Protein AF-A0A7S1PJB5-F1 (afdb_monomer)

Mean predicted aligned error: 15.51 Å

Foldseek 3Di:
DDDDDPDDDDDDDDDPVPDDPPPPPPPPPPPPQDPVSLVVVVVVVLVVVVVVCVVPDDPCDVVDDPDPVVVCPDVVVVVVVLLPDLAALLVLLVVLLVQLVVCVVVVVLVSNLVSLSSSLVSLVLLVVLVVCVVVVNDLVPLPPPPDDDPPDDPVSVVSSSVSSSSSSVNSVVVCVVDVCSNVSSLVSNLSSLLSSLVSCLVVLVLVSSLSSLVSNCVSPVQPLSSLVSNLSSCVVVLVLVSNLVSLVSNLVSCVVPNDPVSVVCNVVSVVSNVVSVVSVVVVVVVVVVVVVVVLLVVVVVLCVVLQFAAFAAPDDPVLDPPVVPDALNQQWDADPVRWIWGWEKEAAPVQRDIDIRNTATQQDFQLVVLCVVAPQPDAFDPRDDPVRRNQSHSVFKWKWDWQRVCPPPPATEIETDDRRDGNSRVSNQPRHHQHPSRYHYMYIYTPPDPVVVVHRYDYSPD

InterPro domains:
  IPR011990 Tetratricopeptide-like helical domain superfamily [G3DSA:1.25.40.10] (86-295)
  IPR011990 Tetratricopeptide-like helical domain superfamily [SSF48452] (92-253)
  IPR019734 Tetratricopeptide repeat [SM00028] (93-126)
  IPR019734 Tetratricopeptide repeat [SM00028] (190-223)
  IPR044059 Cns1/TTC4, wheel domain [PF18972] (335-449)

Nearest PDB structures (foldseek):
  3upv-assembly1_A  TM=8.318E-01  e=8.475E-03  Saccharomyces cerevisiae S288C
  5lyn-assembly1_B  TM=7.663E-01  e=4.162E-03  Saccharomyces cerevisiae
  5lyp-assembly1_A  TM=7.741E-01  e=1.025E-02  Saccharomyces cerevisiae
  3uq3-assembly1_A  TM=4.329E-01  e=2.043E-03  Saccharomyces cerevisiae S288C
  9f8w-assembly2_B  TM=4.404E-01  e=5.137E-02  Trypanosoma brucei

Secondary structure (DSSP, 8-state):
----PPPPP--PPPPGGGSPP------S-SS---HHHHHHHHHHHHHHHHHHHHHT--S--TTT---TTTGGGSHHHHHHHHTT--S-HHHHHHHHHHHHHHHHHTT-HHHHHHHHHHHHHHHHHHHHHHHHHHTT--GGGGGG-----TTS-HHHHHHHHHHHHHHHHHHHHHHHH-TTHHHHHHHHHHHHHHHHHHHHHHTT-HHHHHHHHHHHHHH-TT-HHHHHHHHHHHHHTT-HHHHHHHHHHHHHHHHHH--HHHHTTHHHHHHHHHHHHHHHHHHHHHHHHHHHHHHHHHHHHHHHHTTPPEE--SS-GGGS-TT----GGGSEEE-TTS-EEEEEEEEETTTTEEEEEEEEETTSBHHHHHHHHS-TTPPPPTTS-TTTTTT-SGGGEEEEEE-GGGTTSSS-EEEEPPTTSBHHHHHTSTT--EETTS--EEEEEETT-SHHHHSEEEETT-

pLDDT: mean 75.56, std 20.36, range [28.45, 97.12]

Organism: NCBI:txid63605

Solvent-accessible surface area (backbone atoms only — not comparable to full-atom values): 26007 Å² total; per-residue (Å²): 136,86,87,80,82,84,84,79,80,85,80,78,79,78,59,79,91,71,52,73,76,84,70,75,78,69,83,73,69,83,83,74,68,50,74,66,56,49,51,56,49,50,56,50,50,53,49,54,50,53,49,48,55,65,72,62,62,64,100,58,56,90,91,69,57,91,51,81,79,66,58,70,76,36,73,65,44,51,56,49,47,73,61,62,55,82,58,26,38,59,57,52,16,51,52,24,41,51,53,14,52,51,27,49,74,72,62,38,52,65,58,17,47,50,26,21,47,53,13,40,52,24,33,51,49,38,50,52,54,52,51,46,52,70,72,69,47,57,91,86,62,65,92,70,71,90,80,72,71,92,82,57,52,74,69,58,46,52,50,41,52,50,45,52,51,49,18,49,52,50,43,52,57,47,43,75,76,34,88,57,47,68,60,52,42,53,49,53,36,38,50,28,29,50,51,37,21,52,44,27,50,75,71,64,39,32,68,62,17,38,52,28,24,49,58,28,38,71,78,37,79,76,46,56,68,40,40,52,54,30,29,53,28,25,47,76,69,66,37,31,70,60,1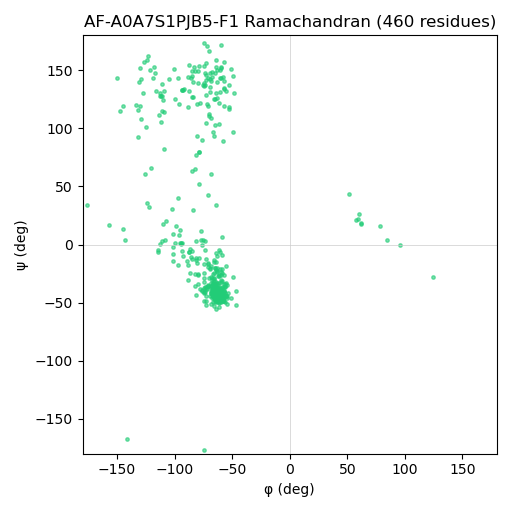9,37,53,39,30,55,51,44,48,55,48,35,73,76,72,41,51,81,72,50,53,72,46,44,66,58,37,54,50,50,38,55,53,27,52,54,50,52,51,51,50,52,52,52,50,52,52,48,55,50,50,55,47,35,51,52,52,52,50,52,42,45,75,70,55,34,41,76,36,69,64,87,69,61,80,85,79,44,57,98,77,61,74,64,56,55,51,73,26,49,45,67,52,100,86,71,46,52,28,30,24,37,36,41,34,27,75,96,68,76,45,70,50,78,44,79,72,42,47,33,79,43,35,49,46,60,60,42,38,73,76,19,34,91,86,52,81,61,36,89,80,44,56,92,81,40,17,79,47,61,21,53,93,36,49,43,43,28,35,68,34,60,84,47,69,89,51,103,58,71,40,33,32,43,55,65,46,83,43,26,47,44,59,55,44,44,35,93,55,40,42,40,19,70,61,48,46,48,64,35,41,48,42,48,74,85,39,69,61,70,74,75,44,49,70,42,67,77,86,122

Radius of gyration: 39.3 Å; Cα contacts (8 Å, |Δi|>4): 509; chains: 1; bounding box: 88×80×94 Å

Structure (mmCIF, N/CA/C/O backbone):
data_AF-A0A7S1PJB5-F1
#
_entry.id   AF-A0A7S1PJB5-F1
#
loop_
_atom_site.group_PDB
_atom_site.id
_atom_site.type_symbol
_atom_site.label_atom_id
_atom_site.label_alt_id
_atom_site.label_comp_id
_atom_site.label_asym_id
_atom_site.label_entity_id
_atom_site.label_seq_id
_atom_site.pdbx_PDB_ins_code
_atom_site.Cartn_x
_atom_site.Cartn_y
_atom_site.Cartn_z
_atom_site.occupancy
_atom_site.B_iso_or_equiv
_atom_site.auth_seq_id
_atom_site.auth_comp_id
_atom_site.auth_asym_id
_atom_site.auth_atom_id
_atom_site.pdbx_PDB_model_num
ATOM 1 N N . MET A 1 1 ? 1.450 46.649 -25.285 1.00 38.22 1 MET A N 1
ATOM 2 C CA . MET A 1 1 ? 1.934 45.783 -26.378 1.00 38.22 1 MET A CA 1
ATOM 3 C C . MET A 1 1 ? 1.900 44.352 -25.877 1.00 38.22 1 MET A C 1
ATOM 5 O O . MET A 1 1 ? 2.249 44.117 -24.730 1.00 38.22 1 MET A O 1
ATOM 9 N N . SER A 1 2 ? 1.312 43.487 -26.694 1.00 30.64 2 SER A N 1
ATOM 10 C CA . SER A 1 2 ? 0.752 42.173 -26.370 1.00 30.64 2 SER A CA 1
ATOM 11 C C . SER A 1 2 ? 1.775 41.150 -25.871 1.00 30.64 2 SER A C 1
ATOM 13 O O . SER A 1 2 ? 2.857 41.037 -26.436 1.00 30.64 2 SER A O 1
ATOM 15 N N . SER A 1 3 ? 1.379 40.370 -24.863 1.00 35.00 3 SER A N 1
ATOM 16 C CA . SER A 1 3 ? 2.000 39.109 -24.452 1.00 35.00 3 SER A CA 1
ATOM 17 C C . SER A 1 3 ? 1.631 37.985 -25.422 1.00 35.00 3 SER A C 1
ATOM 19 O O . SER A 1 3 ? 0.453 37.841 -25.751 1.00 35.00 3 SER A O 1
ATOM 21 N N . THR A 1 4 ? 2.582 37.135 -25.801 1.00 33.91 4 THR A N 1
ATOM 22 C CA . THR A 1 4 ? 2.303 35.848 -26.458 1.00 33.91 4 THR A CA 1
ATOM 23 C C . THR A 1 4 ? 3.103 34.742 -25.773 1.00 33.91 4 THR A C 1
ATOM 25 O O . THR A 1 4 ? 4.331 34.771 -25.762 1.00 33.91 4 THR A O 1
ATOM 28 N N . ASN A 1 5 ? 2.371 33.807 -25.159 1.00 31.70 5 ASN A N 1
ATOM 29 C CA . ASN A 1 5 ? 2.865 32.540 -24.614 1.00 31.70 5 ASN A CA 1
ATOM 30 C C . ASN A 1 5 ? 3.437 31.648 -25.731 1.00 31.70 5 ASN A C 1
ATOM 32 O O . ASN A 1 5 ? 2.903 31.687 -26.840 1.00 31.70 5 ASN A O 1
ATOM 36 N N . PRO A 1 6 ? 4.429 30.786 -25.444 1.00 34.12 6 PRO A N 1
ATOM 37 C CA . PRO A 1 6 ? 4.783 29.695 -26.338 1.00 34.12 6 PRO A CA 1
ATOM 38 C C . PRO A 1 6 ? 3.723 28.585 -26.269 1.00 34.12 6 PRO A C 1
ATOM 40 O O . PRO A 1 6 ? 3.208 28.245 -25.201 1.00 34.12 6 PRO A O 1
ATOM 43 N N . GLU A 1 7 ? 3.385 28.071 -27.445 1.00 31.56 7 GLU A N 1
ATOM 44 C CA . GLU A 1 7 ? 2.346 27.083 -27.709 1.00 31.56 7 GLU A CA 1
ATOM 45 C C . GLU A 1 7 ? 2.553 25.786 -26.917 1.00 31.56 7 GLU A C 1
ATOM 47 O O . GLU A 1 7 ? 3.643 25.221 -26.828 1.00 31.56 7 GLU A O 1
ATOM 52 N N . THR A 1 8 ? 1.457 25.314 -26.332 1.00 33.75 8 THR A N 1
ATOM 53 C CA . THR A 1 8 ? 1.346 24.001 -25.707 1.00 33.75 8 THR A CA 1
ATOM 54 C C . THR A 1 8 ? 1.120 22.972 -26.809 1.00 33.75 8 THR A C 1
ATOM 56 O O . THR A 1 8 ? 0.151 23.060 -27.557 1.00 33.75 8 THR A O 1
ATOM 59 N N . VAL A 1 9 ? 2.020 21.995 -26.918 1.00 35.47 9 VAL A N 1
ATOM 60 C CA . VAL A 1 9 ? 1.839 20.827 -27.791 1.00 35.47 9 VAL A CA 1
ATOM 61 C C . VAL A 1 9 ? 0.579 20.071 -27.337 1.00 35.47 9 VAL A C 1
ATOM 63 O O . VAL A 1 9 ? 0.439 19.820 -26.135 1.00 35.47 9 VAL A O 1
ATOM 66 N N . PRO A 1 10 ? -0.345 19.700 -28.243 1.00 29.47 10 PRO A N 1
ATOM 67 C CA . PRO A 1 10 ? -1.550 18.974 -27.872 1.00 29.47 10 PRO A CA 1
ATOM 68 C C . PRO A 1 10 ? -1.188 17.544 -27.458 1.00 29.47 10 PRO A C 1
ATOM 70 O O . PRO A 1 10 ? -0.755 16.725 -28.266 1.00 29.47 10 PRO A O 1
ATOM 73 N N . THR A 1 11 ? -1.368 17.230 -26.178 1.00 35.03 11 THR A N 1
ATOM 74 C CA . THR A 1 11 ? -1.329 15.860 -25.667 1.00 35.03 11 THR A CA 1
ATOM 75 C C . THR A 1 11 ? -2.541 15.098 -26.198 1.00 35.03 11 THR A C 1
ATOM 77 O O . THR A 1 11 ? -3.672 15.338 -25.774 1.00 35.03 11 THR A O 1
ATOM 80 N N . VAL A 1 12 ? -2.309 14.166 -27.123 1.00 38.75 12 VAL A N 1
ATOM 81 C CA . VAL A 1 12 ? -3.326 13.203 -27.563 1.00 38.75 12 VAL A CA 1
ATOM 82 C C . VAL A 1 12 ? -3.708 12.322 -26.360 1.00 38.75 12 VAL A C 1
ATOM 84 O O . VAL A 1 12 ? -2.818 11.764 -25.712 1.00 38.75 12 VAL A O 1
ATOM 87 N N . PRO A 1 13 ? -4.999 12.214 -25.996 1.00 35.72 13 PRO A N 1
ATOM 88 C CA . PRO A 1 13 ? -5.419 11.384 -24.876 1.00 35.72 13 PRO A CA 1
ATOM 89 C C . PRO A 1 13 ? -5.236 9.899 -25.215 1.00 35.72 13 PRO A C 1
ATOM 91 O O . PRO A 1 13 ? -5.589 9.447 -26.301 1.00 35.72 13 PRO A O 1
ATOM 94 N N . LEU A 1 14 ? -4.689 9.140 -24.263 1.00 33.81 14 LEU A N 1
ATOM 95 C CA . LEU A 1 14 ? -4.491 7.693 -24.380 1.00 33.81 14 LEU A CA 1
ATOM 96 C C . LEU A 1 14 ? -5.824 6.955 -24.632 1.00 33.81 14 LEU A C 1
ATOM 98 O O . LEU A 1 14 ? -6.843 7.330 -24.039 1.00 33.81 14 LEU A O 1
ATOM 102 N N . PRO A 1 15 ? -5.821 5.876 -25.440 1.00 38.62 15 PRO A N 1
ATOM 103 C CA . PRO A 1 15 ? -7.007 5.063 -25.685 1.00 38.62 15 PRO A CA 1
ATOM 104 C C . PRO A 1 15 ? -7.542 4.426 -24.383 1.00 38.62 15 PRO A C 1
ATOM 106 O O . PRO A 1 15 ? -6.756 4.112 -23.483 1.00 38.62 15 PRO A O 1
ATOM 109 N N . PRO A 1 16 ? -8.866 4.184 -24.262 1.00 39.06 16 PRO A N 1
ATOM 110 C CA . PRO A 1 16 ? -9.504 3.698 -23.028 1.00 39.06 16 PRO A CA 1
ATOM 111 C C . PRO A 1 16 ? -8.936 2.373 -22.497 1.00 39.06 16 PRO A C 1
ATOM 113 O O . PRO A 1 16 ? -8.975 2.122 -21.297 1.00 39.06 16 PRO A O 1
ATOM 116 N N . SER A 1 17 ? -8.367 1.545 -23.378 1.00 38.69 17 SER A N 1
ATOM 117 C CA . SER A 1 17 ? -7.712 0.272 -23.049 1.00 38.69 17 SER A CA 1
ATOM 118 C C . SER A 1 17 ? -6.355 0.425 -22.347 1.00 38.69 17 SER A C 1
ATOM 120 O O . SER A 1 17 ? -5.829 -0.557 -21.826 1.00 38.69 17 SER A O 1
ATOM 122 N N . MET A 1 18 ? -5.790 1.639 -22.326 1.00 37.06 18 MET A N 1
ATOM 123 C CA . MET A 1 18 ? -4.513 1.980 -21.687 1.00 37.06 18 MET A CA 1
ATOM 124 C C . MET A 1 18 ? -4.661 2.874 -20.454 1.00 37.06 18 MET A C 1
ATOM 126 O O . MET A 1 18 ? -3.663 3.251 -19.836 1.00 37.06 18 MET A O 1
ATOM 130 N N . GLN A 1 19 ? -5.891 3.194 -20.050 1.00 32.69 19 GLN A N 1
ATOM 131 C CA . GLN A 1 19 ? -6.106 3.756 -18.726 1.00 32.69 19 GLN A CA 1
ATOM 132 C C . GLN A 1 19 ? -5.912 2.629 -17.704 1.00 32.69 19 GLN A C 1
ATOM 134 O O . GLN A 1 19 ? -6.522 1.566 -17.856 1.00 32.69 19 GLN A O 1
ATOM 139 N N . PRO A 1 20 ? -5.075 2.809 -16.660 1.00 31.88 20 PRO A N 1
ATOM 140 C CA . PRO A 1 20 ? -5.119 1.889 -15.536 1.00 31.88 20 PRO A CA 1
ATOM 141 C C . PRO A 1 20 ? -6.579 1.832 -15.074 1.00 31.88 20 PRO A C 1
ATOM 143 O O . PRO A 1 20 ? -7.217 2.893 -15.037 1.00 31.88 20 PRO A O 1
ATOM 146 N N . PRO A 1 21 ? -7.129 0.642 -14.758 1.00 28.45 21 PRO A N 1
ATOM 147 C CA . PRO A 1 21 ? -8.478 0.566 -14.222 1.00 28.45 21 PRO A CA 1
ATOM 148 C C . PRO A 1 21 ? -8.554 1.595 -13.106 1.00 28.45 21 PRO A C 1
ATOM 150 O O . PRO A 1 21 ? -7.629 1.663 -12.287 1.00 28.45 21 PRO A O 1
ATOM 153 N N . ALA A 1 22 ? -9.589 2.437 -13.128 1.00 29.03 22 ALA A N 1
ATOM 154 C CA . ALA A 1 22 ? -9.879 3.332 -12.028 1.00 29.03 22 ALA A CA 1
ATOM 155 C C . ALA A 1 22 ? -10.064 2.440 -10.801 1.00 29.03 22 ALA A C 1
ATOM 157 O O . ALA A 1 22 ? -11.146 1.924 -10.535 1.00 29.03 22 ALA A O 1
ATOM 158 N N . GLN A 1 23 ? -8.963 2.177 -10.101 1.00 30.72 23 GLN A N 1
ATOM 159 C CA . GLN A 1 23 ? -8.995 1.588 -8.792 1.00 30.72 23 GLN A CA 1
ATOM 160 C C . GLN A 1 23 ? -9.685 2.659 -7.982 1.00 30.72 23 GLN A C 1
ATOM 162 O O . GLN A 1 23 ? -9.112 3.714 -7.702 1.00 30.72 23 GLN A O 1
ATOM 167 N N . SER A 1 24 ? -10.962 2.411 -7.709 1.00 28.48 24 SER A N 1
ATOM 168 C CA . SER A 1 24 ? -11.678 3.042 -6.627 1.00 28.48 24 SER A CA 1
ATOM 169 C C . SER A 1 24 ? -10.786 2.877 -5.406 1.00 28.48 24 SER A C 1
ATOM 171 O O . SER A 1 24 ? -10.740 1.818 -4.780 1.00 28.48 24 SER A O 1
ATOM 173 N N . ASP A 1 25 ? -10.009 3.916 -5.123 1.00 31.89 25 ASP A N 1
ATOM 174 C CA . ASP A 1 25 ? -9.254 4.120 -3.898 1.00 31.89 25 ASP A CA 1
ATOM 175 C C . ASP A 1 25 ? -10.315 4.365 -2.803 1.00 31.89 25 ASP A C 1
ATOM 177 O O . ASP A 1 25 ? -10.399 5.436 -2.206 1.00 31.89 25 ASP A O 1
ATOM 181 N N . SER A 1 26 ? -11.197 3.383 -2.576 1.00 33.41 26 SER A N 1
ATOM 182 C CA . SER A 1 26 ? -12.285 3.405 -1.602 1.00 33.41 26 SER A CA 1
ATOM 183 C C . SER A 1 26 ? -11.716 3.130 -0.208 1.00 33.41 26 SER A C 1
ATOM 185 O O . SER A 1 26 ? -12.163 2.254 0.525 1.00 33.41 26 SER A O 1
ATOM 187 N N . ASP A 1 27 ? -10.694 3.896 0.169 1.00 38.06 27 ASP A N 1
ATOM 188 C CA . ASP A 1 27 ? -10.398 4.186 1.573 1.00 38.06 27 ASP A CA 1
ATOM 189 C C . ASP A 1 27 ? -11.396 5.235 2.125 1.00 38.06 27 ASP A C 1
ATOM 191 O O . ASP A 1 27 ? -11.307 5.621 3.292 1.00 38.06 27 ASP A O 1
ATOM 195 N N . THR A 1 28 ? -12.335 5.717 1.299 1.00 41.00 28 THR A N 1
ATOM 196 C CA . THR A 1 28 ? -13.348 6.728 1.639 1.00 41.00 28 THR A CA 1
ATOM 197 C C . THR A 1 28 ? -14.614 6.188 2.304 1.00 41.00 28 THR A C 1
ATOM 199 O O . THR A 1 28 ? -15.341 6.986 2.888 1.00 41.00 28 THR A O 1
ATOM 202 N N . ASP A 1 29 ? -14.856 4.875 2.324 1.00 40.81 29 ASP A N 1
ATOM 203 C CA . ASP A 1 29 ? -16.200 4.353 2.645 1.00 40.81 29 ASP A CA 1
ATOM 204 C C . ASP A 1 29 ? -16.303 3.645 4.011 1.00 40.81 29 ASP A C 1
ATOM 206 O O . ASP A 1 29 ? -17.248 2.904 4.268 1.00 40.81 29 ASP A O 1
ATOM 210 N N . GLU A 1 30 ? -15.352 3.851 4.932 1.00 45.66 30 GLU A N 1
ATOM 211 C CA . GLU A 1 30 ? -15.455 3.272 6.288 1.00 45.66 30 GLU A CA 1
ATOM 212 C C . GLU A 1 30 ? -16.227 4.141 7.300 1.00 45.66 30 GLU A C 1
ATOM 214 O O . GLU A 1 30 ? -16.491 3.672 8.408 1.00 45.66 30 GLU A O 1
ATOM 219 N N . ASP A 1 31 ? -16.615 5.368 6.939 1.00 45.03 31 ASP A N 1
ATOM 220 C CA . ASP A 1 31 ? -17.191 6.354 7.871 1.00 45.03 31 ASP A CA 1
ATOM 221 C C . ASP A 1 31 ? -18.697 6.619 7.692 1.00 45.03 31 ASP A C 1
ATOM 223 O O . ASP A 1 31 ? -19.256 7.458 8.394 1.00 45.03 31 ASP A O 1
ATOM 227 N N . SER A 1 32 ? -19.370 5.904 6.789 1.00 43.16 32 SER A N 1
ATOM 228 C CA . SER A 1 32 ? -20.801 6.077 6.491 1.00 43.16 32 SER A CA 1
ATOM 229 C C . SER A 1 32 ? -21.616 4.798 6.705 1.00 43.16 32 SER A C 1
ATOM 231 O O . SER A 1 32 ? -22.602 4.554 6.012 1.00 43.16 32 SER A O 1
ATOM 233 N N . LEU A 1 33 ? -21.226 3.962 7.674 1.00 48.88 33 LEU A N 1
ATOM 234 C CA . LEU A 1 33 ? -22.052 2.820 8.060 1.00 48.88 33 LEU A CA 1
ATOM 235 C C . LEU A 1 33 ? -23.284 3.319 8.820 1.00 48.88 33 LEU A C 1
ATOM 237 O O . LEU A 1 33 ? -23.166 3.954 9.867 1.00 48.88 33 LEU A O 1
ATOM 241 N N . SER A 1 34 ? -24.468 3.012 8.292 1.00 44.22 34 SER A N 1
ATOM 242 C CA . SER A 1 34 ? -25.736 3.207 9.000 1.00 44.22 34 SER A CA 1
ATOM 243 C C . SER A 1 34 ? -25.738 2.452 10.335 1.00 44.22 34 SER A C 1
ATOM 245 O O . SER A 1 34 ? -25.030 1.459 10.513 1.00 44.22 34 SER A O 1
ATOM 247 N N . GLU A 1 35 ? -26.566 2.885 11.281 1.00 39.91 35 GLU A N 1
ATOM 248 C CA . GLU A 1 35 ? -26.657 2.295 12.626 1.00 39.91 35 GLU A CA 1
ATOM 249 C C . GLU A 1 35 ? -26.952 0.781 12.600 1.00 39.91 35 GLU A C 1
ATOM 251 O O . GLU A 1 35 ? -26.396 0.005 13.381 1.00 39.91 35 GLU A O 1
ATOM 256 N N . ILE A 1 36 ? -27.723 0.340 11.601 1.00 35.44 36 ILE A N 1
ATOM 257 C CA . ILE A 1 36 ? -28.024 -1.070 11.317 1.00 35.44 36 ILE A CA 1
ATOM 258 C C . ILE A 1 36 ? -26.775 -1.823 10.832 1.00 35.44 36 ILE A C 1
ATOM 260 O O . ILE A 1 36 ? -26.511 -2.945 11.268 1.00 35.44 36 ILE A O 1
ATOM 264 N N . GLN A 1 37 ? -25.967 -1.211 9.963 1.00 41.53 37 GLN A N 1
ATOM 265 C CA . GLN A 1 37 ? -24.709 -1.803 9.499 1.00 41.53 37 GLN A CA 1
ATOM 266 C C . GLN A 1 37 ? -23.669 -1.877 10.626 1.00 41.53 37 GLN A C 1
ATOM 268 O O . GLN A 1 37 ? -22.934 -2.862 10.711 1.00 41.53 37 GLN A O 1
ATOM 273 N N . LEU A 1 38 ? -23.641 -0.888 11.528 1.00 43.41 38 LEU A N 1
ATOM 274 C CA . LEU A 1 38 ? -22.827 -0.923 12.746 1.00 43.41 38 LEU A CA 1
ATOM 275 C C . LEU A 1 38 ? -23.272 -2.053 13.679 1.00 43.41 38 LEU A C 1
ATOM 277 O O . LEU A 1 38 ? -22.433 -2.799 14.173 1.00 43.41 38 LEU A O 1
ATOM 281 N N . TYR A 1 39 ? -24.577 -2.237 13.891 1.00 42.75 39 TYR A N 1
ATOM 282 C CA . TYR A 1 39 ? -25.113 -3.339 14.699 1.00 42.75 39 TYR A CA 1
ATOM 283 C C . TYR A 1 39 ? -24.762 -4.723 14.120 1.00 42.75 39 TYR A C 1
ATOM 285 O O . TYR A 1 39 ? -24.225 -5.585 14.817 1.00 42.75 39 TYR A O 1
ATOM 293 N N . GLN A 1 40 ? -24.977 -4.936 12.820 1.00 41.16 40 GLN A N 1
ATOM 294 C CA . GLN A 1 40 ? -24.637 -6.206 12.167 1.00 41.16 40 GLN A CA 1
ATOM 295 C C . GLN A 1 40 ? -23.127 -6.483 12.187 1.00 41.16 40 GLN A C 1
ATOM 297 O O . GLN A 1 40 ? -22.698 -7.628 12.355 1.00 41.16 40 GLN A O 1
ATOM 302 N N . ARG A 1 41 ? -22.306 -5.436 12.048 1.00 46.78 41 ARG A N 1
ATOM 303 C CA . ARG A 1 41 ? -20.848 -5.532 12.170 1.00 46.78 41 ARG A CA 1
ATOM 304 C C . ARG A 1 41 ? -20.421 -5.880 13.599 1.00 46.78 41 ARG A C 1
ATOM 306 O O . ARG A 1 41 ? -19.560 -6.746 13.749 1.00 46.78 41 ARG A O 1
ATOM 313 N N . ARG A 1 42 ? -21.051 -5.285 14.622 1.00 51.19 42 ARG A N 1
ATOM 314 C CA . ARG A 1 42 ? -20.851 -5.620 16.046 1.00 51.19 42 ARG A CA 1
ATOM 315 C C . ARG A 1 42 ? -21.120 -7.107 16.310 1.00 51.19 42 ARG A C 1
ATOM 317 O O . ARG A 1 42 ? -20.226 -7.796 16.800 1.00 51.19 42 ARG A O 1
ATOM 324 N N . LYS A 1 43 ? -22.257 -7.635 15.834 1.00 47.16 43 LYS A N 1
ATOM 325 C CA . LYS A 1 43 ? -22.617 -9.064 15.969 1.00 47.16 43 LYS A CA 1
ATOM 326 C C . LYS A 1 43 ? -21.602 -9.999 15.287 1.00 47.16 43 LYS A C 1
ATOM 328 O O . LYS A 1 43 ? -21.235 -11.037 15.835 1.00 47.16 43 LYS A O 1
ATOM 333 N N . ARG A 1 44 ? -21.083 -9.624 14.108 1.00 49.06 44 ARG A N 1
ATOM 334 C CA . ARG A 1 44 ? -20.023 -10.386 13.407 1.00 49.06 44 ARG A CA 1
ATOM 335 C C . ARG A 1 44 ? -18.688 -10.360 14.152 1.00 49.06 44 ARG A C 1
ATOM 337 O O . ARG A 1 44 ? -18.000 -11.374 14.198 1.00 49.06 44 ARG A O 1
ATOM 344 N N . MET A 1 45 ? -18.312 -9.220 14.727 1.00 45.25 45 MET A N 1
ATOM 345 C CA . MET A 1 45 ? -17.070 -9.094 15.490 1.00 45.25 45 MET A CA 1
ATOM 346 C C . MET A 1 45 ? -17.107 -9.943 16.765 1.00 45.25 45 MET A C 1
ATOM 348 O O . MET A 1 45 ? -16.143 -10.658 17.033 1.00 45.25 45 MET A O 1
ATOM 352 N N . GLN A 1 46 ? -18.226 -9.918 17.497 1.00 49.88 46 GLN A N 1
ATOM 353 C CA . GLN A 1 46 ? -18.463 -10.775 18.665 1.00 49.88 46 GLN A CA 1
ATOM 354 C C . GLN A 1 46 ? -18.356 -12.257 18.292 1.00 49.88 46 GLN A C 1
ATOM 356 O O . GLN A 1 46 ? -17.602 -12.997 18.923 1.00 49.88 46 GLN A O 1
ATOM 361 N N . LYS A 1 47 ? -19.002 -12.669 17.192 1.00 46.00 47 LYS A N 1
ATOM 362 C CA . LYS A 1 47 ? -18.890 -14.036 16.665 1.00 46.00 47 LYS A CA 1
ATOM 363 C C . LYS A 1 47 ? -17.439 -14.422 16.347 1.00 46.00 47 LYS A C 1
ATOM 365 O O . LYS A 1 47 ? -16.982 -15.466 16.791 1.00 46.00 47 LYS A O 1
ATOM 370 N N . ASN A 1 48 ? -16.686 -13.556 15.669 1.00 44.22 48 ASN A N 1
ATOM 371 C CA . ASN A 1 48 ? -15.285 -13.819 15.316 1.00 44.22 48 ASN A CA 1
ATOM 372 C C . ASN A 1 48 ? -14.349 -13.870 16.536 1.00 44.22 48 ASN A C 1
ATOM 374 O O . ASN A 1 48 ? -13.302 -14.512 16.484 1.00 44.22 48 ASN A O 1
ATOM 378 N N . ILE A 1 49 ? -14.665 -13.153 17.618 1.00 46.91 49 ILE A N 1
ATOM 379 C CA . ILE A 1 49 ? -13.909 -13.233 18.876 1.00 46.91 49 ILE A CA 1
ATOM 380 C C . ILE A 1 49 ? -14.242 -14.539 19.600 1.00 46.91 49 ILE A C 1
ATOM 382 O O . ILE A 1 49 ? -13.314 -15.206 20.047 1.00 46.91 49 ILE A O 1
ATOM 386 N N . LYS A 1 50 ? -15.515 -14.949 19.626 1.00 49.34 50 LYS A N 1
ATOM 387 C CA . LYS A 1 50 ? -15.942 -16.253 20.153 1.00 49.34 50 LYS A CA 1
ATOM 388 C C . LYS A 1 50 ? -15.283 -17.412 19.395 1.00 49.34 50 LYS A C 1
ATOM 390 O O . LYS A 1 50 ? -14.708 -18.298 20.012 1.00 49.34 50 LYS A O 1
ATOM 395 N N . GLU A 1 51 ? -15.249 -17.343 18.064 1.00 48.81 51 GLU A N 1
ATOM 396 C CA . GLU A 1 51 ? -14.531 -18.305 17.214 1.00 48.81 51 GLU A CA 1
ATOM 397 C C . GLU A 1 51 ? -13.010 -18.256 17.418 1.00 48.81 51 GLU A C 1
ATOM 399 O O . GLU A 1 51 ? -12.346 -19.281 17.335 1.00 48.81 51 GLU A O 1
ATOM 404 N N . TYR A 1 52 ? -12.428 -17.083 17.693 1.00 44.88 52 TYR A N 1
ATOM 405 C CA . TYR A 1 52 ? -11.004 -16.969 18.022 1.00 44.88 52 TYR A CA 1
ATOM 406 C C . TYR A 1 52 ? -10.685 -17.637 19.365 1.00 44.88 52 TYR A C 1
ATOM 408 O O . TYR A 1 52 ? -9.676 -18.323 19.464 1.00 44.88 52 TYR A O 1
ATOM 416 N N . ILE A 1 53 ? -11.542 -17.469 20.373 1.00 49.00 53 ILE A N 1
ATOM 417 C CA . ILE A 1 53 ? -11.426 -18.162 21.664 1.00 49.00 53 ILE A CA 1
ATOM 418 C C . ILE A 1 53 ? -11.514 -19.678 21.441 1.00 49.00 53 ILE A C 1
ATOM 420 O O . ILE A 1 53 ? -10.646 -20.407 21.899 1.00 49.00 53 ILE A O 1
ATOM 424 N N . GLN A 1 54 ? -12.466 -20.127 20.621 1.00 46.44 54 GLN A N 1
ATOM 425 C CA . GLN A 1 54 ? -12.670 -21.541 20.295 1.00 46.44 54 GLN A CA 1
ATOM 426 C C . GLN A 1 54 ? -11.567 -22.150 19.406 1.00 46.44 54 GLN A C 1
ATOM 428 O O . GLN A 1 54 ? -11.308 -23.344 19.460 1.00 46.44 54 GLN A O 1
ATOM 433 N N . LYS A 1 55 ? -10.909 -21.353 18.554 1.00 42.72 55 LYS A N 1
ATOM 434 C CA . LYS A 1 55 ? -9.835 -21.813 17.654 1.00 42.72 55 LYS A CA 1
ATOM 435 C C . LYS A 1 55 ? -8.486 -21.964 18.360 1.00 42.72 55 LYS A C 1
ATOM 437 O O . LYS A 1 55 ? -7.639 -22.718 17.88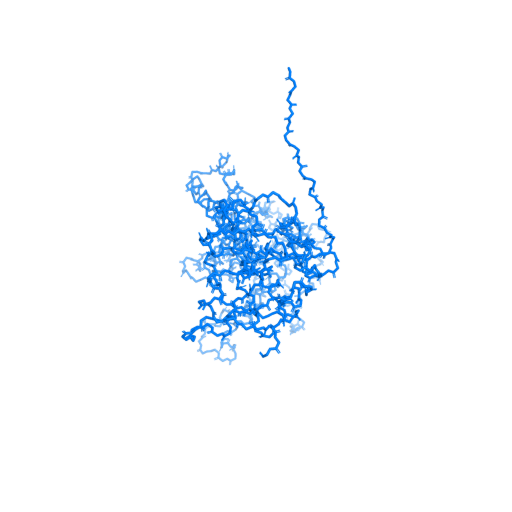9 1.00 42.72 55 LYS A O 1
ATOM 442 N N . TYR A 1 56 ? -8.270 -21.212 19.432 1.00 43.31 56 TYR A N 1
ATOM 443 C CA . TYR A 1 56 ? -7.065 -21.289 20.255 1.00 43.31 56 TYR A CA 1
ATOM 444 C C . TYR A 1 56 ? -7.324 -22.059 21.552 1.00 43.31 56 TYR A C 1
ATOM 446 O O . TYR A 1 56 ? -6.676 -21.766 22.556 1.00 43.31 56 TYR A O 1
ATOM 454 N N . ASP A 1 57 ? -8.254 -23.023 21.508 1.00 42.56 57 ASP A N 1
ATOM 455 C CA . ASP A 1 57 ? -8.545 -23.916 22.623 1.00 42.56 57 ASP A CA 1
ATOM 456 C C . ASP A 1 57 ? -7.238 -24.567 23.082 1.00 42.56 57 ASP A C 1
ATOM 458 O O . ASP A 1 57 ? -6.524 -25.229 22.322 1.00 42.56 57 ASP A O 1
ATOM 462 N N . VAL A 1 58 ? -6.895 -24.245 24.322 1.00 42.84 58 VAL A N 1
ATOM 463 C CA . VAL A 1 58 ? -5.823 -24.859 25.091 1.00 42.84 58 VAL A CA 1
ATOM 464 C C . VAL A 1 58 ? -6.158 -26.348 25.190 1.00 42.84 58 VAL A C 1
ATOM 466 O O . VAL A 1 58 ? -7.325 -26.727 25.145 1.00 42.84 58 VAL A O 1
ATOM 469 N N . GLU A 1 59 ? -5.151 -27.203 25.315 1.00 33.75 59 GLU A N 1
ATOM 470 C CA . GLU A 1 59 ? -5.290 -28.649 25.536 1.00 33.75 59 GLU A CA 1
ATOM 471 C C . GLU A 1 59 ? -5.970 -29.016 26.883 1.00 33.75 59 GLU A C 1
ATOM 473 O O . GLU A 1 59 ? -5.662 -30.045 27.469 1.00 33.75 59 GLU A O 1
ATOM 478 N N . ASP A 1 60 ? -6.926 -28.217 27.359 1.00 43.19 60 ASP A N 1
ATOM 479 C CA . ASP A 1 60 ? -7.698 -28.394 28.588 1.00 43.19 60 ASP A CA 1
ATOM 480 C C . ASP A 1 60 ? -9.192 -28.476 28.269 1.00 43.19 60 ASP A C 1
ATOM 482 O O . ASP A 1 60 ? -10.019 -27.646 28.653 1.00 43.19 60 ASP A O 1
ATOM 486 N N . SER A 1 61 ? -9.559 -29.547 27.566 1.00 41.25 61 SER A N 1
ATOM 487 C CA . SER A 1 61 ? -10.939 -30.020 27.601 1.00 41.25 61 SER A CA 1
ATOM 488 C C . SER A 1 61 ? -11.318 -30.313 29.066 1.00 41.25 61 SER A C 1
ATOM 490 O O . SER A 1 61 ? -10.557 -31.009 29.749 1.00 41.25 61 SER A O 1
ATOM 492 N N . PRO A 1 62 ? -12.498 -29.881 29.564 1.00 40.66 62 PRO A N 1
ATOM 493 C CA . PRO A 1 62 ? -12.936 -30.097 30.953 1.00 40.66 62 PRO A CA 1
ATOM 494 C C . PRO A 1 62 ? -13.021 -31.571 31.369 1.00 40.66 62 PRO A C 1
ATOM 496 O O . PRO A 1 62 ? -13.233 -31.886 32.535 1.00 40.66 62 PRO A O 1
ATOM 499 N N . LEU A 1 63 ? -12.882 -32.484 30.408 1.00 36.53 63 LEU A N 1
ATOM 500 C CA . LEU A 1 63 ? -12.839 -33.918 30.636 1.00 36.53 63 LEU A CA 1
ATOM 501 C C . LEU A 1 63 ? -11.468 -34.418 31.151 1.00 36.53 63 LEU A C 1
ATOM 503 O O . LEU A 1 63 ? -11.401 -35.566 31.584 1.00 36.53 63 LEU A O 1
ATOM 507 N N . PHE A 1 64 ? -10.400 -33.596 31.116 1.00 37.75 64 PHE A N 1
ATOM 508 C CA . PHE A 1 64 ? -9.021 -34.005 31.460 1.00 37.75 64 PHE A CA 1
ATOM 509 C C . PHE A 1 64 ? -8.147 -32.959 32.203 1.00 37.75 64 PHE A C 1
ATOM 511 O O . PHE A 1 64 ? -6.984 -33.251 32.485 1.00 37.75 64 PHE A O 1
ATOM 518 N N . ALA A 1 65 ? -8.670 -31.780 32.565 1.00 37.38 65 ALA A N 1
ATOM 519 C CA . ALA A 1 65 ? -7.901 -30.751 33.281 1.00 37.38 65 ALA A CA 1
ATOM 520 C C . ALA A 1 65 ? -7.490 -31.220 34.694 1.00 37.38 65 ALA A C 1
ATOM 522 O O . ALA A 1 65 ? -8.321 -31.635 35.504 1.00 37.38 65 ALA A O 1
ATOM 523 N N . SER A 1 66 ? -6.189 -31.169 34.991 1.00 37.31 66 SER A N 1
ATOM 524 C CA . SER A 1 66 ? -5.599 -31.746 36.216 1.00 37.31 66 SER A CA 1
ATOM 525 C C . SER A 1 66 ? -5.645 -30.809 37.431 1.00 37.31 66 SER A C 1
ATOM 527 O O . SER A 1 66 ? -5.374 -31.252 38.547 1.00 37.31 66 SER A O 1
ATOM 529 N N . ASN A 1 67 ? -5.991 -29.532 37.232 1.00 44.84 67 ASN A N 1
ATOM 530 C CA . ASN A 1 67 ? -5.989 -28.496 38.263 1.00 44.84 67 ASN A CA 1
ATOM 531 C C . ASN A 1 67 ? -7.339 -27.769 38.317 1.00 44.84 67 ASN A C 1
ATOM 533 O O . ASN A 1 67 ? -7.847 -27.294 37.305 1.00 44.84 67 ASN A O 1
ATOM 537 N N . GLN A 1 68 ? -7.908 -27.651 39.520 1.00 38.59 68 GLN A N 1
ATOM 538 C CA . GLN A 1 68 ? -9.220 -27.033 39.759 1.00 38.59 68 GLN A CA 1
ATOM 539 C C . GLN A 1 68 ? -9.276 -25.528 39.442 1.00 38.59 68 GLN A C 1
ATOM 541 O O . GLN A 1 68 ? -10.362 -25.013 39.188 1.00 38.59 68 GLN A O 1
ATOM 546 N N . ASP A 1 69 ? -8.135 -24.838 39.400 1.00 41.78 69 ASP A N 1
ATOM 547 C CA . ASP A 1 69 ? -8.080 -23.387 39.177 1.00 41.78 69 ASP A CA 1
ATOM 548 C C . ASP A 1 69 ? -8.221 -22.988 37.693 1.00 41.78 69 ASP A C 1
ATOM 550 O O . ASP A 1 69 ? -8.713 -21.903 37.391 1.00 41.78 69 ASP A O 1
ATOM 554 N N . GLU A 1 70 ? -7.870 -23.871 36.749 1.00 38.72 70 GLU A N 1
ATOM 555 C CA . GLU A 1 70 ? -7.993 -23.617 35.298 1.00 38.72 70 GLU A CA 1
ATOM 556 C C . GLU A 1 70 ? -9.426 -23.840 34.777 1.00 38.72 70 GLU A C 1
ATOM 558 O O . GLU A 1 70 ? -9.809 -23.337 33.720 1.00 38.72 70 GLU A O 1
ATOM 563 N N . VAL A 1 71 ? -10.266 -24.524 35.560 1.00 38.94 71 VAL A N 1
ATOM 564 C CA . VAL A 1 71 ? -11.654 -24.859 35.205 1.00 38.94 71 VAL A CA 1
ATOM 565 C C . VAL A 1 71 ? -12.546 -23.613 35.132 1.00 38.94 71 VAL A C 1
ATOM 567 O O . VAL A 1 71 ? -13.469 -23.570 34.314 1.00 38.94 71 VAL A O 1
ATOM 570 N N . MET A 1 72 ? -12.261 -22.574 35.929 1.00 39.09 72 MET A N 1
ATOM 571 C CA . MET A 1 72 ? -13.082 -21.356 35.968 1.00 39.09 72 MET A CA 1
ATOM 572 C C . MET A 1 72 ? -13.012 -20.500 34.694 1.00 39.09 72 MET A C 1
ATOM 574 O O . MET A 1 72 ? -13.918 -19.701 34.466 1.00 39.09 72 MET A O 1
ATOM 578 N N . ASP A 1 73 ? -11.978 -20.657 33.862 1.00 43.22 73 ASP A N 1
ATOM 579 C CA . ASP A 1 73 ? -11.747 -19.795 32.690 1.00 43.22 73 ASP A CA 1
ATOM 580 C C . ASP A 1 73 ? -12.347 -20.369 31.383 1.00 43.22 73 ASP A C 1
ATOM 582 O O . ASP A 1 73 ? -12.240 -19.764 30.312 1.00 43.22 73 ASP A O 1
ATOM 586 N N . SER A 1 74 ? -13.017 -21.531 31.438 1.00 46.34 74 SER A N 1
ATOM 587 C CA . SER A 1 74 ? -13.584 -22.183 30.248 1.00 46.34 74 SER A CA 1
ATOM 588 C C . SER A 1 74 ? -14.826 -21.461 29.700 1.00 46.34 74 SER A C 1
ATOM 590 O O . SER A 1 74 ? -15.676 -20.960 30.436 1.00 46.34 74 SER A O 1
ATOM 592 N N . THR A 1 75 ? -15.003 -21.462 28.375 1.00 41.12 75 THR A N 1
ATOM 593 C CA . THR A 1 75 ? -16.173 -20.862 27.694 1.00 41.12 75 THR A CA 1
ATOM 594 C C . THR A 1 75 ? -17.505 -21.495 28.128 1.00 41.12 75 THR A C 1
ATOM 596 O O . THR A 1 75 ? -18.554 -20.857 28.058 1.00 41.12 75 THR A O 1
ATOM 599 N N . VAL A 1 76 ? -17.462 -22.737 28.618 1.00 36.19 76 VAL A N 1
ATOM 600 C CA . VAL A 1 76 ? -18.609 -23.444 29.202 1.00 36.19 76 VAL A CA 1
ATOM 601 C C . VAL A 1 76 ? -18.936 -22.888 30.588 1.00 36.19 76 VAL A C 1
ATOM 603 O O . VAL A 1 76 ? -20.104 -22.639 30.866 1.00 36.19 76 VAL A O 1
ATOM 606 N N . VAL A 1 77 ? -17.932 -22.581 31.419 1.00 45.94 77 VAL A N 1
ATOM 607 C CA . VAL A 1 77 ? -18.141 -21.859 32.686 1.00 45.94 77 VAL A CA 1
ATOM 608 C C . VAL A 1 77 ? -18.636 -20.438 32.441 1.00 45.94 77 VAL A C 1
ATOM 610 O O . VAL A 1 77 ? -19.456 -19.969 33.210 1.00 45.94 77 VAL A O 1
ATOM 613 N N . GLN A 1 78 ? -18.258 -19.786 31.342 1.00 45.66 78 GLN A N 1
ATOM 614 C CA . GLN A 1 78 ? -18.796 -18.469 30.969 1.00 45.66 78 GLN A CA 1
ATOM 615 C C . GLN A 1 78 ? -20.264 -18.535 30.505 1.00 45.66 78 GLN A C 1
ATOM 617 O O . GLN A 1 78 ? -21.047 -17.636 30.808 1.00 45.66 78 GLN A O 1
ATOM 622 N N . ALA A 1 79 ? -20.661 -19.604 29.803 1.00 40.12 79 ALA A N 1
ATOM 623 C CA . ALA A 1 79 ? -22.061 -19.870 29.462 1.00 40.12 79 ALA A CA 1
ATOM 624 C C . ALA A 1 79 ? -22.889 -20.239 30.706 1.00 40.12 79 ALA A C 1
ATOM 626 O O . ALA A 1 79 ? -24.026 -19.799 30.835 1.00 40.12 79 ALA A O 1
ATOM 627 N N . ILE A 1 80 ? -22.301 -20.978 31.652 1.00 39.97 80 ILE A N 1
ATOM 628 C CA . ILE A 1 80 ? -22.893 -21.257 32.966 1.00 39.97 80 ILE A CA 1
ATOM 629 C C . ILE A 1 80 ? -22.957 -19.978 33.813 1.00 39.97 80 ILE A C 1
ATOM 631 O O . ILE A 1 80 ? -23.991 -19.724 34.410 1.00 39.97 80 ILE A O 1
ATOM 635 N N . GLN A 1 81 ? -21.935 -19.118 33.787 1.00 44.38 81 GLN A N 1
ATOM 636 C CA . GLN A 1 81 ? -21.909 -17.827 34.480 1.00 44.38 81 GLN A CA 1
ATOM 637 C C . GLN A 1 81 ? -23.027 -16.911 33.982 1.00 44.38 81 GLN A C 1
ATOM 639 O O . GLN A 1 81 ? -23.773 -16.364 34.789 1.00 44.38 81 GLN A O 1
ATOM 644 N N . ALA A 1 82 ? -23.217 -16.833 32.660 1.00 46.16 82 ALA A N 1
ATOM 645 C CA . ALA A 1 82 ? -24.341 -16.135 32.034 1.00 46.16 82 ALA A CA 1
ATOM 646 C C . ALA A 1 82 ? -25.718 -16.716 32.421 1.00 46.16 82 ALA A C 1
ATOM 648 O O . ALA A 1 82 ? -26.701 -15.983 32.425 1.00 46.16 82 ALA A O 1
ATOM 649 N N . MET A 1 83 ? -25.790 -18.002 32.787 1.00 42.81 83 MET A N 1
ATOM 650 C CA . MET A 1 83 ? -26.983 -18.637 33.366 1.00 42.81 83 MET A CA 1
ATOM 651 C C . MET A 1 83 ? -27.071 -18.498 34.899 1.00 42.81 83 MET A C 1
ATOM 653 O O . MET A 1 83 ? -28.065 -18.912 35.481 1.00 42.81 83 MET A O 1
ATOM 657 N N . THR A 1 84 ? -26.065 -17.956 35.592 1.00 46.19 84 THR A N 1
ATOM 658 C CA . THR A 1 84 ? -26.036 -17.894 37.071 1.00 46.19 84 THR A CA 1
ATOM 659 C C . THR A 1 84 ? -26.101 -16.491 37.662 1.00 46.19 84 THR A C 1
ATOM 661 O O . THR A 1 84 ? -26.195 -16.382 38.881 1.00 46.19 84 THR A O 1
ATOM 664 N N . TYR A 1 85 ? -26.056 -15.420 36.865 1.00 53.69 85 TYR A N 1
ATOM 665 C CA . TYR A 1 85 ? -26.201 -14.077 37.428 1.00 53.69 85 TYR A CA 1
ATOM 666 C C . TYR A 1 85 ? -27.644 -13.851 37.900 1.00 53.69 85 TYR A C 1
ATOM 668 O O . TYR A 1 85 ? -28.573 -13.771 37.100 1.00 53.69 85 TYR A O 1
ATOM 676 N N . GLU A 1 86 ? -27.816 -13.766 39.221 1.00 61.41 86 GLU A N 1
ATOM 677 C CA . GLU A 1 86 ? -29.051 -13.298 39.868 1.00 61.41 86 GLU A CA 1
ATOM 678 C C . GLU A 1 86 ? -29.255 -11.781 39.671 1.00 61.41 86 GLU A C 1
ATOM 680 O O . GLU A 1 86 ? -30.369 -11.275 39.817 1.00 61.41 86 GLU A O 1
ATOM 685 N N . ASP A 1 87 ? -28.184 -11.080 39.287 1.00 77.69 87 ASP A N 1
ATOM 686 C CA . ASP A 1 87 ? -28.102 -9.629 39.151 1.00 77.69 87 ASP A CA 1
ATOM 687 C C . ASP A 1 87 ? -28.537 -9.136 37.755 1.00 77.69 87 ASP A C 1
ATOM 689 O O . ASP A 1 87 ? -28.442 -9.861 36.757 1.00 77.69 87 ASP A O 1
ATOM 693 N N . PRO A 1 88 ? -29.006 -7.881 37.631 1.00 84.31 88 PRO A N 1
ATOM 694 C CA . PRO A 1 88 ? -29.470 -7.343 36.364 1.00 84.31 88 PRO A CA 1
ATOM 695 C C . PRO A 1 88 ? -28.284 -7.028 35.427 1.00 84.31 88 PRO A C 1
ATOM 697 O O . PRO A 1 88 ? -27.181 -6.717 35.891 1.00 84.31 88 PRO A O 1
ATOM 700 N N . PRO A 1 89 ? -28.473 -7.040 34.090 1.00 83.69 89 PRO A N 1
ATOM 701 C CA . PRO A 1 89 ? -27.355 -6.999 33.136 1.00 83.69 89 PRO A CA 1
ATOM 702 C C . PRO A 1 89 ? -26.453 -5.755 33.236 1.00 83.69 89 PRO A C 1
ATOM 704 O O . PRO A 1 89 ? -25.278 -5.798 32.879 1.00 83.69 89 PRO A O 1
ATOM 707 N N . ASN A 1 90 ? -26.978 -4.633 33.730 1.00 86.62 90 ASN A N 1
ATOM 708 C CA . ASN A 1 90 ? -26.199 -3.420 33.987 1.00 86.62 90 ASN A CA 1
ATOM 709 C C . ASN A 1 90 ? -25.191 -3.589 35.136 1.00 86.62 90 ASN A C 1
ATOM 711 O O . ASN A 1 90 ? -24.080 -3.077 35.027 1.00 86.62 90 ASN A O 1
ATOM 715 N N . GLU A 1 91 ? -25.549 -4.303 36.205 1.00 88.44 91 GLU A N 1
ATOM 716 C CA . GLU A 1 91 ? -24.645 -4.578 37.332 1.00 88.44 91 GLU A CA 1
ATOM 717 C C . GLU A 1 91 ? -23.608 -5.631 36.947 1.00 88.44 91 GLU A C 1
ATOM 719 O O . GLU A 1 91 ? -22.415 -5.455 37.200 1.00 88.44 91 GLU A O 1
ATOM 724 N N . VAL A 1 92 ? -24.039 -6.662 36.212 1.00 85.38 92 VAL A N 1
ATOM 725 C CA . VAL A 1 92 ? -23.142 -7.663 35.617 1.00 85.38 92 VAL A CA 1
ATOM 726 C C . VAL A 1 92 ? -22.077 -6.986 34.742 1.00 85.38 92 VAL A C 1
ATOM 728 O O . VAL A 1 92 ? -20.886 -7.288 34.850 1.00 85.38 92 VAL A O 1
ATOM 731 N N . ALA A 1 93 ? -22.473 -6.010 33.916 1.00 87.88 93 ALA A N 1
ATOM 732 C CA . ALA A 1 93 ? -21.538 -5.249 33.091 1.00 87.88 93 ALA A CA 1
ATOM 733 C C . ALA A 1 93 ? -20.516 -4.449 33.920 1.00 87.88 93 ALA A C 1
ATOM 735 O O . ALA A 1 93 ? -19.341 -4.366 33.545 1.00 87.88 93 ALA A O 1
ATOM 736 N N . GLU A 1 94 ? -20.931 -3.863 35.048 1.00 91.06 94 GLU A N 1
ATOM 737 C CA . GLU A 1 94 ? -20.017 -3.159 35.952 1.00 91.06 94 GLU A CA 1
ATOM 738 C C . GLU A 1 94 ? -19.026 -4.107 36.630 1.00 91.06 94 GLU A C 1
ATOM 740 O O . GLU A 1 94 ? -17.827 -3.811 36.619 1.00 91.06 94 GLU A O 1
ATOM 745 N N . GLY A 1 95 ? -19.488 -5.263 37.114 1.00 89.25 95 GLY A N 1
ATOM 746 C CA . GLY A 1 95 ? -18.625 -6.285 37.708 1.00 89.25 95 GLY A CA 1
ATOM 747 C C . GLY A 1 95 ? -17.539 -6.758 36.737 1.00 89.25 95 GLY A C 1
ATOM 748 O O . GLY A 1 95 ? -16.349 -6.736 37.059 1.00 89.25 95 GLY A O 1
ATOM 749 N N . PHE A 1 96 ? -17.909 -7.083 35.495 1.00 88.56 96 PHE A N 1
ATOM 750 C CA . PHE A 1 96 ? -16.934 -7.487 34.476 1.00 88.56 96 PHE A CA 1
ATOM 751 C C . PHE A 1 96 ? -15.980 -6.359 34.058 1.00 88.56 96 PHE A C 1
ATOM 753 O O . PHE A 1 96 ? -14.803 -6.606 33.772 1.00 88.56 96 PHE A O 1
ATOM 760 N N . LYS A 1 97 ? -16.438 -5.100 34.044 1.00 92.38 97 LYS A N 1
ATOM 761 C CA . LYS A 1 97 ? -15.563 -3.937 33.811 1.00 92.38 97 LYS A CA 1
ATOM 762 C C . LYS A 1 97 ? -14.498 -3.820 34.908 1.00 92.38 97 LYS A C 1
ATOM 764 O O . LYS A 1 97 ? -13.345 -3.485 34.603 1.00 92.38 97 LYS A O 1
ATOM 769 N N . GLU A 1 98 ? -14.866 -4.054 36.165 1.00 93.19 98 GLU A N 1
ATOM 770 C CA . GLU A 1 98 ? -13.941 -4.023 37.303 1.00 93.19 98 GLU A CA 1
ATOM 771 C C . GLU A 1 98 ? -12.923 -5.160 37.228 1.00 93.19 98 GLU A C 1
ATOM 773 O O . GLU A 1 98 ? -11.722 -4.875 37.230 1.00 93.19 98 GLU A O 1
ATOM 778 N N . GLN A 1 99 ? -13.384 -6.395 37.005 1.00 85.25 99 GLN A N 1
ATOM 779 C CA . GLN A 1 99 ? -12.519 -7.562 36.780 1.00 85.25 99 GLN A CA 1
ATOM 780 C C . GLN A 1 99 ? -11.529 -7.325 35.632 1.00 85.25 99 GLN A C 1
ATOM 782 O O . GLN A 1 99 ? -10.324 -7.535 35.773 1.00 85.25 99 GLN A O 1
ATOM 787 N N . GLY A 1 100 ? -12.001 -6.788 34.501 1.00 88.12 100 GLY A N 1
ATOM 788 C CA . GLY A 1 100 ? -11.130 -6.463 33.370 1.00 88.12 100 GLY A CA 1
ATOM 789 C C . GLY A 1 100 ? -10.091 -5.389 33.706 1.00 88.12 100 GLY A C 1
ATOM 790 O O . GLY A 1 100 ? -8.963 -5.424 33.211 1.00 88.12 100 GLY A O 1
ATOM 791 N N . SER A 1 101 ? -10.445 -4.441 34.576 1.00 92.12 101 SER A N 1
ATOM 792 C CA . SER A 1 101 ? -9.540 -3.379 35.028 1.00 92.12 101 SER A CA 1
ATOM 793 C C . SER A 1 101 ? -8.497 -3.881 36.024 1.00 92.12 101 SER A C 1
ATOM 795 O O . SER A 1 101 ? -7.371 -3.381 36.017 1.00 92.12 101 SER A O 1
ATOM 797 N N . GLU A 1 102 ? -8.839 -4.866 36.850 1.00 91.19 102 GLU A N 1
ATOM 798 C CA . GLU A 1 102 ? -7.906 -5.578 37.723 1.00 91.19 102 GLU A CA 1
ATOM 799 C C . GLU A 1 102 ? -6.929 -6.433 36.909 1.00 91.19 102 GLU A C 1
ATOM 801 O O . GLU A 1 102 ? -5.719 -6.205 36.981 1.00 91.19 102 GLU A O 1
ATOM 806 N N . ALA A 1 103 ? -7.438 -7.267 35.999 1.00 85.44 103 ALA A N 1
ATOM 807 C CA . ALA A 1 103 ? -6.615 -8.062 35.087 1.00 85.44 103 ALA A CA 1
ATOM 808 C C . ALA A 1 103 ? -5.655 -7.188 34.252 1.00 85.44 103 ALA A C 1
ATOM 810 O O . ALA A 1 103 ? -4.502 -7.552 34.004 1.00 85.44 103 ALA A O 1
ATOM 811 N N . LEU A 1 104 ? -6.086 -5.983 33.850 1.00 89.56 104 LEU A N 1
ATOM 812 C CA . LEU A 1 104 ? -5.226 -5.026 33.151 1.00 89.56 104 LEU A CA 1
ATOM 813 C C . LEU A 1 104 ? -4.075 -4.507 34.032 1.00 89.56 104 LEU A C 1
ATOM 815 O O . LEU A 1 104 ? -2.964 -4.329 33.520 1.00 89.56 104 LEU A O 1
ATOM 819 N N . LYS A 1 105 ? -4.310 -4.269 35.332 1.00 92.69 105 LYS A N 1
ATOM 820 C CA . LYS A 1 105 ? -3.260 -3.867 36.292 1.00 92.69 105 LYS A CA 1
ATOM 821 C C . LYS A 1 105 ? -2.238 -4.984 36.487 1.00 92.69 105 LYS A C 1
ATOM 823 O O . LYS A 1 105 ? -1.039 -4.707 36.519 1.00 92.69 105 LYS A O 1
ATOM 828 N N . GLU A 1 106 ? -2.703 -6.228 36.524 1.00 91.88 106 GLU A N 1
ATOM 829 C CA . GLU A 1 106 ? -1.868 -7.432 36.614 1.00 91.88 106 GLU A CA 1
ATOM 830 C C . GLU A 1 106 ? -1.141 -7.768 35.304 1.00 91.88 106 GLU A C 1
ATOM 832 O O . GLU A 1 106 ? -0.306 -8.669 35.260 1.00 91.88 106 GLU A O 1
ATOM 837 N N . LYS A 1 107 ? -1.416 -7.021 34.225 1.00 91.31 107 LYS A N 1
ATOM 838 C CA . LYS A 1 107 ? -0.922 -7.278 32.861 1.00 91.31 107 LYS A CA 1
ATOM 839 C C . LYS A 1 107 ? -1.396 -8.622 32.294 1.00 91.31 107 LYS A C 1
ATOM 841 O O . LYS A 1 107 ? -0.842 -9.084 31.292 1.00 91.31 107 LYS A O 1
ATOM 846 N N . ASN A 1 108 ? -2.449 -9.211 32.859 1.00 88.88 108 ASN A N 1
ATOM 847 C CA . ASN A 1 108 ? -3.140 -10.346 32.268 1.00 88.88 108 ASN A CA 1
ATOM 848 C C . ASN A 1 108 ? -4.068 -9.856 31.143 1.00 88.88 108 ASN A C 1
ATOM 850 O O . ASN A 1 108 ? -5.276 -9.676 31.291 1.00 88.88 108 ASN A O 1
ATOM 854 N N . TYR A 1 109 ? -3.467 -9.600 29.979 1.00 87.75 109 TYR A N 1
ATOM 855 C CA . TYR A 1 109 ? -4.163 -9.041 28.819 1.00 87.75 109 TYR A CA 1
ATOM 856 C C . TYR A 1 109 ? -5.225 -9.973 28.225 1.00 87.75 109 TYR A C 1
ATOM 858 O O . TYR A 1 109 ? -6.126 -9.488 27.544 1.00 87.75 109 TYR A O 1
ATOM 866 N N . ARG A 1 110 ? -5.112 -11.291 28.430 1.00 84.50 110 ARG A N 1
ATOM 867 C CA . ARG A 1 110 ? -6.099 -12.257 27.928 1.00 84.50 110 ARG A CA 1
ATOM 868 C C . ARG A 1 110 ? -7.379 -12.167 28.747 1.00 84.50 110 ARG A C 1
ATOM 870 O O . ARG A 1 110 ? -8.426 -11.898 28.165 1.00 84.50 110 ARG A O 1
ATOM 877 N N . ASN A 1 111 ? -7.266 -12.249 30.070 1.00 80.94 111 ASN A N 1
ATOM 878 C CA . ASN A 1 111 ? -8.430 -12.191 30.952 1.00 80.94 111 ASN A CA 1
ATOM 879 C C . ASN A 1 111 ? -9.071 -10.801 30.883 1.00 80.94 111 ASN A C 1
ATOM 881 O O . ASN A 1 111 ? -10.279 -10.699 30.716 1.00 80.94 111 ASN A O 1
ATOM 885 N N . ALA A 1 112 ? -8.270 -9.730 30.794 1.00 84.25 112 ALA A N 1
ATOM 886 C CA . ALA A 1 112 ? -8.798 -8.389 30.541 1.00 84.25 112 ALA A CA 1
ATOM 887 C C . ALA A 1 112 ? -9.627 -8.301 29.241 1.00 84.25 112 ALA A C 1
ATOM 889 O O . ALA A 1 112 ? -10.658 -7.632 29.205 1.00 84.25 112 ALA A O 1
ATOM 890 N N . LEU A 1 113 ? -9.202 -8.967 28.158 1.00 86.38 113 LEU A N 1
ATOM 891 C CA . LEU A 1 113 ? -9.950 -8.985 26.896 1.00 86.38 113 LEU A CA 1
ATOM 892 C C . LEU A 1 113 ? -11.292 -9.716 27.042 1.00 86.38 113 LEU A C 1
ATOM 894 O O . LEU A 1 113 ? -12.292 -9.244 26.493 1.00 86.38 113 LEU A O 1
ATOM 898 N N . ILE A 1 114 ? -11.293 -10.847 27.750 1.00 82.62 114 ILE A N 1
ATOM 899 C CA . ILE A 1 114 ? -12.483 -11.662 28.017 1.00 82.62 114 ILE A CA 1
ATOM 900 C C . ILE A 1 114 ? -13.468 -10.855 28.863 1.00 82.62 114 ILE A C 1
ATOM 902 O O . ILE A 1 114 ? -14.571 -10.583 28.389 1.00 82.62 114 ILE A O 1
ATOM 906 N N . SER A 1 115 ? -13.036 -10.349 30.021 1.00 82.00 115 SER A N 1
ATOM 907 C CA . SER A 1 115 ? -13.890 -9.583 30.933 1.00 82.00 115 SER A CA 1
ATOM 908 C C . SER A 1 115 ? -14.462 -8.329 30.268 1.00 82.00 115 SER A C 1
ATOM 910 O O . SER A 1 115 ? -15.660 -8.082 30.348 1.00 82.00 115 SER A O 1
ATOM 912 N N . TYR A 1 116 ? -13.666 -7.555 29.512 1.00 90.00 116 TYR A N 1
ATOM 913 C CA . TYR A 1 116 ? -14.223 -6.403 28.785 1.00 90.00 116 TYR A CA 1
ATOM 914 C C . TYR A 1 116 ? -15.200 -6.801 27.677 1.00 90.00 116 TYR A C 1
ATOM 916 O O . TYR A 1 116 ? -16.089 -6.019 27.352 1.00 90.00 116 TYR A O 1
ATOM 924 N N . THR A 1 117 ? -15.044 -7.978 27.068 1.00 87.12 117 THR A N 1
ATOM 925 C CA . THR A 1 117 ? -15.994 -8.464 26.058 1.00 87.12 117 THR A CA 1
ATOM 926 C C . THR A 1 117 ? -17.307 -8.884 26.711 1.00 87.12 117 THR A C 1
ATOM 928 O O . THR A 1 117 ? -18.353 -8.437 26.255 1.00 87.12 117 THR A O 1
ATOM 931 N N . GLN A 1 118 ? -17.249 -9.614 27.826 1.00 81.94 118 GLN A N 1
ATOM 932 C CA . GLN A 1 118 ? -18.426 -9.976 28.623 1.00 81.94 118 GLN A CA 1
ATOM 933 C C . GLN A 1 118 ? -19.164 -8.737 29.146 1.00 81.94 118 GLN A C 1
ATOM 935 O O . GLN A 1 118 ? -20.386 -8.669 29.058 1.00 81.94 118 GLN A O 1
ATOM 940 N N . ALA A 1 119 ? -18.435 -7.708 29.594 1.00 87.25 119 ALA A N 1
ATOM 941 C CA . ALA A 1 119 ? -19.033 -6.438 30.004 1.00 87.25 119 ALA A CA 1
ATOM 942 C C . ALA A 1 119 ? -19.797 -5.747 28.858 1.00 87.25 119 ALA A C 1
ATOM 944 O O . ALA A 1 119 ? -20.892 -5.228 29.061 1.00 87.25 119 ALA A O 1
ATOM 945 N N . ILE A 1 120 ? -19.238 -5.744 27.641 1.00 88.38 120 ILE A N 1
ATOM 946 C CA . ILE A 1 120 ? -19.899 -5.174 26.454 1.00 88.38 120 ILE A CA 1
ATOM 947 C C . ILE A 1 120 ? -21.146 -5.987 26.084 1.00 88.38 120 ILE A C 1
ATOM 949 O O . ILE A 1 120 ? -22.173 -5.402 25.742 1.00 88.38 120 ILE A O 1
ATOM 953 N N . ASP A 1 121 ? -21.076 -7.314 26.175 1.00 82.62 121 ASP A N 1
ATOM 954 C CA . ASP A 1 121 ? -22.206 -8.197 25.879 1.00 82.62 121 ASP A CA 1
ATOM 955 C C . ASP A 1 121 ? -23.349 -7.996 26.892 1.00 82.62 121 ASP A C 1
ATOM 957 O O . ASP A 1 121 ? -24.502 -7.844 26.487 1.00 82.62 121 ASP A O 1
ATOM 961 N N . ALA A 1 122 ? -23.031 -7.857 28.182 1.00 83.12 122 ALA A N 1
ATOM 962 C CA . ALA A 1 122 ? -23.999 -7.522 29.229 1.00 83.12 122 ALA A CA 1
ATOM 963 C C . ALA A 1 122 ? -24.621 -6.122 29.031 1.00 83.12 122 ALA A C 1
ATOM 965 O O . ALA A 1 122 ? -25.832 -5.947 29.175 1.00 83.12 122 ALA A O 1
ATOM 966 N N . CYS A 1 123 ? -23.835 -5.124 28.601 1.00 85.81 123 CYS A N 1
ATOM 967 C CA . CYS A 1 123 ? -24.368 -3.813 28.204 1.00 85.81 123 CYS A CA 1
ATOM 968 C C . CYS A 1 123 ? -25.334 -3.909 27.013 1.00 85.81 123 CYS A C 1
ATOM 970 O O . CYS A 1 123 ? -26.350 -3.209 26.979 1.00 85.81 123 CYS A O 1
ATOM 972 N N . LEU A 1 124 ? -25.024 -4.751 26.023 1.00 84.44 124 LEU A N 1
ATOM 973 C CA . LEU A 1 124 ? -25.891 -4.973 24.869 1.00 84.44 124 LEU A CA 1
ATOM 974 C C . LEU A 1 124 ? -27.207 -5.636 25.288 1.00 84.44 124 LEU A C 1
ATOM 976 O O . LEU A 1 124 ? -28.267 -5.204 24.835 1.00 84.44 124 LEU A O 1
ATOM 980 N N . GLU A 1 125 ? -27.153 -6.632 26.170 1.00 79.12 125 GLU A N 1
ATOM 981 C CA . GLU A 1 125 ? -28.343 -7.270 26.736 1.00 79.12 125 GLU A CA 1
ATOM 982 C C . GLU A 1 125 ? -29.196 -6.271 27.527 1.00 79.12 125 GLU A C 1
ATOM 984 O O . GLU A 1 125 ? -30.398 -6.157 27.279 1.00 79.12 125 GLU A O 1
ATOM 989 N N . ALA A 1 126 ? -28.574 -5.448 28.380 1.00 83.44 126 ALA A N 1
ATOM 990 C CA . ALA A 1 126 ? -29.272 -4.380 29.092 1.00 83.44 126 ALA A CA 1
ATOM 991 C C . ALA A 1 126 ? -30.015 -3.453 28.114 1.00 83.44 126 ALA A C 1
ATOM 993 O O . ALA A 1 126 ? -31.184 -3.127 28.312 1.00 83.44 126 ALA A O 1
ATOM 994 N N . LYS A 1 127 ? -29.372 -3.060 27.007 1.00 84.19 127 LYS A N 1
ATOM 995 C CA . LYS A 1 127 ? -29.987 -2.219 25.966 1.00 84.19 127 LYS A CA 1
ATOM 996 C C . LYS A 1 127 ? -31.133 -2.896 25.229 1.00 84.19 127 LYS A C 1
ATOM 998 O O . LYS A 1 127 ? -32.099 -2.216 24.889 1.00 84.19 127 LYS A O 1
ATOM 1003 N N . GLN A 1 128 ? -31.042 -4.199 24.987 1.00 80.94 128 GLN A N 1
ATOM 1004 C CA . GLN A 1 128 ? -32.131 -4.972 24.392 1.00 80.94 128 GLN A CA 1
ATOM 1005 C C . GLN A 1 128 ? -33.337 -5.017 25.331 1.00 80.94 128 GLN A C 1
ATOM 1007 O O . GLN A 1 128 ? -34.447 -4.708 24.902 1.00 80.94 128 GLN A O 1
ATOM 1012 N N . HIS A 1 129 ? -33.117 -5.287 26.621 1.00 78.12 129 HIS A N 1
ATOM 1013 C CA . HIS A 1 129 ? -34.172 -5.230 27.633 1.00 78.12 129 HIS A CA 1
ATOM 1014 C C . HIS A 1 129 ? -34.819 -3.834 27.689 1.00 78.12 129 HIS A C 1
ATOM 1016 O O . HIS A 1 129 ? -36.043 -3.717 27.670 1.00 78.12 129 HIS A O 1
ATOM 1022 N N . MET A 1 130 ? -34.017 -2.761 27.648 1.00 77.88 130 MET A N 1
ATOM 1023 C CA . MET A 1 130 ? -34.524 -1.382 27.582 1.00 77.88 130 MET A CA 1
ATOM 1024 C C . MET A 1 130 ? -35.363 -1.098 26.328 1.00 77.88 130 MET A C 1
ATOM 1026 O O . MET A 1 130 ? -36.340 -0.351 26.395 1.00 77.88 130 MET A O 1
ATOM 1030 N N . ALA A 1 131 ? -34.975 -1.640 25.172 1.00 77.69 131 ALA A N 1
ATOM 1031 C CA . ALA A 1 131 ? -35.723 -1.462 23.931 1.00 77.69 131 ALA A CA 1
ATOM 1032 C C . ALA A 1 131 ? -37.103 -2.130 24.016 1.00 77.69 131 ALA A C 1
ATOM 1034 O O . ALA A 1 131 ? -38.103 -1.484 23.708 1.00 77.69 131 ALA A O 1
ATOM 1035 N N . LEU A 1 132 ? -37.159 -3.362 24.533 1.00 73.94 132 LEU A N 1
ATOM 1036 C CA . LEU A 1 132 ? -38.405 -4.110 24.738 1.00 73.94 132 LEU A CA 1
ATOM 1037 C C . LEU A 1 132 ? -39.371 -3.374 25.680 1.00 73.94 132 LEU A C 1
ATOM 1039 O O . LEU A 1 132 ? -40.560 -3.261 25.387 1.00 73.94 132 LEU A O 1
ATOM 1043 N N . LEU A 1 133 ? -38.854 -2.794 26.767 1.00 70.69 133 LEU A N 1
ATOM 1044 C CA . LEU A 1 133 ? -39.645 -1.991 27.706 1.00 70.69 133 LEU A CA 1
ATOM 1045 C C . LEU A 1 133 ? -40.290 -0.756 27.052 1.00 70.69 133 LEU A C 1
ATOM 1047 O O . LEU A 1 133 ? -41.421 -0.394 27.382 1.00 70.69 133 LEU A O 1
ATOM 1051 N N . ASN A 1 134 ? -39.592 -0.106 26.116 1.00 67.94 134 ASN A N 1
ATOM 1052 C CA . ASN A 1 134 ? -40.095 1.090 25.432 1.00 67.94 134 ASN A CA 1
ATOM 1053 C C . ASN A 1 134 ? -41.178 0.783 24.384 1.00 67.94 134 ASN A C 1
ATOM 1055 O O . ASN A 1 134 ? -42.012 1.646 24.107 1.00 67.94 134 ASN A O 1
ATOM 1059 N N . GLU A 1 135 ? -41.220 -0.432 23.831 1.00 67.81 135 GLU A N 1
ATOM 1060 C CA . GLU A 1 135 ? -42.227 -0.862 22.844 1.00 67.81 135 GLU A CA 1
ATOM 1061 C C . GLU A 1 135 ? -43.604 -1.196 23.464 1.00 67.81 135 GLU A C 1
ATOM 1063 O O . GLU A 1 135 ? -44.488 -1.712 22.783 1.00 67.81 135 GLU A O 1
ATOM 1068 N N . LYS A 1 136 ? -43.834 -0.846 24.742 1.00 56.03 136 LYS A N 1
ATOM 1069 C CA . LYS A 1 136 ? -45.042 -1.172 25.535 1.00 56.03 136 LYS A CA 1
ATOM 1070 C C . LYS A 1 136 ? -45.274 -2.672 25.746 1.00 56.03 136 LYS A C 1
ATOM 1072 O O . LYS A 1 136 ? -46.371 -3.068 26.143 1.00 56.03 136 LYS A O 1
ATOM 1077 N N . ALA A 1 137 ? -44.257 -3.505 25.543 1.00 54.19 137 ALA A N 1
ATOM 1078 C CA . ALA A 1 137 ? -44.275 -4.865 26.051 1.00 54.19 137 ALA A CA 1
ATOM 1079 C C . ALA A 1 137 ? -44.071 -4.789 27.571 1.00 54.19 137 ALA A C 1
ATOM 1081 O O . ALA A 1 137 ? -42.984 -4.481 28.055 1.00 54.19 137 ALA A O 1
ATOM 1082 N N . GLY A 1 138 ? -45.143 -4.990 28.338 1.00 51.78 138 GLY A N 1
ATOM 1083 C CA . GLY A 1 138 ? -45.024 -5.185 29.781 1.00 51.78 138 GLY A CA 1
ATOM 1084 C C . GLY A 1 138 ? -44.152 -6.410 30.112 1.00 51.78 138 GLY A C 1
ATOM 1085 O O . GLY A 1 138 ? -43.837 -7.204 29.221 1.00 51.78 138 GLY A O 1
ATOM 1086 N N . PRO A 1 139 ? -43.802 -6.617 31.393 1.00 52.12 139 PRO A N 1
ATOM 1087 C CA . PRO A 1 139 ? -42.973 -7.744 31.848 1.00 52.12 139 PRO A CA 1
ATOM 1088 C C . PRO A 1 139 ? -43.568 -9.138 31.556 1.00 52.12 139 PRO A C 1
ATOM 1090 O O . PRO A 1 139 ? -42.908 -10.154 31.767 1.00 52.12 139 PRO A O 1
ATOM 1093 N N . ASP A 1 140 ? -44.801 -9.208 31.051 1.00 53.03 140 ASP A N 1
ATOM 1094 C CA . ASP A 1 140 ? -45.505 -10.447 30.721 1.00 53.03 140 ASP A CA 1
ATOM 1095 C C . ASP A 1 140 ? -45.180 -11.014 29.322 1.00 53.03 140 ASP A C 1
ATOM 1097 O O . ASP A 1 140 ? -45.611 -12.119 29.018 1.00 53.03 140 ASP A O 1
ATOM 1101 N N . ASN A 1 141 ? -44.396 -10.316 28.484 1.00 52.72 141 ASN A N 1
ATOM 1102 C CA . ASN A 1 141 ? -44.085 -10.729 27.098 1.00 52.72 141 ASN A CA 1
ATOM 1103 C C . ASN A 1 141 ? -42.636 -11.240 26.875 1.00 52.72 141 ASN A C 1
ATOM 1105 O O . ASN A 1 141 ? -42.143 -11.253 25.747 1.00 52.72 141 ASN A O 1
ATOM 1109 N N . ILE A 1 142 ? -41.941 -11.661 27.941 1.00 50.22 142 ILE A N 1
ATOM 1110 C CA . ILE A 1 142 ? -40.516 -12.076 27.931 1.00 50.22 142 ILE A CA 1
ATOM 1111 C C . ILE A 1 142 ? -40.268 -13.426 27.228 1.00 50.22 142 ILE A C 1
ATOM 1113 O O . ILE A 1 142 ? -39.141 -13.692 26.808 1.00 50.22 142 ILE A O 1
ATOM 1117 N N . ASP A 1 143 ? -41.305 -14.238 26.998 1.00 49.62 143 ASP A N 1
ATOM 1118 C CA . ASP A 1 143 ? -41.196 -15.555 26.340 1.00 49.62 143 ASP A CA 1
ATOM 1119 C C . ASP A 1 143 ? -40.652 -15.500 24.890 1.00 49.62 143 ASP A C 1
ATOM 1121 O O . ASP A 1 143 ? -40.403 -16.537 24.279 1.00 49.62 143 ASP A O 1
ATOM 1125 N N . MET A 1 144 ? -40.413 -14.309 24.324 1.00 48.94 144 MET A N 1
ATOM 1126 C CA . MET A 1 144 ? -39.934 -14.113 22.947 1.00 48.94 144 MET A CA 1
ATOM 1127 C C . MET A 1 144 ? -38.419 -13.869 22.791 1.00 48.94 144 MET A C 1
ATOM 1129 O O . MET A 1 144 ? -37.976 -13.439 21.722 1.00 48.94 144 MET A O 1
ATOM 1133 N N . MET A 1 145 ? -37.583 -14.156 23.795 1.00 50.72 145 MET A N 1
ATOM 1134 C CA . MET A 1 145 ? -36.120 -14.090 23.628 1.00 50.72 145 MET A CA 1
ATOM 1135 C C . MET A 1 145 ? -35.573 -15.335 22.905 1.00 50.72 145 MET A C 1
ATOM 1137 O O . MET A 1 145 ? -35.030 -16.259 23.509 1.00 50.72 145 MET A O 1
ATOM 1141 N N . HIS A 1 146 ? -35.710 -15.340 21.578 1.00 44.56 146 HIS A N 1
ATOM 1142 C CA . HIS A 1 146 ? -35.071 -16.292 20.668 1.00 44.56 146 HIS A CA 1
ATOM 1143 C C . HIS A 1 146 ? -33.544 -16.120 20.683 1.00 44.56 146 HIS A C 1
ATOM 1145 O O . HIS A 1 146 ? -33.046 -15.273 19.955 1.00 44.56 146 HIS A O 1
ATOM 1151 N N . ASP A 1 147 ? -32.822 -16.879 21.517 1.00 48.78 147 ASP A N 1
ATOM 1152 C CA . ASP A 1 147 ? -31.392 -17.237 21.347 1.00 48.78 147 ASP A CA 1
ATOM 1153 C C . ASP A 1 147 ? -30.919 -18.209 22.471 1.00 48.78 147 ASP A C 1
ATOM 1155 O O . ASP A 1 147 ? -29.781 -18.144 22.933 1.00 48.78 147 ASP A O 1
ATOM 1159 N N . LEU A 1 148 ? -31.788 -19.106 22.965 1.00 53.09 148 LEU A N 1
ATOM 1160 C CA . LEU A 1 148 ? -31.390 -20.156 23.922 1.00 53.09 148 LEU A CA 1
ATOM 1161 C C . LEU A 1 148 ? -30.822 -21.367 23.169 1.00 53.09 148 LEU A C 1
ATOM 1163 O O . LEU A 1 148 ? -31.328 -21.728 22.105 1.00 53.09 148 LEU A O 1
ATOM 1167 N N . ASP A 1 149 ? -29.752 -21.967 23.697 1.00 47.34 149 ASP A N 1
ATOM 1168 C CA . ASP A 1 149 ? -29.093 -23.117 23.071 1.00 47.34 149 ASP A CA 1
ATOM 1169 C C . ASP A 1 149 ? -30.081 -24.301 22.984 1.00 47.34 149 ASP A C 1
ATOM 1171 O O . ASP A 1 149 ? -30.614 -24.734 24.010 1.00 47.34 149 ASP A O 1
ATOM 1175 N N . PRO A 1 150 ? -30.352 -24.826 21.771 1.00 50.97 150 PRO A N 1
ATOM 1176 C CA . PRO A 1 150 ? -31.320 -25.901 21.558 1.00 50.97 150 PRO A CA 1
ATOM 1177 C C . PRO A 1 150 ? -30.944 -27.228 22.237 1.00 50.97 150 PRO A C 1
ATOM 1179 O O . PRO A 1 150 ? -31.755 -28.151 22.224 1.00 50.97 150 PRO A O 1
ATOM 1182 N N . ASN A 1 151 ? -29.744 -27.340 22.818 1.00 52.34 151 ASN A N 1
ATOM 1183 C CA . ASN A 1 151 ? -29.282 -28.532 23.529 1.00 52.34 151 ASN A CA 1
ATOM 1184 C C . ASN A 1 151 ? -29.518 -28.503 25.053 1.00 52.34 151 ASN A C 1
ATOM 1186 O O . ASN A 1 151 ? -29.123 -29.456 25.727 1.00 52.34 151 ASN A O 1
ATOM 1190 N N . LEU A 1 152 ? -30.126 -27.452 25.623 1.00 55.31 152 LEU A N 1
ATOM 1191 C CA . LEU A 1 152 ? -30.440 -27.427 27.060 1.00 55.31 152 LEU A CA 1
ATOM 1192 C C . LEU A 1 152 ? -31.529 -28.448 27.423 1.00 55.31 152 LEU A C 1
ATOM 1194 O O . LEU A 1 152 ? -32.519 -28.610 26.707 1.00 55.31 152 LEU A O 1
ATOM 1198 N N . SER A 1 153 ? -31.374 -29.101 28.581 1.00 61.91 153 SER A N 1
ATOM 1199 C CA . SER A 1 153 ? -32.436 -29.932 29.155 1.00 61.91 153 SER A CA 1
ATOM 1200 C C . SER A 1 153 ? -33.654 -29.069 29.515 1.00 61.91 153 SER A C 1
ATOM 1202 O O . SER A 1 153 ? -33.514 -27.878 29.797 1.00 61.91 153 SER A O 1
ATOM 1204 N N . GLY A 1 154 ? -34.857 -29.655 29.522 1.00 64.19 154 GLY A N 1
ATOM 1205 C CA . GLY A 1 154 ? -36.095 -28.911 29.796 1.00 64.19 154 GLY A CA 1
ATOM 1206 C C . GLY A 1 154 ? -36.099 -28.186 31.149 1.00 64.19 154 GLY A C 1
ATOM 1207 O O . GLY A 1 154 ? -36.583 -27.059 31.234 1.00 64.19 154 GLY A O 1
ATOM 1208 N N . ASP A 1 155 ? -35.499 -28.782 32.182 1.00 68.12 155 ASP A N 1
ATOM 1209 C CA . ASP A 1 155 ? -35.426 -28.186 33.522 1.00 68.12 155 ASP A CA 1
ATOM 1210 C C . ASP A 1 155 ? -34.409 -27.036 33.589 1.00 68.12 155 ASP A C 1
ATOM 1212 O O . ASP A 1 155 ? -34.655 -26.019 34.243 1.00 68.12 155 ASP A O 1
ATOM 1216 N N . ASP A 1 156 ? -33.278 -27.166 32.894 1.00 59.03 156 ASP A N 1
ATOM 1217 C CA . ASP A 1 156 ? -32.245 -26.123 32.846 1.00 59.03 156 ASP A CA 1
ATOM 1218 C C . ASP A 1 156 ? -32.701 -24.932 31.998 1.00 59.03 156 ASP A C 1
ATOM 1220 O O . ASP A 1 156 ? -32.476 -23.778 32.367 1.00 59.03 156 ASP A O 1
ATOM 1224 N N . LEU A 1 157 ? -33.427 -25.204 30.910 1.00 61.16 157 LEU A N 1
ATOM 1225 C CA . LEU A 1 157 ? -34.064 -24.186 30.079 1.00 61.16 157 LEU A CA 1
ATOM 1226 C C . LEU A 1 157 ? -35.071 -23.358 30.892 1.00 61.16 157 LEU A C 1
ATOM 1228 O O . LEU A 1 157 ? -35.066 -22.128 30.824 1.00 61.16 157 LEU A O 1
ATOM 1232 N N . GLN A 1 158 ? -35.903 -24.022 31.700 1.00 65.38 158 GLN A N 1
ATOM 1233 C CA . GLN A 1 158 ? -36.904 -23.358 32.536 1.00 65.38 158 GLN A CA 1
ATOM 1234 C C . GLN A 1 158 ? -36.263 -22.475 33.618 1.00 65.38 158 GLN A C 1
ATOM 1236 O O . GLN A 1 158 ? -36.732 -21.361 33.876 1.00 65.38 158 GLN A O 1
ATOM 1241 N N . LYS A 1 159 ? -35.173 -22.943 34.241 1.00 68.00 159 LYS A N 1
ATOM 1242 C CA . LYS A 1 159 ? -34.399 -22.147 35.209 1.00 68.00 159 LYS A CA 1
ATOM 1243 C C . LYS A 1 159 ? -33.788 -20.911 34.552 1.00 68.00 159 LYS A C 1
ATOM 1245 O O . LYS A 1 159 ? -34.001 -19.810 35.058 1.00 68.00 159 LYS A O 1
ATOM 1250 N N . ALA A 1 160 ? -33.137 -21.078 33.400 1.00 62.81 160 ALA A N 1
ATOM 1251 C CA . ALA A 1 160 ? -32.516 -19.981 32.660 1.00 62.81 160 ALA A CA 1
ATOM 1252 C C . ALA A 1 160 ? -33.539 -18.911 32.237 1.00 62.81 160 ALA A C 1
ATOM 1254 O O . ALA A 1 160 ? -33.305 -17.715 32.413 1.00 62.81 160 ALA A O 1
ATOM 1255 N N . LEU A 1 161 ? -34.713 -19.327 31.745 1.00 66.31 161 LEU A N 1
ATOM 1256 C CA . LEU A 1 161 ? -35.818 -18.418 31.415 1.00 66.31 161 LEU A CA 1
ATOM 1257 C C . LEU A 1 161 ? -36.318 -17.647 32.643 1.00 66.31 161 LEU A C 1
ATOM 1259 O O . LEU A 1 161 ? -36.549 -16.439 32.571 1.00 66.31 161 LEU A O 1
ATOM 1263 N N . THR A 1 162 ? -36.448 -18.332 33.781 1.00 72.31 162 THR A N 1
ATOM 1264 C CA . THR A 1 162 ? -36.896 -17.717 35.039 1.00 72.31 162 THR A CA 1
ATOM 1265 C C . THR A 1 162 ? -35.893 -16.677 35.537 1.00 72.31 162 THR A C 1
ATOM 1267 O O . THR A 1 162 ? -36.281 -15.563 35.884 1.00 72.31 162 THR A O 1
ATOM 1270 N N . GLN A 1 163 ? -34.600 -17.001 35.526 1.00 71.00 163 GLN A N 1
ATOM 1271 C CA . GLN A 1 163 ? -33.538 -16.069 35.919 1.00 71.00 163 GLN A CA 1
ATOM 1272 C C . GLN A 1 163 ? -33.493 -14.853 34.996 1.00 71.00 163 GLN A C 1
ATOM 1274 O O . GLN A 1 163 ? -33.468 -13.720 35.472 1.00 71.00 163 GLN A O 1
ATOM 1279 N N . ARG A 1 164 ? -33.594 -15.066 33.680 1.00 70.25 164 ARG A N 1
ATOM 1280 C CA . ARG A 1 164 ? -33.622 -13.976 32.699 1.00 70.25 164 ARG A CA 1
ATOM 1281 C C . ARG A 1 164 ? -34.814 -13.043 32.905 1.00 70.25 164 ARG A C 1
ATOM 1283 O O . ARG A 1 164 ? -34.661 -11.823 32.846 1.00 70.25 164 ARG A O 1
ATOM 1290 N N . ARG A 1 165 ? -35.987 -13.606 33.215 1.00 73.56 165 ARG A N 1
ATOM 1291 C CA . ARG A 1 165 ? -37.186 -12.843 33.587 1.00 73.56 165 ARG A CA 1
ATOM 1292 C C . ARG A 1 165 ? -36.973 -12.027 34.863 1.00 73.56 165 ARG A C 1
ATOM 1294 O O . ARG A 1 165 ? -37.347 -10.856 34.899 1.00 73.56 165 ARG A O 1
ATOM 1301 N N . ASN A 1 166 ? -36.352 -12.610 35.886 1.00 80.12 166 ASN A N 1
ATOM 1302 C CA . ASN A 1 166 ? -36.048 -11.903 37.132 1.00 80.12 166 ASN A CA 1
ATOM 1303 C C . ASN A 1 166 ? -35.071 -10.740 36.896 1.00 80.12 166 ASN A C 1
ATOM 1305 O O . ASN A 1 166 ? -35.349 -9.619 37.323 1.00 80.12 166 ASN A O 1
ATOM 1309 N N . ALA A 1 167 ? -33.994 -10.972 36.141 1.00 76.94 167 ALA A N 1
ATOM 1310 C CA . ALA A 1 167 ? -33.010 -9.951 35.785 1.00 76.94 167 ALA A CA 1
ATOM 1311 C C . ALA A 1 167 ? -33.632 -8.799 34.968 1.00 76.94 167 ALA A C 1
ATOM 1313 O O . ALA A 1 167 ? -33.322 -7.627 35.196 1.00 76.94 167 ALA A O 1
ATOM 1314 N N . PHE A 1 168 ? -34.555 -9.109 34.048 1.00 80.38 168 PHE A N 1
ATOM 1315 C CA . PHE A 1 168 ? -35.326 -8.104 33.309 1.00 80.38 168 PHE A CA 1
ATOM 1316 C C . PHE A 1 168 ? -36.196 -7.245 34.236 1.00 80.38 168 PHE A C 1
ATOM 1318 O O . PHE A 1 168 ? -36.160 -6.016 34.146 1.00 80.38 168 PHE A O 1
ATOM 1325 N N . ASN A 1 169 ? -36.956 -7.876 35.137 1.00 81.81 169 ASN A N 1
ATOM 1326 C CA . ASN A 1 169 ? -37.823 -7.167 36.082 1.00 81.81 169 ASN A CA 1
ATOM 1327 C C . ASN A 1 169 ? -37.016 -6.248 37.005 1.00 81.81 169 ASN A C 1
ATOM 1329 O O . ASN A 1 169 ? -37.411 -5.107 37.243 1.00 81.81 169 ASN A O 1
ATOM 1333 N N . LEU A 1 170 ? -35.859 -6.717 37.471 1.00 84.81 170 LEU A N 1
ATOM 1334 C CA . LEU A 1 170 ? -34.981 -5.936 38.332 1.00 84.81 170 LEU A CA 1
ATOM 1335 C C . LEU A 1 170 ? -34.411 -4.715 37.596 1.00 84.81 170 LEU A C 1
ATOM 1337 O O . LEU A 1 170 ? -34.478 -3.600 38.117 1.00 84.81 170 LEU A O 1
ATOM 1341 N N . LEU A 1 171 ? -33.943 -4.885 36.354 1.00 83.06 171 LEU A N 1
ATOM 1342 C CA . LEU A 1 171 ? -33.514 -3.762 35.514 1.00 83.06 171 LEU A CA 1
ATOM 1343 C C . LEU A 1 171 ? -34.658 -2.757 35.295 1.00 83.06 171 LEU A C 1
ATOM 1345 O O . LEU A 1 17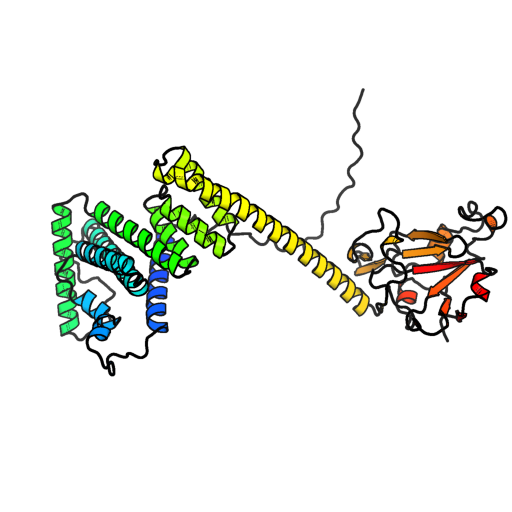1 ? -34.441 -1.547 35.378 1.00 83.06 171 LEU A O 1
ATOM 1349 N N . TRP A 1 172 ? -35.879 -3.238 35.051 1.00 83.44 172 TRP A N 1
ATOM 1350 C CA . TRP A 1 172 ? -37.053 -2.382 34.879 1.00 83.44 172 TRP A CA 1
ATOM 1351 C C . TRP A 1 172 ? -37.345 -1.533 36.123 1.00 83.44 172 TRP A C 1
ATOM 1353 O O . TRP A 1 172 ? -37.528 -0.317 36.008 1.00 83.44 172 TRP A O 1
ATOM 1363 N N . GLU A 1 173 ? -37.322 -2.131 37.316 1.00 86.06 173 GLU A N 1
ATOM 1364 C CA . GLU A 1 173 ? -37.477 -1.392 38.574 1.00 86.06 173 GLU A CA 1
ATOM 1365 C C . GLU A 1 173 ? -36.377 -0.344 38.771 1.00 86.06 173 GLU A C 1
ATOM 1367 O O . GLU A 1 173 ? -36.645 0.777 39.216 1.00 86.06 173 GLU A O 1
ATOM 1372 N N . GLN A 1 174 ? -35.131 -0.684 38.434 1.00 87.62 174 GLN A N 1
ATOM 1373 C CA . GLN A 1 174 ? -34.012 0.248 38.542 1.00 87.62 174 GLN A CA 1
ATOM 1374 C C . GLN A 1 174 ? -34.150 1.431 37.584 1.00 87.62 174 GLN A C 1
ATOM 1376 O O . GLN A 1 174 ? -33.870 2.563 37.975 1.00 87.62 174 GLN A O 1
ATOM 1381 N N . MET A 1 175 ? -34.637 1.208 36.362 1.00 84.56 175 MET A N 1
ATOM 1382 C CA . MET A 1 175 ? -34.895 2.287 35.406 1.00 84.56 175 MET A CA 1
ATOM 1383 C C . MET A 1 175 ? -35.989 3.250 35.867 1.00 84.56 175 MET A C 1
ATOM 1385 O O . MET A 1 175 ? -35.903 4.443 35.587 1.00 84.56 175 MET A O 1
ATOM 1389 N N . GLN A 1 176 ? -37.013 2.759 36.574 1.00 84.62 176 GLN A N 1
ATOM 1390 C CA . GLN A 1 176 ? -38.031 3.638 37.159 1.00 84.62 176 GLN A CA 1
ATOM 1391 C C . GLN A 1 176 ? -37.449 4.526 38.263 1.00 84.62 176 GLN A C 1
ATOM 1393 O O . GLN A 1 176 ? -37.874 5.669 38.427 1.00 84.62 176 GLN A O 1
ATOM 1398 N N . LYS A 1 177 ? -36.473 4.002 39.015 1.00 89.50 177 LYS A N 1
ATOM 1399 C CA . LYS A 1 177 ? -35.796 4.721 40.102 1.00 89.50 177 LYS A CA 1
ATOM 1400 C C . LYS A 1 177 ? -34.720 5.685 39.589 1.00 89.50 177 LYS A C 1
ATOM 1402 O O . LYS A 1 177 ? -34.527 6.737 40.194 1.00 89.50 177 LYS A O 1
ATOM 1407 N N . ASP A 1 178 ? -34.033 5.352 38.496 1.00 88.38 178 ASP A N 1
ATOM 1408 C CA . ASP A 1 178 ? -32.947 6.151 37.921 1.00 88.38 178 ASP A CA 1
ATOM 1409 C C . ASP A 1 178 ? -33.191 6.496 36.436 1.00 88.38 178 ASP A C 1
ATOM 1411 O O . ASP A 1 178 ? -32.890 5.690 35.546 1.00 88.38 178 ASP A O 1
ATOM 1415 N N . PRO A 1 179 ? -33.644 7.728 36.128 1.00 85.12 179 PRO A N 1
ATOM 1416 C CA . PRO A 1 179 ? -33.894 8.152 34.751 1.00 85.12 179 PRO A CA 1
ATOM 1417 C C . PRO A 1 179 ? -32.620 8.238 33.890 1.00 85.12 179 PRO A C 1
ATOM 1419 O O . PRO A 1 179 ? -32.715 8.287 32.663 1.00 85.12 179 PRO A O 1
ATOM 1422 N N . ASN A 1 180 ? -31.425 8.236 34.493 1.00 90.38 180 ASN A N 1
ATOM 1423 C CA . ASN A 1 180 ? -30.148 8.294 33.778 1.00 90.38 180 ASN A CA 1
ATOM 1424 C C . ASN A 1 180 ? -29.520 6.910 33.549 1.00 90.38 180 ASN A C 1
ATOM 1426 O O . ASN A 1 180 ? -28.394 6.832 33.052 1.00 90.38 180 ASN A O 1
ATOM 1430 N N . MET A 1 181 ? -30.228 5.815 33.855 1.00 88.62 181 MET A N 1
ATOM 1431 C CA . MET A 1 181 ? -29.685 4.454 33.753 1.00 88.62 181 MET A CA 1
ATOM 1432 C C . MET A 1 181 ? -29.106 4.141 32.365 1.00 88.62 181 MET A C 1
ATOM 1434 O O . MET A 1 181 ? -28.000 3.616 32.247 1.00 88.62 181 MET A O 1
ATOM 1438 N N . LYS A 1 182 ? -29.792 4.560 31.295 1.00 88.06 182 LYS A N 1
ATOM 1439 C CA . LYS A 1 182 ? -29.294 4.391 29.922 1.00 88.06 182 LYS A CA 1
ATOM 1440 C C . LYS A 1 182 ? -27.923 5.047 29.715 1.00 88.06 182 LYS A C 1
ATOM 1442 O O . LYS A 1 182 ? -27.032 4.432 29.139 1.00 88.06 182 LYS A O 1
ATOM 1447 N N . GLN A 1 183 ? -27.735 6.266 30.226 1.00 90.75 183 GLN A N 1
ATOM 1448 C CA . GLN A 1 183 ? -26.462 6.987 30.116 1.00 90.75 183 GLN A CA 1
ATOM 1449 C C . GLN A 1 183 ? -25.348 6.303 30.918 1.00 90.75 183 GLN A C 1
ATOM 1451 O O . GLN A 1 183 ? -24.193 6.319 30.495 1.00 90.75 183 GLN A O 1
ATOM 1456 N N . LYS A 1 184 ? -25.678 5.682 32.059 1.00 92.12 184 LYS A N 1
ATOM 1457 C CA . LYS A 1 184 ? -24.720 4.885 32.840 1.00 92.12 184 LYS A CA 1
ATOM 1458 C C . LYS A 1 184 ? -24.260 3.652 32.065 1.00 92.12 184 LYS A C 1
ATOM 1460 O O . LYS A 1 184 ? -23.055 3.444 31.950 1.00 92.12 184 LYS A O 1
ATOM 1465 N N . ILE A 1 185 ? -25.190 2.910 31.462 1.00 89.94 185 ILE A N 1
ATOM 1466 C CA . ILE A 1 185 ? -24.875 1.743 30.620 1.00 89.94 185 ILE A CA 1
ATOM 1467 C C . ILE A 1 185 ? -24.014 2.164 29.417 1.00 89.94 185 ILE A C 1
ATOM 1469 O O . ILE A 1 185 ? -22.978 1.554 29.161 1.00 89.94 185 ILE A O 1
ATOM 1473 N N . ASP A 1 186 ? -24.381 3.249 28.724 1.00 91.44 186 ASP A N 1
ATOM 1474 C CA . ASP A 1 186 ? -23.590 3.802 27.612 1.00 91.44 186 ASP A CA 1
ATOM 1475 C C . ASP A 1 186 ? -22.170 4.196 28.060 1.00 91.44 186 ASP A C 1
ATOM 1477 O O . ASP A 1 186 ? -21.188 3.938 27.360 1.00 91.44 186 ASP A O 1
ATOM 1481 N N . SER A 1 187 ? -22.042 4.788 29.252 1.00 94.38 187 SER A N 1
ATOM 1482 C CA . SER A 1 187 ? -20.752 5.155 29.846 1.00 94.38 187 SER A CA 1
ATOM 1483 C C . SER A 1 187 ? -19.888 3.926 30.149 1.00 94.38 187 SER A C 1
ATOM 1485 O O . SER A 1 187 ? -18.705 3.913 29.800 1.00 94.38 187 SER A O 1
ATOM 1487 N N . VAL A 1 188 ? -20.468 2.881 30.749 1.00 94.06 188 VAL A N 1
ATOM 1488 C CA . VAL A 1 188 ? -19.781 1.611 31.041 1.00 94.06 188 VAL A CA 1
ATOM 1489 C C . VAL A 1 188 ? -19.316 0.943 29.751 1.00 94.06 188 VAL A C 1
ATOM 1491 O O . VAL A 1 188 ? -18.145 0.575 29.641 1.00 94.06 188 VAL A O 1
ATOM 1494 N N . GLU A 1 189 ? -20.185 0.849 28.747 1.00 93.62 189 GLU A N 1
ATOM 1495 C CA . GLU A 1 189 ? -19.850 0.236 27.463 1.00 93.62 189 GLU A CA 1
ATOM 1496 C C . GLU A 1 189 ? -18.719 0.999 26.752 1.00 93.62 189 GLU A C 1
ATOM 1498 O O . GLU A 1 189 ? -17.731 0.401 26.318 1.00 93.62 189 GLU A O 1
ATOM 1503 N N . MET A 1 190 ? -18.802 2.333 26.702 1.00 94.62 190 MET A N 1
ATOM 1504 C CA . MET A 1 190 ? -17.758 3.182 26.123 1.00 94.62 190 MET A CA 1
ATOM 1505 C C . MET A 1 190 ? -16.413 3.006 26.843 1.00 94.62 190 MET A C 1
ATOM 1507 O O . MET A 1 190 ? -15.374 2.901 26.183 1.00 94.62 190 MET A O 1
ATOM 1511 N N . GLN A 1 191 ? -16.407 2.920 28.178 1.00 95.81 191 GLN A N 1
ATOM 1512 C CA . GLN A 1 191 ? -15.194 2.641 28.956 1.00 95.81 191 GLN A CA 1
ATOM 1513 C C . GLN A 1 191 ? -14.619 1.255 28.642 1.00 95.81 191 GLN A C 1
ATOM 1515 O O . GLN A 1 191 ? -13.403 1.132 28.462 1.00 95.81 191 GLN A O 1
ATOM 1520 N N . CYS A 1 192 ? -15.471 0.233 28.517 1.00 94.69 192 CYS A N 1
ATOM 1521 C CA . CYS A 1 192 ? -15.051 -1.120 28.159 1.00 94.69 192 CYS A CA 1
ATOM 1522 C C . CYS A 1 192 ? -14.416 -1.155 26.767 1.00 94.69 192 CYS A C 1
ATOM 1524 O O . CYS A 1 192 ? -13.300 -1.654 26.638 1.00 94.69 192 CYS A O 1
ATOM 1526 N N . PHE A 1 193 ? -15.027 -0.536 25.749 1.00 95.88 193 PHE A N 1
ATOM 1527 C CA . PHE A 1 193 ? -14.401 -0.407 24.426 1.00 95.88 193 PHE A CA 1
ATOM 1528 C C . PHE A 1 193 ? -13.059 0.336 24.492 1.00 95.88 193 PHE A C 1
ATOM 1530 O O . PHE A 1 193 ? -12.078 -0.070 23.868 1.00 95.88 193 PHE A O 1
ATOM 1537 N N . ASN A 1 194 ? -12.974 1.409 25.281 1.00 96.31 194 ASN A N 1
ATOM 1538 C CA . ASN A 1 194 ? -11.761 2.218 25.425 1.00 96.31 194 ASN A CA 1
ATOM 1539 C C . ASN A 1 194 ? -10.601 1.417 26.048 1.00 96.31 194 ASN A C 1
ATOM 1541 O O . ASN A 1 194 ? -9.459 1.498 25.575 1.00 96.31 194 ASN A O 1
ATOM 1545 N N . ASN A 1 195 ? -10.894 0.621 27.075 1.00 96.12 195 ASN A N 1
ATOM 1546 C CA . ASN A 1 195 ? -9.916 -0.229 27.749 1.00 96.12 195 ASN A CA 1
ATOM 1547 C C . ASN A 1 195 ? -9.577 -1.477 26.920 1.00 96.12 195 ASN A C 1
ATOM 1549 O O . ASN A 1 195 ? -8.400 -1.815 26.776 1.00 96.12 195 ASN A O 1
ATOM 1553 N N . ARG A 1 196 ? -10.566 -2.098 26.269 1.00 94.50 196 ARG A N 1
ATOM 1554 C CA . ARG A 1 196 ? -10.358 -3.223 25.347 1.00 94.50 196 ARG A CA 1
ATOM 1555 C C . ARG A 1 196 ? -9.491 -2.822 24.154 1.00 94.50 196 ARG A C 1
ATOM 1557 O O . ARG A 1 196 ? -8.542 -3.537 23.827 1.00 94.50 196 ARG A O 1
ATOM 1564 N N . ALA A 1 197 ? -9.687 -1.622 23.603 1.00 96.56 197 ALA A N 1
ATOM 1565 C CA . ALA A 1 197 ? -8.811 -1.060 22.576 1.00 96.56 197 ALA A CA 1
ATOM 1566 C C . ALA A 1 197 ? -7.357 -0.925 23.057 1.00 96.56 197 ALA A C 1
ATOM 1568 O O . ALA A 1 197 ? -6.425 -1.141 22.280 1.00 96.56 197 ALA A O 1
ATOM 1569 N N . GLN A 1 198 ? -7.139 -0.565 24.329 1.00 96.00 198 GLN A N 1
ATOM 1570 C CA . GLN A 1 198 ? -5.799 -0.489 24.918 1.00 96.00 198 GLN A CA 1
ATOM 1571 C C . GLN A 1 198 ? -5.150 -1.871 25.020 1.00 96.00 198 GLN A C 1
ATOM 1573 O O . GLN A 1 198 ? -3.983 -2.016 24.655 1.00 96.00 198 GLN A O 1
ATOM 1578 N N . VAL A 1 199 ? -5.898 -2.876 25.476 1.00 93.88 199 VAL A N 1
ATOM 1579 C CA . VAL A 1 199 ? -5.443 -4.272 25.542 1.00 93.88 199 VAL A CA 1
ATOM 1580 C C . VAL A 1 199 ? -5.071 -4.778 24.149 1.00 93.88 199 VAL A C 1
ATOM 1582 O O . VAL A 1 199 ? -3.969 -5.280 23.937 1.00 93.88 199 VAL A O 1
ATOM 1585 N N . GLN A 1 200 ? -5.946 -4.573 23.165 1.00 93.56 200 GLN A N 1
ATOM 1586 C CA . GLN A 1 200 ? -5.711 -4.998 21.786 1.00 93.56 200 GLN A CA 1
ATOM 1587 C C . GLN A 1 200 ? -4.507 -4.301 21.149 1.00 93.56 200 GLN A C 1
ATOM 1589 O O . GLN A 1 200 ? -3.750 -4.939 20.419 1.00 93.56 200 GLN A O 1
ATOM 1594 N N . LEU A 1 201 ? -4.290 -3.017 21.450 1.00 94.81 201 LEU A N 1
ATOM 1595 C CA . LEU A 1 201 ? -3.097 -2.293 21.018 1.00 94.81 201 LEU A CA 1
ATOM 1596 C C . LEU A 1 201 ? -1.819 -2.917 21.595 1.00 94.81 201 LEU A C 1
ATOM 1598 O O . LEU A 1 201 ? -0.833 -3.067 20.872 1.00 94.81 201 LEU A O 1
ATOM 1602 N N . THR A 1 202 ? -1.833 -3.298 22.876 1.00 94.38 202 THR A N 1
ATOM 1603 C CA . THR A 1 202 ? -0.705 -3.978 23.533 1.00 94.38 202 THR A CA 1
ATOM 1604 C C . THR A 1 202 ? -0.451 -5.359 22.926 1.00 94.38 202 THR A C 1
ATOM 1606 O O . THR A 1 202 ? 0.697 -5.713 22.665 1.00 94.38 202 THR A O 1
ATOM 1609 N N . LEU A 1 203 ? -1.518 -6.097 22.606 1.00 90.50 203 LEU A N 1
ATOM 1610 C CA . LEU A 1 203 ? -1.465 -7.396 21.927 1.00 90.50 203 LEU A CA 1
ATOM 1611 C C . LEU A 1 203 ? -1.164 -7.301 20.418 1.00 90.50 203 LEU A C 1
ATOM 1613 O O . LEU A 1 203 ? -1.170 -8.321 19.735 1.00 90.50 203 LEU A O 1
ATOM 1617 N N . LYS A 1 204 ? -0.905 -6.101 19.875 1.00 93.94 204 LYS A N 1
ATOM 1618 C CA . LYS A 1 204 ? -0.667 -5.843 18.437 1.00 93.94 204 LYS A CA 1
ATOM 1619 C C . LYS A 1 204 ? -1.829 -6.257 17.518 1.00 93.94 204 LYS A C 1
ATOM 1621 O O . LYS A 1 204 ? -1.663 -6.403 16.307 1.00 93.94 204 LYS A O 1
ATOM 1626 N N . ASN A 1 205 ? -3.037 -6.355 18.065 1.00 92.12 205 ASN A N 1
ATOM 1627 C CA . ASN A 1 205 ? -4.275 -6.594 17.327 1.00 92.12 205 ASN A CA 1
ATOM 1628 C C . ASN A 1 205 ? -4.814 -5.275 16.749 1.00 92.12 205 ASN A C 1
ATOM 1630 O O . ASN A 1 205 ? -5.878 -4.787 17.127 1.00 92.12 205 ASN A O 1
ATOM 1634 N N . PHE A 1 206 ? -4.064 -4.677 15.819 1.00 93.44 206 PHE A N 1
ATOM 1635 C CA . PHE A 1 206 ? -4.296 -3.303 15.358 1.00 93.44 206 PHE A CA 1
ATOM 1636 C C . PHE A 1 206 ? -5.653 -3.082 14.680 1.00 93.44 206 PHE A C 1
ATOM 1638 O O . PHE A 1 206 ? -6.250 -2.025 14.857 1.00 93.44 206 PHE A O 1
ATOM 1645 N N . ARG A 1 207 ? -6.160 -4.062 13.916 1.00 93.19 207 ARG A N 1
ATOM 1646 C CA . ARG A 1 207 ? -7.465 -3.931 13.239 1.00 93.19 207 ARG A CA 1
ATOM 1647 C C . ARG A 1 207 ? -8.601 -3.851 14.253 1.00 93.19 207 ARG A C 1
ATOM 1649 O O . ARG A 1 207 ? -9.337 -2.874 14.232 1.00 93.19 207 ARG A O 1
ATOM 1656 N N . LYS A 1 208 ? -8.661 -4.816 15.177 1.00 90.94 208 LYS A N 1
ATOM 1657 C CA . LYS A 1 208 ? -9.650 -4.829 16.261 1.00 90.94 208 LYS A CA 1
ATOM 1658 C C . LYS A 1 208 ? -9.552 -3.545 17.096 1.00 90.94 208 LYS A C 1
ATOM 1660 O O . LYS A 1 208 ? -10.565 -2.926 17.383 1.00 90.94 208 LYS A O 1
ATOM 1665 N N . CYS A 1 209 ? -8.329 -3.072 17.372 1.00 95.44 209 CYS A N 1
ATOM 1666 C CA . CYS A 1 209 ? -8.119 -1.853 18.157 1.00 95.44 209 CYS A CA 1
ATOM 1667 C C . CYS A 1 209 ? -8.762 -0.624 17.496 1.00 95.44 209 CYS A C 1
ATOM 1669 O O . CYS A 1 209 ? -9.363 0.202 18.181 1.00 95.44 209 CYS A O 1
ATOM 1671 N N . ILE A 1 210 ? -8.650 -0.501 16.167 1.00 93.88 210 ILE A N 1
ATOM 1672 C CA . ILE A 1 210 ? -9.306 0.573 15.407 1.00 93.88 210 ILE A CA 1
ATOM 1673 C C . ILE A 1 210 ? -10.827 0.436 15.492 1.00 93.88 210 ILE A C 1
ATOM 1675 O O . ILE A 1 210 ? -11.510 1.447 15.612 1.00 93.88 210 ILE A O 1
ATOM 1679 N N . GLU A 1 211 ? -11.358 -0.784 15.441 1.00 91.94 211 GLU A N 1
ATOM 1680 C CA . GLU A 1 211 ? -12.798 -1.027 15.549 1.00 91.94 211 GLU A CA 1
ATOM 1681 C C . GLU A 1 211 ? -13.337 -0.652 16.933 1.00 91.94 211 GLU A C 1
ATOM 1683 O O . GLU A 1 211 ? -14.285 0.122 17.013 1.00 91.94 211 GLU A O 1
ATOM 1688 N N . ASP A 1 212 ? -12.673 -1.067 18.012 1.00 93.69 212 ASP A N 1
ATOM 1689 C CA . ASP A 1 212 ? -13.043 -0.649 19.370 1.00 93.69 212 ASP A CA 1
ATOM 1690 C C . ASP A 1 212 ? -12.947 0.876 19.535 1.00 93.69 212 ASP A C 1
ATOM 1692 O O . ASP A 1 212 ? -13.821 1.507 20.126 1.00 93.69 212 ASP A O 1
ATOM 1696 N N . CYS A 1 213 ? -11.916 1.513 18.967 1.00 95.44 213 CYS A N 1
ATOM 1697 C CA . CYS A 1 213 ? -11.806 2.972 18.996 1.00 95.44 213 CYS A CA 1
ATOM 1698 C C . CYS A 1 213 ? -12.916 3.668 18.198 1.00 95.44 213 CYS A C 1
ATOM 1700 O O . CYS A 1 213 ? -13.279 4.788 18.550 1.00 95.44 213 CYS A O 1
ATOM 1702 N N . ARG A 1 214 ? -13.453 3.049 17.140 1.00 94.56 214 ARG A N 1
ATOM 1703 C CA . ARG A 1 214 ? -14.592 3.600 16.391 1.00 94.56 214 ARG A CA 1
ATOM 1704 C C . ARG A 1 214 ? -15.849 3.635 17.242 1.00 94.56 214 ARG A C 1
ATOM 1706 O O . ARG A 1 214 ? -16.502 4.672 17.249 1.00 94.56 214 ARG A O 1
ATOM 1713 N N . GLU A 1 215 ? -16.131 2.570 17.989 1.00 92.19 215 GLU A N 1
ATOM 1714 C CA . GLU A 1 215 ? -17.267 2.537 18.918 1.00 92.19 215 GLU A CA 1
ATOM 1715 C C . GLU A 1 215 ? -17.118 3.626 19.991 1.00 92.19 215 GLU A C 1
ATOM 1717 O O . GLU A 1 215 ? -18.033 4.418 20.205 1.00 92.19 215 GLU A O 1
ATOM 1722 N N . VAL A 1 216 ? -15.923 3.786 20.578 1.00 94.69 216 VAL A N 1
ATOM 1723 C CA . VAL A 1 216 ? -15.662 4.888 21.529 1.00 94.69 216 VAL A CA 1
ATOM 1724 C C . VAL A 1 216 ? -15.913 6.256 20.896 1.00 94.69 216 VAL A C 1
ATOM 1726 O O . VAL A 1 216 ? -16.487 7.129 21.538 1.00 94.69 216 VAL A O 1
ATOM 1729 N N . LEU A 1 217 ? -15.485 6.459 19.649 1.00 91.81 217 LEU A N 1
ATOM 1730 C CA . LEU A 1 217 ? -15.654 7.728 18.941 1.00 91.81 217 LEU A CA 1
ATOM 1731 C C . LEU A 1 217 ? -17.090 7.980 18.462 1.00 91.81 217 LEU A C 1
ATOM 1733 O O . LEU A 1 217 ? -17.407 9.127 18.144 1.00 91.81 217 LEU A O 1
ATOM 1737 N N . ALA A 1 218 ? -17.934 6.946 18.408 1.00 90.25 218 ALA A N 1
ATOM 1738 C CA . ALA A 1 218 ? -19.369 7.083 18.182 1.00 90.25 218 ALA A CA 1
ATOM 1739 C C . ALA A 1 218 ? -20.072 7.645 19.430 1.00 90.25 218 ALA A C 1
ATOM 1741 O O . ALA A 1 218 ? -20.929 8.514 19.296 1.00 90.25 218 ALA A O 1
ATOM 1742 N N . TYR A 1 219 ? -19.650 7.223 20.630 1.00 88.44 219 TYR A N 1
ATOM 1743 C CA . TYR A 1 219 ? -20.122 7.792 21.901 1.00 88.44 219 TYR A CA 1
ATOM 1744 C C . TYR A 1 219 ? -19.524 9.174 22.188 1.00 88.44 219 TYR A C 1
ATOM 1746 O O . TYR A 1 219 ? -20.235 10.121 22.514 1.00 88.44 219 TYR A O 1
ATOM 1754 N N . ASP A 1 220 ? -18.203 9.298 22.059 1.00 89.88 220 ASP A N 1
ATOM 1755 C CA . ASP A 1 220 ? -17.452 10.520 22.322 1.00 89.88 220 ASP A CA 1
ATOM 1756 C C . ASP A 1 220 ? -16.488 10.815 21.169 1.00 89.88 220 ASP A C 1
ATOM 1758 O O . ASP A 1 220 ? -15.320 10.414 21.148 1.00 89.88 220 ASP A O 1
ATOM 1762 N N . ALA A 1 221 ? -16.966 11.615 20.215 1.00 90.00 221 ALA A N 1
ATOM 1763 C CA . ALA A 1 221 ? -16.182 12.046 19.062 1.00 90.00 221 ALA A CA 1
ATOM 1764 C C . ALA A 1 221 ? -14.951 12.902 19.423 1.00 90.00 221 ALA A C 1
ATOM 1766 O O . ALA A 1 221 ? -14.139 13.185 18.533 1.00 90.00 221 ALA A O 1
ATOM 1767 N N . ARG A 1 222 ? -14.811 13.338 20.686 1.00 90.00 222 ARG A N 1
ATOM 1768 C CA . ARG A 1 222 ? -13.690 14.142 21.198 1.00 90.00 222 ARG A CA 1
ATOM 1769 C C . ARG A 1 222 ? -12.654 13.307 21.952 1.00 90.00 222 ARG A C 1
ATOM 1771 O O . ARG A 1 222 ? -11.652 13.866 22.396 1.00 90.00 222 ARG A O 1
ATOM 1778 N N . ASN A 1 223 ? -12.832 11.989 22.048 1.00 91.81 223 ASN A N 1
ATOM 1779 C CA . ASN A 1 223 ? -11.957 11.127 22.831 1.00 91.81 223 ASN A CA 1
ATOM 1780 C C . ASN A 1 223 ? -10.526 11.043 22.259 1.00 91.81 223 ASN A C 1
ATOM 1782 O O . ASN A 1 223 ? -10.221 10.234 21.375 1.00 91.81 223 ASN A O 1
ATOM 1786 N N . VAL A 1 224 ? -9.610 11.851 22.802 1.00 92.81 224 VAL A N 1
ATOM 1787 C CA . VAL A 1 224 ? -8.212 11.934 22.336 1.00 92.81 224 VAL A CA 1
ATOM 1788 C C . VAL A 1 224 ? -7.472 10.603 22.510 1.00 92.81 224 VAL A C 1
ATOM 1790 O O . VAL A 1 224 ? -6.667 10.230 21.654 1.00 92.81 224 VAL A O 1
ATOM 1793 N N . LYS A 1 225 ? -7.774 9.835 23.569 1.00 92.69 225 LYS A N 1
ATOM 1794 C CA . LYS A 1 225 ? -7.157 8.518 23.809 1.00 92.69 225 LYS A CA 1
ATOM 1795 C C . LYS A 1 225 ? -7.519 7.529 22.702 1.00 92.69 225 LYS A C 1
ATOM 1797 O O . LYS A 1 225 ? -6.625 6.881 22.160 1.00 92.69 225 LYS A O 1
ATOM 1802 N N . ALA A 1 226 ? -8.796 7.441 22.326 1.00 95.12 226 ALA A N 1
ATOM 1803 C CA . ALA A 1 226 ? -9.236 6.588 21.222 1.00 95.12 226 ALA A CA 1
ATOM 1804 C C . ALA A 1 226 ? -8.600 7.010 19.885 1.00 95.12 226 ALA A C 1
ATOM 1806 O O . ALA A 1 226 ? -8.115 6.160 19.132 1.00 95.12 226 ALA A O 1
ATOM 1807 N N . MET A 1 227 ? -8.497 8.319 19.617 1.00 95.38 227 MET A N 1
ATOM 1808 C CA . MET A 1 227 ? -7.803 8.820 18.420 1.00 95.38 227 MET A CA 1
ATOM 1809 C C . MET A 1 227 ? -6.321 8.448 18.410 1.00 95.38 227 MET A C 1
ATOM 1811 O O . MET A 1 227 ? -5.817 7.988 17.388 1.00 95.38 227 MET A O 1
ATOM 1815 N N . TRP A 1 228 ? -5.623 8.591 19.538 1.00 95.75 228 TRP A N 1
ATOM 1816 C CA . TRP A 1 228 ? -4.211 8.223 19.644 1.00 95.75 228 TRP A CA 1
ATOM 1817 C C . TRP A 1 228 ? -3.982 6.728 19.392 1.00 95.75 228 TRP A C 1
ATOM 1819 O O . TRP A 1 228 ? -3.092 6.350 18.625 1.00 95.75 228 TRP A O 1
ATOM 1829 N N . ARG A 1 229 ? -4.815 5.864 19.982 1.00 96.25 229 ARG A N 1
ATOM 1830 C CA . ARG A 1 229 ? -4.742 4.415 19.742 1.00 96.25 229 ARG A CA 1
ATOM 1831 C C . ARG A 1 229 ? -5.026 4.068 18.280 1.00 96.25 229 ARG A C 1
ATOM 1833 O O . ARG A 1 229 ? -4.304 3.256 17.705 1.00 96.25 229 ARG A O 1
ATOM 1840 N N . THR A 1 230 ? -5.993 4.746 17.657 1.00 96.56 230 THR A N 1
ATOM 1841 C CA . THR A 1 230 ? -6.297 4.604 16.223 1.00 96.56 230 THR A CA 1
ATOM 1842 C C . THR A 1 230 ? -5.107 5.005 15.354 1.00 96.56 230 THR A C 1
ATOM 1844 O O . THR A 1 230 ? -4.735 4.258 14.455 1.00 96.56 230 THR A O 1
ATOM 1847 N N . VAL A 1 231 ? -4.468 6.143 15.645 1.00 97.12 231 VAL A N 1
ATOM 1848 C CA . VAL A 1 231 ? -3.268 6.633 14.944 1.00 97.12 231 VAL A CA 1
ATOM 1849 C C . VAL A 1 231 ? -2.136 5.614 15.017 1.00 97.12 231 VAL A C 1
ATOM 1851 O O . VAL A 1 231 ? -1.563 5.260 13.985 1.00 97.12 231 VAL A O 1
ATOM 1854 N N . LYS A 1 232 ? -1.850 5.088 16.214 1.00 96.75 232 LYS A N 1
ATOM 1855 C CA . LYS A 1 232 ? -0.790 4.094 16.406 1.00 96.75 232 LYS A CA 1
ATOM 1856 C C . LYS A 1 232 ? -1.086 2.804 15.636 1.00 96.75 232 LYS A C 1
ATOM 1858 O O . LYS A 1 232 ? -0.245 2.353 14.866 1.00 96.75 232 LYS A O 1
ATOM 1863 N N . SER A 1 233 ? -2.296 2.262 15.768 1.00 96.62 233 SER A N 1
ATOM 1864 C CA . SER A 1 233 ? -2.721 1.059 15.041 1.00 96.62 233 SER A CA 1
ATOM 1865 C C . SER A 1 233 ? -2.718 1.249 13.520 1.00 96.62 233 SER A C 1
ATOM 1867 O O . SER A 1 23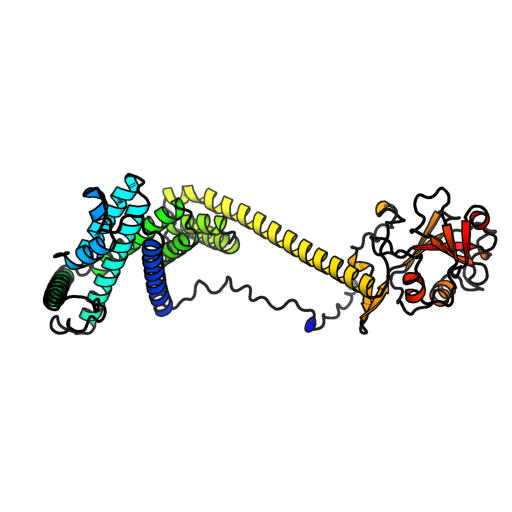3 ? -2.247 0.382 12.786 1.00 96.62 233 SER A O 1
ATOM 1869 N N . ALA A 1 234 ? -3.200 2.391 13.024 1.00 96.19 234 ALA A N 1
ATOM 1870 C CA . ALA A 1 234 ? -3.233 2.696 11.595 1.00 96.19 234 ALA A CA 1
ATOM 1871 C C . ALA A 1 234 ? -1.823 2.835 11.006 1.00 96.19 234 ALA A C 1
ATOM 1873 O O . ALA A 1 234 ? -1.582 2.388 9.883 1.00 96.19 234 ALA A O 1
ATOM 1874 N N . TYR A 1 235 ? -0.890 3.417 11.764 1.00 96.12 235 TYR A N 1
ATOM 1875 C CA . TYR A 1 235 ? 0.505 3.540 11.355 1.00 96.12 235 TYR A CA 1
ATOM 1876 C C . TYR A 1 235 ? 1.180 2.167 11.205 1.00 96.12 235 TYR A C 1
ATOM 1878 O O . TYR A 1 235 ? 1.811 1.913 10.177 1.00 96.12 235 TYR A O 1
ATOM 1886 N N . GLU A 1 236 ? 0.984 1.263 12.171 1.00 95.81 236 GLU A N 1
ATOM 1887 C CA . GLU A 1 236 ? 1.507 -0.114 12.117 1.00 95.81 236 GLU A CA 1
ATOM 1888 C C . GLU A 1 236 ? 0.896 -0.922 10.959 1.00 95.81 236 GLU A C 1
ATOM 1890 O O . GLU A 1 236 ? 1.586 -1.681 10.280 1.00 95.81 236 GLU A O 1
ATOM 1895 N N . LEU A 1 237 ? -0.384 -0.689 10.645 1.00 94.19 237 LEU A N 1
ATOM 1896 C CA . LEU A 1 237 ? -1.062 -1.279 9.483 1.00 94.19 237 LEU A CA 1
ATOM 1897 C C . LEU A 1 237 ? -0.703 -0.613 8.143 1.00 94.19 237 LEU A C 1
ATOM 1899 O O . LEU A 1 237 ? -1.288 -0.963 7.118 1.00 94.19 237 LEU A O 1
ATOM 1903 N N . ARG A 1 238 ? 0.226 0.354 8.126 1.00 94.56 238 ARG A N 1
ATOM 1904 C CA . ARG A 1 238 ? 0.608 1.145 6.939 1.00 94.56 238 ARG A CA 1
ATOM 1905 C C . ARG A 1 238 ? -0.561 1.902 6.290 1.00 94.56 238 ARG A C 1
ATOM 1907 O O . ARG A 1 238 ? -0.466 2.322 5.137 1.00 94.56 238 ARG A O 1
ATOM 1914 N N . ARG A 1 239 ? -1.647 2.136 7.035 1.00 94.69 239 ARG A N 1
ATOM 1915 C CA . ARG A 1 239 ? -2.795 2.965 6.629 1.00 94.69 239 ARG A CA 1
ATOM 1916 C C . ARG A 1 239 ? -2.495 4.434 6.936 1.00 94.69 239 ARG A C 1
ATOM 1918 O O . ARG A 1 239 ? -3.144 5.075 7.762 1.00 94.69 239 ARG A O 1
ATOM 1925 N N . TYR A 1 240 ? -1.474 4.977 6.274 1.00 94.69 240 TYR A N 1
ATOM 1926 C CA . TYR A 1 240 ? -0.933 6.312 6.563 1.00 94.69 240 TYR A CA 1
ATOM 1927 C C . TYR A 1 240 ? -1.934 7.449 6.307 1.00 94.69 240 TYR A C 1
ATOM 1929 O O . TYR A 1 240 ? -1.944 8.432 7.048 1.00 94.69 240 TYR A O 1
ATOM 1937 N N . LYS A 1 241 ? -2.824 7.296 5.313 1.00 93.44 241 LYS A N 1
ATOM 1938 C CA . LYS A 1 241 ? -3.926 8.241 5.055 1.00 93.44 241 LYS A CA 1
ATOM 1939 C C . LYS A 1 241 ? -4.859 8.353 6.272 1.00 93.44 241 LYS A C 1
ATOM 1941 O O . LYS A 1 241 ? -5.152 9.457 6.731 1.00 93.44 241 LYS A O 1
ATOM 1946 N N . LEU A 1 242 ? -5.256 7.210 6.840 1.00 92.19 242 LEU A N 1
ATOM 1947 C CA . LEU A 1 242 ? -6.106 7.134 8.033 1.00 92.19 242 LEU A CA 1
ATOM 1948 C C . LEU A 1 242 ? -5.414 7.750 9.257 1.00 92.19 242 LEU A C 1
ATOM 1950 O O . LEU A 1 242 ? -6.017 8.543 9.977 1.00 92.19 242 LEU A O 1
ATOM 1954 N N . CYS A 1 243 ? -4.130 7.434 9.448 1.00 95.25 243 CYS A N 1
ATOM 1955 C CA . CYS A 1 243 ? -3.293 8.017 10.497 1.00 95.25 243 CYS A CA 1
ATOM 1956 C C . CYS A 1 243 ? -3.303 9.555 10.431 1.00 95.25 243 CYS A C 1
ATOM 1958 O O . CYS A 1 243 ? -3.651 10.213 11.410 1.00 95.25 243 CYS A O 1
ATOM 1960 N N . LYS A 1 244 ? -3.032 10.134 9.253 1.00 95.06 244 LYS A N 1
ATOM 1961 C CA . LYS A 1 244 ? -3.042 11.591 9.051 1.00 95.06 244 LYS A CA 1
ATOM 1962 C C . LYS A 1 244 ? -4.404 12.211 9.369 1.00 95.06 244 LYS A C 1
ATOM 1964 O O . LYS A 1 244 ? -4.460 13.206 10.086 1.00 95.06 244 LYS A O 1
ATOM 1969 N N . ARG A 1 245 ? -5.495 11.595 8.901 1.00 94.75 245 ARG A N 1
ATOM 1970 C CA . ARG A 1 245 ? -6.865 12.067 9.149 1.00 94.75 245 ARG A CA 1
ATOM 1971 C C . ARG A 1 245 ? -7.173 12.183 10.644 1.00 94.75 245 ARG A C 1
ATOM 1973 O O . ARG A 1 245 ? -7.650 13.228 11.086 1.00 94.75 245 ARG A O 1
ATOM 1980 N N . TYR A 1 246 ? -6.867 11.145 11.425 1.00 94.38 246 TYR A N 1
ATOM 1981 C CA . TYR A 1 246 ? -7.092 11.171 12.873 1.00 94.38 246 TYR A CA 1
ATOM 1982 C C . TYR A 1 246 ? -6.128 12.099 13.613 1.00 94.38 246 TYR A C 1
ATOM 1984 O O . TYR A 1 246 ? -6.570 12.766 14.544 1.00 94.38 246 TYR A O 1
ATOM 1992 N N . CYS A 1 247 ? -4.865 12.223 13.186 1.00 95.50 247 CYS A N 1
ATOM 1993 C CA . CYS A 1 247 ? -3.958 13.226 13.751 1.00 95.50 247 CYS A CA 1
ATOM 1994 C C . CYS A 1 247 ? -4.501 14.647 13.557 1.00 95.50 247 CYS A C 1
ATOM 1996 O O . CYS A 1 247 ? -4.582 15.406 14.517 1.00 95.50 247 CYS A O 1
ATOM 1998 N N . THR A 1 248 ? -4.927 15.004 12.341 1.00 94.12 248 THR A N 1
ATOM 1999 C CA . THR A 1 248 ? -5.485 16.335 12.054 1.00 94.12 248 THR A CA 1
ATOM 2000 C C . THR A 1 248 ? -6.772 16.592 12.845 1.00 94.12 248 THR A C 1
ATOM 2002 O O . THR A 1 248 ? -6.950 17.682 13.400 1.00 94.12 248 THR A O 1
ATOM 2005 N N . LYS A 1 249 ? -7.652 15.585 12.953 1.00 93.12 249 LYS A N 1
ATOM 2006 C CA . LYS A 1 249 ? -8.870 15.663 13.775 1.00 93.12 249 LYS A CA 1
ATOM 2007 C C . LYS A 1 249 ? -8.531 15.886 15.254 1.00 93.12 249 LYS A C 1
ATOM 2009 O O . LYS A 1 249 ? -9.079 16.806 15.860 1.00 93.12 249 LYS A O 1
ATOM 2014 N N . ALA A 1 250 ? -7.593 15.112 15.805 1.00 93.62 250 ALA A N 1
ATOM 2015 C CA . ALA A 1 250 ? -7.153 15.229 17.193 1.00 93.62 250 ALA A CA 1
ATOM 2016 C C . ALA A 1 250 ? -6.541 16.606 17.480 1.00 93.62 250 ALA A C 1
ATOM 2018 O O . ALA A 1 250 ? -6.994 17.287 18.394 1.00 93.62 250 ALA A O 1
ATOM 2019 N N . THR A 1 251 ? -5.598 17.079 16.659 1.00 92.44 251 THR A N 1
ATOM 2020 C CA . THR A 1 251 ? -4.991 18.414 16.809 1.00 92.44 251 THR A CA 1
ATOM 2021 C C . THR A 1 251 ? -6.044 19.526 16.803 1.00 92.44 251 THR A C 1
ATOM 2023 O O . THR A 1 251 ? -5.993 20.432 17.632 1.00 92.44 251 THR A O 1
ATOM 2026 N N . THR A 1 252 ? -7.048 19.433 15.925 1.00 92.62 252 THR A N 1
ATOM 2027 C CA . THR A 1 252 ? -8.145 20.414 15.858 1.00 92.62 252 THR A CA 1
ATOM 2028 C C . THR A 1 252 ? -8.974 20.435 17.145 1.00 92.62 252 THR A C 1
ATOM 2030 O O . THR A 1 252 ? -9.319 21.509 17.640 1.00 92.62 252 THR A O 1
ATOM 2033 N N . ILE A 1 253 ? -9.285 19.262 17.700 1.00 91.69 253 ILE A N 1
ATOM 2034 C CA . ILE A 1 253 ? -10.048 19.132 18.950 1.00 91.69 253 ILE A CA 1
ATOM 2035 C C . ILE A 1 253 ? -9.235 19.660 20.133 1.00 91.69 253 ILE A C 1
ATOM 2037 O O . ILE A 1 253 ? -9.748 20.461 20.913 1.00 91.69 253 ILE A O 1
ATOM 2041 N N . ILE A 1 254 ? -7.960 19.281 20.230 1.00 91.44 254 ILE A N 1
ATOM 2042 C CA . ILE A 1 254 ? -7.083 19.679 21.336 1.00 91.44 254 ILE A CA 1
ATOM 2043 C C . ILE A 1 254 ? -6.861 21.198 21.348 1.00 91.44 254 ILE A C 1
ATOM 2045 O O . ILE A 1 254 ? -6.895 21.817 22.412 1.00 91.44 254 ILE A O 1
ATOM 2049 N N . ASN A 1 255 ? -6.701 21.819 20.177 1.00 89.69 255 ASN A N 1
ATOM 2050 C CA . ASN A 1 255 ? -6.521 23.268 20.077 1.00 89.69 255 ASN A CA 1
ATOM 2051 C C . ASN A 1 255 ? -7.777 24.049 20.486 1.00 89.69 255 ASN A C 1
ATOM 2053 O O . ASN A 1 255 ? -7.660 25.112 21.089 1.00 89.69 255 ASN A O 1
ATOM 2057 N N . LYS A 1 256 ? -8.975 23.527 20.186 1.00 89.62 256 LYS A N 1
ATOM 2058 C CA . LYS A 1 256 ? -10.241 24.194 20.528 1.00 89.62 256 LYS A CA 1
ATOM 2059 C C . LYS A 1 256 ? -10.668 23.964 21.979 1.00 89.62 256 LYS A C 1
ATOM 2061 O O . LYS A 1 256 ? -11.168 24.888 22.608 1.00 89.62 256 LYS A O 1
ATOM 2066 N N . GLN A 1 257 ? -10.550 22.733 22.479 1.00 84.06 257 GLN A N 1
ATOM 2067 C CA . GLN A 1 257 ? -11.199 22.287 23.724 1.00 84.06 257 GLN A CA 1
ATOM 2068 C C . GLN A 1 257 ? -10.355 21.282 24.531 1.00 84.06 257 GLN A C 1
ATOM 2070 O O . GLN A 1 257 ? -10.871 20.628 25.432 1.00 84.06 257 GLN A O 1
ATOM 2075 N N . GLY A 1 258 ? -9.070 21.115 24.208 1.00 80.56 258 GLY A N 1
ATOM 2076 C CA . GLY A 1 258 ? -8.216 20.123 24.861 1.00 80.56 258 GLY A CA 1
ATOM 2077 C C . GLY A 1 258 ? -7.868 20.478 26.302 1.00 80.56 258 GLY A C 1
ATOM 2078 O O . GLY A 1 258 ? -7.586 21.636 26.624 1.00 80.56 258 GLY A O 1
ATOM 2079 N N . THR A 1 259 ? -7.809 19.457 27.153 1.00 85.44 259 THR A N 1
ATOM 2080 C CA . THR A 1 259 ? -7.294 19.588 28.519 1.00 85.44 259 THR A CA 1
ATOM 2081 C C . THR A 1 259 ? -5.776 19.814 28.517 1.00 85.44 259 THR A C 1
ATOM 2083 O O . THR A 1 259 ? -5.086 19.573 27.521 1.00 85.44 259 THR A O 1
ATOM 2086 N N . THR A 1 260 ? -5.206 20.226 29.655 1.00 82.62 260 THR A N 1
ATOM 2087 C CA . THR A 1 260 ? -3.744 20.351 29.822 1.00 82.62 260 THR A CA 1
ATOM 2088 C C . THR A 1 260 ? -3.010 19.047 29.493 1.00 82.62 260 THR A C 1
ATOM 2090 O O . THR A 1 260 ? -1.911 19.077 28.938 1.00 82.62 260 THR A O 1
ATOM 2093 N N . GLN A 1 261 ? -3.616 17.897 29.803 1.00 81.69 261 GLN A N 1
ATOM 2094 C CA . GLN A 1 261 ? -3.029 16.593 29.509 1.00 81.69 261 GLN A CA 1
ATOM 2095 C C . GLN A 1 261 ? -3.106 16.257 28.015 1.00 81.69 261 GLN A C 1
ATOM 2097 O O . GLN A 1 261 ? -2.139 15.725 27.468 1.00 81.69 261 GLN A O 1
ATOM 2102 N N . ASP A 1 262 ? -4.189 16.635 27.334 1.00 83.56 262 ASP A N 1
ATOM 2103 C CA . ASP A 1 262 ? -4.318 16.431 25.888 1.00 83.56 262 ASP A CA 1
ATOM 2104 C C . ASP A 1 262 ? -3.315 17.286 25.109 1.00 83.56 262 ASP A C 1
ATOM 2106 O O . ASP A 1 262 ? -2.698 16.809 24.156 1.00 83.56 262 ASP A O 1
ATOM 2110 N N . ARG A 1 263 ? -3.061 18.524 25.551 1.00 87.56 263 ARG A N 1
ATOM 2111 C CA . ARG A 1 263 ? -2.075 19.415 24.913 1.00 87.56 263 ARG A CA 1
ATOM 2112 C C . ARG A 1 263 ? -0.661 18.832 24.894 1.00 87.56 263 ARG A C 1
ATOM 2114 O O . ARG A 1 263 ? 0.059 19.047 23.924 1.00 87.56 263 ARG A O 1
ATOM 2121 N N . LYS A 1 264 ? -0.278 18.020 25.888 1.00 89.94 264 LYS A N 1
ATOM 2122 C CA . LYS A 1 264 ? 1.017 17.306 25.888 1.00 89.94 264 LYS A CA 1
ATOM 2123 C C . LYS A 1 264 ? 1.135 16.276 24.758 1.00 89.94 264 LYS A C 1
ATOM 2125 O O . LYS A 1 264 ? 2.245 15.895 24.399 1.00 89.94 264 LYS A O 1
ATOM 2130 N N . THR A 1 265 ? 0.014 15.824 24.195 1.00 88.62 265 THR A N 1
ATOM 2131 C CA . THR A 1 265 ? -0.010 14.831 23.109 1.00 88.62 265 THR A CA 1
ATOM 2132 C C . THR A 1 265 ? 0.057 15.447 21.709 1.00 88.62 265 THR A C 1
ATOM 2134 O O . THR A 1 265 ? 0.388 14.739 20.762 1.00 88.62 265 THR A O 1
ATOM 2137 N N . LEU A 1 266 ? -0.159 16.763 21.561 1.00 90.69 266 LEU A N 1
ATOM 2138 C CA . LEU A 1 266 ? -0.016 17.492 20.289 1.00 90.69 266 LEU A CA 1
ATOM 2139 C C . LEU A 1 266 ? 1.281 17.182 19.519 1.00 90.69 266 LEU A C 1
ATOM 2141 O O . LEU A 1 266 ? 1.177 16.783 18.354 1.00 90.69 266 LEU A O 1
ATOM 2145 N N . PRO A 1 267 ? 2.485 17.269 20.126 1.00 93.31 267 PRO A N 1
ATOM 2146 C CA . PRO A 1 267 ? 3.726 16.988 19.401 1.00 93.31 267 PRO A CA 1
ATOM 2147 C C . PRO A 1 267 ? 3.799 15.542 18.892 1.00 93.31 267 PRO A C 1
ATOM 2149 O O . PRO A 1 267 ? 4.437 15.272 17.873 1.00 93.31 267 PRO A O 1
ATOM 2152 N N . LEU A 1 268 ? 3.127 14.597 19.563 1.00 93.12 268 LEU A N 1
ATOM 2153 C CA . LEU A 1 268 ? 3.062 13.205 19.118 1.00 93.12 268 LEU A CA 1
ATOM 2154 C C . LEU A 1 268 ? 2.225 13.077 17.837 1.00 93.12 268 LEU A C 1
ATOM 2156 O O . LEU A 1 268 ? 2.660 12.418 16.890 1.00 93.12 268 LEU A O 1
ATOM 2160 N N . PHE A 1 269 ? 1.065 13.736 17.769 1.00 94.50 269 PHE A N 1
ATOM 2161 C CA . PHE A 1 269 ? 0.230 13.744 16.563 1.00 94.50 269 PHE A CA 1
ATOM 2162 C C . PHE A 1 269 ? 0.935 14.430 15.387 1.00 94.50 269 PHE A C 1
ATOM 2164 O O . PHE A 1 269 ? 0.973 13.871 14.289 1.00 94.50 269 PHE A O 1
ATOM 2171 N N . GLU A 1 270 ? 1.566 15.585 15.615 1.00 93.81 270 GLU A N 1
ATOM 2172 C CA . GLU A 1 270 ? 2.335 16.304 14.589 1.00 93.81 270 GLU A CA 1
ATOM 2173 C C . GLU A 1 270 ? 3.504 15.474 14.046 1.00 93.81 270 GLU A C 1
ATOM 2175 O O . GLU A 1 270 ? 3.735 15.423 12.833 1.00 93.81 270 GLU A O 1
ATOM 2180 N N . LYS A 1 271 ? 4.214 14.757 14.927 1.00 95.62 271 LYS A N 1
ATOM 2181 C CA . LYS A 1 271 ? 5.258 13.806 14.529 1.00 95.62 271 LYS A CA 1
ATOM 2182 C C . LYS A 1 271 ? 4.696 12.720 13.608 1.00 95.62 271 LYS A C 1
ATOM 2184 O O . LYS A 1 271 ? 5.295 12.436 12.570 1.00 95.62 271 LYS A O 1
ATOM 2189 N N . HIS A 1 272 ? 3.553 12.128 13.954 1.00 94.50 272 HIS A N 1
ATOM 2190 C CA . HIS A 1 272 ? 2.934 11.079 13.139 1.00 94.50 272 HIS A CA 1
ATOM 2191 C C . HIS A 1 272 ? 2.392 11.586 11.796 1.00 94.50 272 HIS A C 1
ATOM 2193 O O . HIS A 1 272 ? 2.409 10.818 10.834 1.00 94.50 272 HIS A O 1
ATOM 2199 N N . ILE A 1 273 ? 1.993 12.859 11.683 1.00 94.50 273 ILE A N 1
ATOM 2200 C CA . ILE A 1 273 ? 1.662 13.479 10.386 1.00 94.50 273 ILE A CA 1
ATOM 2201 C C . ILE A 1 273 ? 2.898 13.473 9.480 1.00 94.50 273 ILE A C 1
ATOM 2203 O O . ILE A 1 273 ? 2.848 12.909 8.388 1.00 94.50 273 ILE A O 1
ATOM 2207 N N . LYS A 1 274 ? 4.028 14.008 9.965 1.00 95.38 274 LYS A N 1
ATOM 2208 C CA . LYS A 1 274 ? 5.286 14.069 9.197 1.00 95.38 274 LYS A CA 1
ATOM 2209 C C . LYS A 1 274 ? 5.773 12.679 8.779 1.00 95.38 274 LYS A C 1
ATOM 2211 O O . LYS A 1 274 ? 6.134 12.476 7.623 1.00 95.38 274 LYS A O 1
ATOM 2216 N N . LEU A 1 275 ? 5.749 11.713 9.701 1.00 94.69 275 LEU A N 1
ATOM 2217 C CA . LEU A 1 275 ? 6.127 10.328 9.406 1.00 94.69 275 LEU A CA 1
ATOM 2218 C C . LEU A 1 275 ? 5.203 9.693 8.360 1.00 94.69 275 LEU A C 1
ATOM 2220 O O . LEU A 1 275 ? 5.681 9.028 7.444 1.00 94.69 275 LEU A O 1
ATOM 2224 N N . SER A 1 276 ? 3.891 9.909 8.473 1.00 93.81 276 SER A N 1
ATOM 2225 C CA . SER A 1 276 ? 2.914 9.375 7.516 1.00 93.81 276 SER A CA 1
ATOM 2226 C C . SER A 1 276 ? 3.124 9.962 6.122 1.00 93.81 276 SER A C 1
ATOM 2228 O O . SER A 1 276 ? 3.142 9.209 5.153 1.00 93.81 276 SER A O 1
ATOM 2230 N N . ASP A 1 277 ? 3.367 11.271 6.015 1.00 93.19 277 ASP A N 1
ATOM 2231 C CA . ASP A 1 277 ? 3.645 11.932 4.735 1.00 93.19 277 ASP A CA 1
ATOM 2232 C C . ASP A 1 277 ? 4.918 11.384 4.076 1.00 93.19 277 ASP A C 1
ATOM 2234 O O . ASP A 1 277 ? 4.905 11.052 2.890 1.00 93.19 277 ASP A O 1
ATOM 2238 N N . GLN A 1 278 ? 5.992 11.184 4.847 1.00 94.88 278 GLN A N 1
ATOM 2239 C CA . GLN A 1 278 ? 7.217 10.556 4.339 1.00 94.88 278 GLN A CA 1
ATOM 2240 C C . GLN A 1 278 ? 6.963 9.140 3.803 1.00 94.88 278 GLN A C 1
ATOM 2242 O O . GLN A 1 278 ? 7.498 8.772 2.757 1.00 94.88 278 GLN A O 1
ATOM 2247 N N . GLN A 1 279 ? 6.154 8.336 4.497 1.00 93.56 279 GLN A N 1
ATOM 2248 C CA . GLN A 1 279 ? 5.855 6.970 4.059 1.00 93.56 279 GLN A CA 1
ATOM 2249 C C . GLN A 1 279 ? 4.941 6.932 2.832 1.00 93.56 279 GLN A C 1
ATOM 2251 O O . GLN A 1 279 ? 5.172 6.123 1.933 1.00 93.56 279 GLN A O 1
ATOM 2256 N N . ILE A 1 280 ? 3.952 7.826 2.752 1.00 92.38 280 ILE A N 1
ATOM 2257 C CA . ILE A 1 280 ? 3.090 7.972 1.571 1.00 92.38 280 ILE A CA 1
ATOM 2258 C C . ILE A 1 280 ? 3.941 8.325 0.348 1.00 92.38 280 ILE A C 1
ATOM 2260 O O . ILE A 1 280 ? 3.826 7.664 -0.682 1.00 92.38 280 ILE A O 1
ATOM 2264 N N . GLN A 1 281 ? 4.849 9.299 0.467 1.00 91.44 281 GLN A N 1
ATOM 2265 C CA . GLN A 1 281 ? 5.739 9.675 -0.637 1.00 91.44 281 GLN A CA 1
ATOM 2266 C C . GLN A 1 281 ? 6.637 8.513 -1.072 1.00 91.44 281 GLN A C 1
ATOM 2268 O O . GLN A 1 281 ? 6.739 8.225 -2.263 1.00 91.44 281 GLN A O 1
ATOM 2273 N N . LYS A 1 282 ? 7.213 7.769 -0.119 1.00 92.06 282 LYS A N 1
ATOM 2274 C CA . LYS A 1 282 ? 7.992 6.557 -0.425 1.00 92.06 282 LYS A CA 1
ATOM 2275 C C . LYS A 1 282 ? 7.164 5.502 -1.160 1.00 92.06 282 LYS A C 1
ATOM 2277 O O . LYS A 1 282 ? 7.661 4.898 -2.106 1.00 92.06 282 LYS A O 1
ATOM 2282 N N . GLN A 1 283 ? 5.911 5.281 -0.758 1.00 90.38 283 GLN A N 1
ATOM 2283 C CA . GLN A 1 283 ? 5.016 4.345 -1.444 1.00 90.38 283 GLN A CA 1
ATOM 2284 C C . GLN A 1 283 ? 4.679 4.808 -2.864 1.00 90.38 283 GLN A C 1
ATOM 2286 O O . GLN A 1 283 ? 4.667 3.980 -3.771 1.00 90.38 283 GLN A O 1
ATOM 2291 N N . ILE A 1 284 ? 4.447 6.106 -3.073 1.00 89.88 284 ILE A N 1
ATOM 2292 C CA . ILE A 1 284 ? 4.184 6.678 -4.401 1.00 89.88 284 ILE A CA 1
ATOM 2293 C C . ILE A 1 284 ? 5.403 6.510 -5.310 1.00 89.88 284 ILE A C 1
ATOM 2295 O O . ILE A 1 284 ? 5.253 6.038 -6.433 1.00 89.88 284 ILE A O 1
ATOM 2299 N N . ILE A 1 285 ? 6.604 6.841 -4.825 1.00 90.62 285 ILE A N 1
ATOM 2300 C CA . ILE A 1 285 ? 7.851 6.689 -5.589 1.00 90.62 285 ILE A CA 1
ATOM 2301 C C . ILE A 1 285 ? 8.077 5.218 -5.942 1.00 90.62 285 ILE A C 1
ATOM 2303 O O . ILE A 1 285 ? 8.244 4.900 -7.113 1.00 90.62 285 ILE A O 1
ATOM 2307 N N . LYS A 1 286 ? 7.972 4.309 -4.966 1.00 90.31 286 LYS A N 1
ATOM 2308 C CA . LYS A 1 286 ? 8.146 2.871 -5.202 1.00 90.31 286 LYS A CA 1
ATOM 2309 C C . LYS A 1 286 ? 7.122 2.313 -6.195 1.00 90.31 286 LYS A C 1
ATOM 2311 O O . LYS A 1 286 ? 7.482 1.514 -7.051 1.00 90.31 286 LYS A O 1
ATOM 2316 N N . LYS A 1 287 ? 5.852 2.732 -6.103 1.00 89.62 287 LYS A N 1
ATOM 2317 C CA . LYS A 1 287 ? 4.815 2.345 -7.075 1.00 89.62 287 LYS A CA 1
ATOM 2318 C C . LYS A 1 287 ? 5.139 2.874 -8.472 1.00 89.62 287 LYS A C 1
ATOM 2320 O O . LYS A 1 287 ? 5.022 2.121 -9.428 1.00 89.62 287 LYS A O 1
ATOM 2325 N N . ARG A 1 288 ? 5.577 4.132 -8.592 1.00 84.00 288 ARG A N 1
ATOM 2326 C CA . ARG A 1 288 ? 6.006 4.711 -9.876 1.00 84.00 288 ARG A CA 1
ATOM 2327 C C . ARG A 1 288 ? 7.189 3.945 -10.462 1.00 84.00 288 ARG A C 1
ATOM 2329 O O . ARG A 1 288 ? 7.139 3.579 -11.624 1.00 84.00 288 ARG A O 1
ATOM 2336 N N . GLU A 1 289 ? 8.213 3.657 -9.667 1.00 85.31 289 GLU A N 1
ATOM 2337 C CA . GLU A 1 289 ? 9.362 2.854 -10.101 1.00 85.31 289 GLU A CA 1
ATOM 2338 C C . GLU A 1 289 ? 8.955 1.449 -10.547 1.00 85.31 289 GLU A C 1
ATOM 2340 O O . GLU A 1 289 ? 9.473 0.966 -11.547 1.00 85.31 289 GLU A O 1
ATOM 2345 N N . GLN A 1 290 ? 8.019 0.806 -9.842 1.00 85.81 290 GLN A N 1
ATOM 2346 C CA . GLN A 1 290 ? 7.519 -0.514 -10.221 1.00 85.81 290 GLN A CA 1
ATOM 2347 C C . GLN A 1 290 ? 6.783 -0.470 -11.562 1.00 85.81 290 GLN A C 1
ATOM 2349 O O . GLN A 1 290 ? 7.130 -1.231 -12.451 1.00 85.81 290 GLN A O 1
ATOM 2354 N N . VAL A 1 291 ? 5.851 0.472 -11.743 1.00 85.38 291 VAL A N 1
ATOM 2355 C CA . VAL A 1 291 ? 5.129 0.649 -13.016 1.00 85.38 291 VAL A CA 1
ATOM 2356 C C . VAL A 1 291 ? 6.099 0.898 -14.173 1.00 85.38 291 VAL A C 1
ATOM 2358 O O . VAL A 1 291 ? 5.915 0.362 -15.261 1.00 85.38 291 VAL A O 1
ATOM 2361 N N . MET A 1 292 ? 7.154 1.683 -13.941 1.00 78.06 292 MET A N 1
ATOM 2362 C CA . MET A 1 292 ? 8.177 1.924 -14.960 1.00 78.06 292 MET A CA 1
ATOM 2363 C C . MET A 1 292 ? 8.985 0.659 -15.273 1.00 78.06 292 MET A C 1
ATOM 2365 O O . MET A 1 292 ? 9.208 0.376 -16.443 1.00 78.06 292 MET A O 1
ATOM 2369 N N . LYS A 1 293 ? 9.379 -0.126 -14.262 1.00 81.94 293 LYS A N 1
ATOM 2370 C CA . LYS A 1 293 ? 10.067 -1.412 -14.469 1.00 81.94 293 LYS A CA 1
ATOM 2371 C C . LYS A 1 293 ? 9.196 -2.417 -15.212 1.00 81.94 293 LYS A C 1
ATOM 2373 O O . LYS A 1 293 ? 9.688 -3.094 -16.102 1.00 81.94 293 LYS A O 1
ATOM 2378 N N . ASP A 1 294 ? 7.914 -2.490 -14.873 1.00 84.62 294 ASP A N 1
ATOM 2379 C CA . ASP A 1 294 ? 6.965 -3.378 -15.541 1.00 84.62 294 ASP A CA 1
ATOM 2380 C C . ASP A 1 294 ? 6.785 -2.962 -17.014 1.00 84.62 294 ASP A C 1
ATOM 2382 O O . ASP A 1 294 ? 6.732 -3.817 -17.896 1.00 84.62 294 ASP A O 1
ATOM 2386 N N . ARG A 1 295 ? 6.780 -1.649 -17.306 1.00 81.06 295 ARG A N 1
ATOM 2387 C CA . ARG A 1 295 ? 6.795 -1.122 -18.682 1.00 81.06 295 ARG A CA 1
ATOM 2388 C C . ARG A 1 295 ? 8.088 -1.483 -19.422 1.00 81.06 295 ARG A C 1
ATOM 2390 O O . ARG A 1 295 ? 8.002 -1.963 -20.548 1.00 81.06 295 ARG A O 1
ATOM 2397 N N . ASP A 1 296 ? 9.255 -1.267 -18.811 1.00 82.00 296 ASP A N 1
ATOM 2398 C CA . ASP A 1 296 ? 10.560 -1.623 -19.395 1.00 82.00 296 ASP A CA 1
ATOM 2399 C C . ASP A 1 296 ? 10.629 -3.129 -19.717 1.00 82.00 296 ASP A C 1
ATOM 2401 O O . ASP A 1 296 ? 11.030 -3.508 -20.816 1.00 82.00 296 ASP A O 1
ATOM 2405 N N . ASN A 1 297 ? 10.190 -3.985 -18.787 1.00 85.50 297 ASN A N 1
ATOM 2406 C CA . ASN A 1 297 ? 10.165 -5.438 -18.969 1.00 85.50 297 ASN A CA 1
ATOM 2407 C C . ASN A 1 297 ? 9.243 -5.848 -20.120 1.00 85.50 297 ASN A C 1
ATOM 2409 O O . ASN A 1 297 ? 9.635 -6.659 -20.951 1.00 85.50 297 ASN A O 1
ATOM 2413 N N . ARG A 1 298 ? 8.059 -5.234 -20.224 1.00 86.31 298 ARG A N 1
ATOM 2414 C CA . ARG A 1 298 ? 7.112 -5.523 -21.306 1.00 86.31 298 ARG A CA 1
ATOM 2415 C C . ARG A 1 298 ? 7.665 -5.164 -22.687 1.00 86.31 298 ARG A C 1
ATOM 2417 O O . ARG A 1 298 ? 7.444 -5.899 -23.640 1.00 86.31 298 ARG A O 1
ATOM 2424 N N . VAL A 1 299 ? 8.388 -4.047 -22.811 1.00 85.50 299 VAL A N 1
ATOM 2425 C CA . VAL A 1 299 ? 9.051 -3.682 -24.078 1.00 85.50 299 VAL A CA 1
ATOM 2426 C C . VAL A 1 299 ? 10.122 -4.714 -24.437 1.00 85.50 299 VAL A C 1
ATOM 2428 O O . VAL A 1 299 ? 10.204 -5.140 -25.585 1.00 85.50 299 VAL A O 1
ATOM 2431 N N . VAL A 1 300 ? 10.914 -5.156 -23.457 1.00 86.88 300 VAL A N 1
ATOM 2432 C CA . VAL A 1 300 ? 11.928 -6.204 -23.655 1.00 86.88 300 VAL A CA 1
ATOM 2433 C C . VAL A 1 300 ? 11.301 -7.527 -24.105 1.00 86.88 300 VAL A C 1
ATOM 2435 O O . VAL A 1 300 ? 11.823 -8.146 -25.029 1.00 86.88 300 VAL A O 1
ATOM 2438 N N . GLU A 1 301 ? 10.187 -7.935 -23.497 1.00 88.00 301 GLU A N 1
ATOM 2439 C CA . GLU A 1 301 ? 9.443 -9.139 -23.887 1.00 88.00 301 GLU A CA 1
ATOM 2440 C C . GLU A 1 301 ? 9.001 -9.066 -25.356 1.00 88.00 301 GLU A C 1
ATOM 2442 O O . GLU A 1 301 ? 9.311 -9.971 -26.125 1.00 88.00 301 GLU A O 1
ATOM 2447 N N . ILE A 1 302 ? 8.398 -7.950 -25.783 1.00 88.06 302 ILE A N 1
ATOM 2448 C CA . ILE A 1 302 ? 7.944 -7.752 -27.173 1.00 88.06 302 ILE A CA 1
ATOM 2449 C C . ILE A 1 302 ? 9.113 -7.811 -28.170 1.00 88.06 302 ILE A C 1
ATOM 2451 O O . ILE A 1 302 ? 9.002 -8.426 -29.233 1.00 88.06 302 ILE A O 1
ATOM 2455 N N . ILE A 1 303 ? 10.255 -7.206 -27.828 1.00 89.44 303 ILE A N 1
ATOM 2456 C CA . ILE A 1 303 ? 11.470 -7.242 -28.660 1.00 89.44 303 ILE A CA 1
ATOM 2457 C C . ILE A 1 303 ? 11.968 -8.685 -28.825 1.00 89.44 303 ILE A C 1
ATOM 2459 O O . ILE A 1 303 ? 12.297 -9.107 -29.937 1.00 89.44 303 ILE A O 1
ATOM 2463 N N . GLN A 1 304 ? 11.996 -9.455 -27.735 1.00 88.88 304 GLN A N 1
ATOM 2464 C CA . GLN A 1 304 ? 12.433 -10.851 -27.753 1.00 88.88 304 GLN A CA 1
ATOM 2465 C C . GLN A 1 304 ? 11.457 -11.756 -28.517 1.00 88.88 304 GLN A C 1
ATOM 2467 O O . GLN A 1 304 ? 11.902 -12.590 -29.308 1.00 88.88 304 GLN A O 1
ATOM 2472 N N . GLU A 1 305 ? 10.145 -11.568 -28.341 1.00 89.25 305 GLU A N 1
ATOM 2473 C CA . GLU A 1 305 ? 9.094 -12.262 -29.104 1.00 89.25 305 GLU A CA 1
ATOM 2474 C C . GLU A 1 305 ? 9.183 -11.963 -30.605 1.00 89.25 305 GLU A C 1
ATOM 2476 O O . GLU A 1 305 ? 8.959 -12.845 -31.433 1.00 89.25 305 GLU A O 1
ATOM 2481 N N . SER A 1 306 ? 9.608 -10.749 -30.963 1.00 86.94 306 SER A N 1
ATOM 2482 C CA . SER A 1 306 ? 9.845 -10.325 -32.349 1.00 86.94 306 SER A CA 1
ATOM 2483 C C . SER A 1 306 ? 11.113 -10.926 -32.978 1.00 86.94 306 SER A C 1
ATOM 2485 O O . SER A 1 306 ? 11.452 -10.589 -34.117 1.00 86.94 306 SER A O 1
ATOM 2487 N N . GLY A 1 307 ? 11.828 -11.797 -32.255 1.00 88.56 307 GLY A N 1
ATOM 2488 C CA . GLY A 1 307 ? 13.029 -12.497 -32.719 1.00 88.56 307 GLY A CA 1
ATOM 2489 C C . GLY A 1 307 ? 14.334 -11.711 -32.565 1.00 88.56 307 GLY A C 1
ATOM 2490 O O . GLY A 1 307 ? 15.386 -12.199 -32.981 1.00 88.56 307 GLY A O 1
ATOM 2491 N N . ILE A 1 308 ? 14.298 -10.520 -31.958 1.00 91.00 308 ILE A N 1
ATOM 2492 C CA . ILE A 1 308 ? 15.483 -9.682 -31.743 1.00 91.00 308 ILE A CA 1
ATOM 2493 C C . ILE A 1 308 ? 16.191 -10.134 -30.463 1.00 91.00 308 ILE A C 1
ATOM 2495 O O . ILE A 1 308 ? 15.606 -10.216 -29.381 1.00 91.00 308 ILE A O 1
ATOM 2499 N N . LYS A 1 309 ? 17.489 -10.422 -30.569 1.00 90.94 309 LYS A N 1
ATOM 2500 C CA . LYS A 1 309 ? 18.302 -10.895 -29.442 1.00 90.94 309 LYS A CA 1
ATOM 2501 C C . LYS A 1 309 ? 18.975 -9.721 -28.738 1.00 90.94 309 LYS A C 1
ATOM 2503 O O . LYS A 1 309 ? 19.606 -8.900 -29.394 1.00 90.94 309 LYS A O 1
ATOM 2508 N N . LEU A 1 310 ? 18.904 -9.677 -27.408 1.00 89.00 310 LEU A N 1
ATOM 2509 C CA . LEU A 1 310 ? 19.588 -8.659 -26.602 1.00 89.00 310 LEU A CA 1
ATOM 2510 C C . LEU A 1 310 ? 21.066 -9.006 -26.355 1.00 89.00 310 LEU A C 1
ATOM 2512 O O . LEU A 1 310 ? 21.436 -10.180 -26.271 1.00 89.00 310 LEU A O 1
ATOM 2516 N N . GLY A 1 311 ? 21.902 -7.979 -26.218 1.00 84.50 311 GLY A N 1
ATOM 2517 C CA . GLY A 1 311 ? 23.348 -8.068 -26.023 1.00 84.50 311 GLY A CA 1
ATOM 2518 C C . GLY A 1 311 ? 23.898 -7.042 -25.037 1.00 84.50 311 GLY A C 1
ATOM 2519 O O . GLY A 1 311 ? 23.164 -6.420 -24.272 1.00 84.50 311 GLY A O 1
ATOM 2520 N N . LYS A 1 312 ? 25.223 -6.896 -25.005 1.00 80.12 312 LYS A N 1
ATOM 2521 C CA . LYS A 1 312 ? 25.894 -5.961 -24.091 1.00 80.12 312 LYS A CA 1
ATOM 2522 C C . LYS A 1 312 ? 25.799 -4.537 -24.640 1.00 80.12 312 LYS A C 1
ATOM 2524 O O . LYS A 1 312 ? 25.675 -4.330 -25.841 1.00 80.12 312 LYS A O 1
ATOM 2529 N N . ASP A 1 313 ? 25.854 -3.556 -23.745 1.00 74.12 313 ASP A N 1
ATOM 2530 C CA . ASP A 1 313 ? 25.896 -2.157 -24.162 1.00 74.12 313 ASP A CA 1
ATOM 2531 C C . ASP A 1 313 ? 27.257 -1.855 -24.793 1.00 74.12 313 ASP A C 1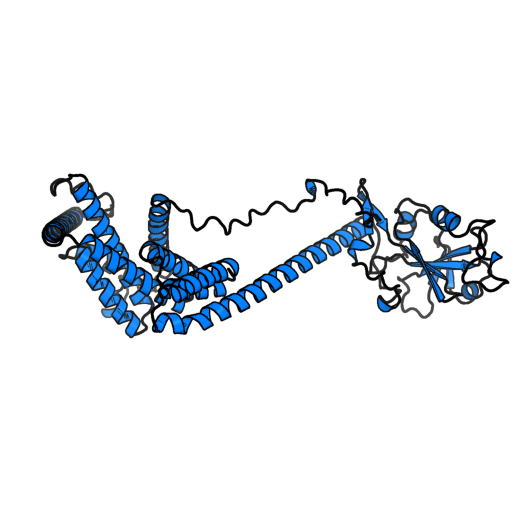
ATOM 2533 O O . ASP A 1 313 ? 28.291 -2.005 -24.143 1.00 74.12 313 ASP A O 1
ATOM 2537 N N . GLU A 1 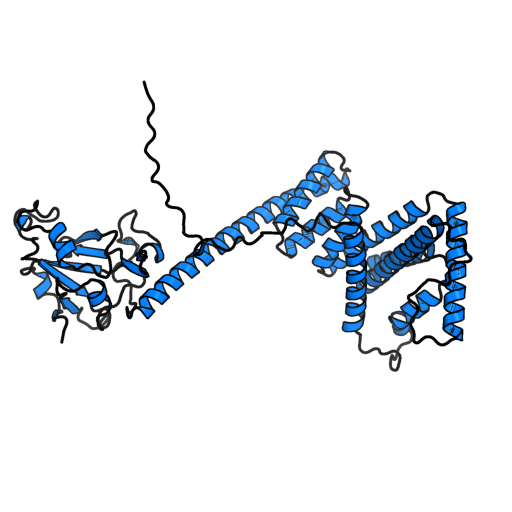314 ? 27.235 -1.459 -26.063 1.00 67.69 314 GLU A N 1
ATOM 2538 C CA . GLU A 1 314 ? 28.422 -1.088 -26.838 1.00 67.69 314 GLU A CA 1
ATOM 2539 C C . GLU A 1 314 ? 28.929 0.310 -26.463 1.00 67.69 314 GLU A C 1
ATOM 2541 O O . GLU A 1 314 ? 30.125 0.528 -26.292 1.00 67.69 314 GLU A O 1
ATOM 2546 N N . ILE A 1 315 ? 27.998 1.236 -26.223 1.00 66.69 315 ILE A N 1
ATOM 2547 C CA . ILE A 1 315 ? 28.278 2.615 -25.821 1.00 66.69 315 ILE A CA 1
ATOM 2548 C C . ILE A 1 315 ? 27.806 2.812 -24.383 1.00 66.69 315 ILE A C 1
ATOM 2550 O O . ILE A 1 315 ? 26.651 2.536 -24.038 1.00 66.69 315 ILE A O 1
ATOM 2554 N N . GLN A 1 316 ? 28.697 3.316 -23.525 1.00 59.56 316 GLN A N 1
ATOM 2555 C CA . GLN A 1 316 ? 28.342 3.619 -22.141 1.00 59.56 316 GLN A CA 1
ATOM 2556 C C . GLN A 1 316 ? 27.386 4.815 -22.088 1.00 59.56 316 GLN A C 1
ATOM 2558 O O . GLN A 1 316 ? 27.563 5.808 -22.788 1.00 59.56 316 GLN A O 1
ATOM 2563 N N . THR A 1 317 ? 26.413 4.781 -21.175 1.00 55.09 317 THR A N 1
ATOM 2564 C CA . THR A 1 317 ? 25.361 5.806 -21.018 1.00 55.09 317 THR A CA 1
ATOM 2565 C C . THR A 1 317 ? 25.888 7.234 -20.813 1.00 55.09 317 THR A C 1
ATOM 2567 O O . THR A 1 317 ? 25.148 8.199 -20.989 1.00 55.09 317 THR A O 1
ATOM 2570 N N . ASN A 1 318 ? 27.159 7.376 -20.429 1.00 52.19 318 ASN A N 1
ATOM 2571 C CA . ASN A 1 318 ? 27.837 8.652 -20.206 1.00 52.19 318 ASN A CA 1
ATOM 2572 C C . ASN A 1 318 ? 28.348 9.316 -21.499 1.00 52.19 318 ASN A C 1
ATOM 2574 O O . ASN A 1 318 ? 28.711 10.486 -21.454 1.00 52.19 318 ASN A O 1
ATOM 2578 N N . GLN A 1 319 ? 28.378 8.588 -22.620 1.00 55.31 319 GLN A N 1
ATOM 2579 C CA . GLN A 1 319 ? 28.802 9.072 -23.943 1.00 55.31 319 GLN A CA 1
ATOM 2580 C C . GLN A 1 319 ? 27.618 9.550 -24.806 1.00 55.31 319 GLN A C 1
ATOM 2582 O O . GLN A 1 319 ? 27.808 9.984 -25.935 1.00 55.31 319 GLN A O 1
ATOM 2587 N N . LEU A 1 320 ? 26.392 9.489 -24.275 1.00 60.00 320 LEU A N 1
ATOM 2588 C CA . LEU A 1 320 ? 25.183 9.959 -24.948 1.00 60.00 320 LEU A CA 1
ATOM 2589 C C . LEU A 1 320 ? 24.972 11.473 -24.718 1.00 60.00 320 LEU A C 1
ATOM 2591 O O . LEU A 1 320 ? 25.222 11.951 -23.606 1.00 60.00 320 LEU A O 1
ATOM 2595 N N . PRO A 1 321 ? 24.464 12.229 -25.714 1.00 54.62 321 PRO A N 1
ATOM 2596 C CA . PRO A 1 321 ? 24.188 13.664 -25.590 1.00 54.62 321 PRO A CA 1
ATOM 2597 C C . PRO A 1 321 ? 23.339 14.050 -24.356 1.00 54.62 321 PRO A C 1
ATOM 2599 O O . PRO A 1 321 ? 22.485 13.269 -23.921 1.00 54.62 321 PRO A O 1
ATOM 2602 N N . PRO A 1 322 ? 23.480 15.269 -23.789 1.00 45.25 322 PRO A N 1
ATOM 2603 C CA . PRO A 1 322 ? 22.585 15.774 -22.744 1.00 45.25 322 PRO A CA 1
ATOM 2604 C C . PRO A 1 322 ? 21.139 15.866 -23.268 1.00 45.25 322 PRO A C 1
ATOM 2606 O O . PRO A 1 322 ? 20.809 16.744 -24.053 1.00 45.25 322 PRO A O 1
ATOM 2609 N N . GLY A 1 323 ? 20.282 14.921 -22.866 1.00 50.72 323 GLY A N 1
ATOM 2610 C CA . GLY A 1 323 ? 18.928 14.724 -23.418 1.00 50.72 323 GLY A CA 1
ATOM 2611 C C . GLY A 1 323 ? 18.703 13.297 -23.933 1.00 50.72 323 GLY A C 1
ATOM 2612 O O . GLY A 1 323 ? 17.615 12.752 -23.781 1.00 50.72 323 GLY A O 1
ATOM 2613 N N . ALA A 1 324 ? 19.775 12.629 -24.368 1.00 47.59 324 ALA A N 1
ATOM 2614 C CA . ALA A 1 324 ? 19.843 11.214 -24.735 1.00 47.59 324 ALA A CA 1
ATOM 2615 C C . ALA A 1 324 ? 20.062 10.282 -23.516 1.00 47.59 324 ALA A C 1
ATOM 2617 O O . ALA A 1 324 ? 20.561 9.161 -23.633 1.00 47.59 324 ALA A O 1
ATOM 2618 N N . LYS A 1 325 ? 19.574 10.699 -22.337 1.00 52.75 325 LYS A N 1
ATOM 2619 C CA . LYS A 1 325 ? 19.290 9.802 -21.203 1.00 52.75 325 LYS A CA 1
ATOM 2620 C C . LYS A 1 325 ? 17.800 9.388 -21.139 1.00 52.75 325 LYS A C 1
ATOM 2622 O O . LYS A 1 325 ? 17.258 9.383 -20.029 1.00 52.75 325 LYS A O 1
ATOM 2627 N N . PRO A 1 326 ? 17.082 9.088 -22.247 1.00 56.41 326 PRO A N 1
ATOM 2628 C CA . PRO A 1 326 ? 15.751 8.532 -22.126 1.00 56.41 326 PRO A CA 1
ATOM 2629 C C . PRO A 1 326 ? 15.868 7.153 -21.476 1.00 56.41 326 PRO A C 1
ATOM 2631 O O . PRO A 1 326 ? 16.875 6.445 -21.611 1.00 56.41 326 PRO A O 1
ATOM 2634 N N . LYS A 1 327 ? 14.842 6.809 -20.705 1.00 64.25 327 LYS A N 1
ATOM 2635 C CA . LYS A 1 327 ? 14.722 5.511 -20.039 1.00 64.25 327 LYS A CA 1
ATOM 2636 C C . LYS A 1 327 ? 14.608 4.423 -21.115 1.00 64.25 327 LYS A C 1
ATOM 2638 O O . LYS A 1 327 ? 14.248 4.729 -22.249 1.00 64.25 327 LYS A O 1
ATOM 2643 N N . LYS A 1 328 ? 14.910 3.163 -20.784 1.00 66.06 328 LYS A N 1
ATOM 2644 C CA . LYS A 1 328 ? 14.926 2.061 -21.767 1.00 66.06 328 LYS A CA 1
ATOM 2645 C C . LYS A 1 328 ? 13.626 1.994 -22.585 1.00 66.06 328 LYS A C 1
ATOM 2647 O O . LYS A 1 328 ? 13.700 1.970 -23.808 1.00 66.06 328 LYS A O 1
ATOM 2652 N N . SER A 1 329 ? 12.459 2.087 -21.938 1.00 63.91 329 SER A N 1
ATOM 2653 C CA . SER A 1 329 ? 11.137 2.081 -22.591 1.00 63.91 329 SER A CA 1
ATOM 2654 C C . SER A 1 329 ? 10.825 3.270 -23.501 1.00 63.91 329 SER A C 1
ATOM 2656 O O . SER A 1 329 ? 9.807 3.250 -24.181 1.00 63.91 329 SER A O 1
ATOM 2658 N N . ASP A 1 330 ? 11.604 4.349 -23.444 1.00 71.75 330 ASP A N 1
ATOM 2659 C CA . ASP A 1 330 ? 11.361 5.544 -24.261 1.00 71.75 330 ASP A CA 1
ATOM 2660 C C . ASP A 1 330 ? 12.167 5.500 -25.574 1.00 71.75 330 ASP A C 1
ATOM 2662 O O . ASP A 1 330 ? 11.996 6.368 -26.424 1.00 71.75 330 ASP A O 1
ATOM 2666 N N . ARG A 1 331 ? 13.037 4.490 -25.740 1.00 77.31 331 ARG A N 1
ATOM 2667 C CA . ARG A 1 331 ? 13.839 4.253 -26.952 1.00 77.31 331 ARG A CA 1
ATOM 2668 C C . ARG A 1 331 ? 13.133 3.395 -27.990 1.00 77.31 331 ARG A C 1
ATOM 2670 O O . ARG A 1 331 ? 13.546 3.395 -29.142 1.00 77.31 331 ARG A O 1
ATOM 2677 N N . VAL A 1 332 ? 12.092 2.677 -27.577 1.00 85.69 332 VAL A N 1
ATOM 2678 C CA . VAL A 1 332 ? 11.267 1.851 -28.456 1.00 85.69 332 VAL A CA 1
ATOM 2679 C C . VAL A 1 332 ? 9.808 2.127 -28.140 1.00 85.69 332 VAL A C 1
ATOM 2681 O O . VAL A 1 332 ? 9.363 1.942 -27.006 1.00 85.69 332 VAL A O 1
ATOM 2684 N N . VAL A 1 333 ? 9.072 2.595 -29.140 1.00 86.25 333 VAL A N 1
ATOM 2685 C CA . VAL A 1 333 ? 7.635 2.874 -29.053 1.00 86.25 333 VAL A CA 1
ATOM 2686 C C . VAL A 1 333 ? 6.911 1.948 -30.022 1.00 86.25 333 VAL A C 1
ATOM 2688 O O . VAL A 1 333 ? 7.465 1.583 -31.052 1.00 86.25 333 VAL A O 1
ATOM 2691 N N . LEU A 1 334 ? 5.692 1.542 -29.675 1.00 85.38 334 LEU A N 1
ATOM 2692 C CA . LEU A 1 334 ? 4.830 0.793 -30.584 1.00 85.38 334 LEU A CA 1
ATOM 2693 C C . LEU A 1 334 ? 3.925 1.769 -31.333 1.00 85.38 334 LEU A C 1
ATOM 2695 O O . LEU A 1 334 ? 3.340 2.656 -30.705 1.00 85.38 334 LEU A O 1
ATOM 2699 N N . ASP A 1 335 ? 3.829 1.608 -32.647 1.00 86.44 335 ASP A N 1
ATOM 2700 C CA . ASP A 1 335 ? 2.891 2.345 -33.490 1.00 86.44 335 ASP A CA 1
ATOM 2701 C C . ASP A 1 335 ? 1.442 1.829 -33.317 1.00 86.44 335 ASP A C 1
ATOM 2703 O O . ASP A 1 335 ? 1.157 0.935 -32.511 1.00 86.44 335 ASP A O 1
ATOM 2707 N N . GLU A 1 336 ? 0.506 2.389 -34.087 1.00 86.06 336 GLU A N 1
ATOM 2708 C CA . GLU A 1 336 ? -0.911 1.992 -34.067 1.00 86.06 336 GLU A CA 1
ATOM 2709 C C . GLU A 1 336 ? -1.146 0.533 -34.504 1.00 86.06 336 GLU A C 1
ATOM 2711 O O . GLU A 1 336 ? -2.136 -0.080 -34.099 1.00 86.06 336 GLU A O 1
ATOM 2716 N N . ASN A 1 337 ? -0.227 -0.041 -35.285 1.00 84.88 337 ASN A N 1
ATOM 2717 C CA . ASN A 1 337 ? -0.287 -1.407 -35.803 1.00 84.88 337 ASN A CA 1
ATOM 2718 C C . ASN A 1 337 ? 0.484 -2.415 -34.929 1.00 84.88 337 ASN A C 1
ATOM 2720 O O . ASN A 1 337 ? 0.535 -3.602 -35.261 1.00 84.88 337 ASN A O 1
ATOM 2724 N N . GLY A 1 338 ? 1.077 -1.969 -33.817 1.00 82.19 338 GLY A N 1
ATOM 2725 C CA . GLY A 1 338 ? 1.901 -2.797 -32.933 1.00 82.19 338 GLY A CA 1
ATOM 2726 C C . GLY A 1 338 ? 3.324 -3.050 -33.444 1.00 82.19 338 GLY A C 1
ATOM 2727 O O . GLY A 1 338 ? 3.988 -3.954 -32.939 1.00 82.19 338 GLY A O 1
ATOM 2728 N N . LYS A 1 339 ? 3.788 -2.274 -34.425 1.00 87.94 339 LYS A N 1
ATOM 2729 C CA . LYS A 1 339 ? 5.145 -2.277 -34.978 1.00 87.94 339 LYS A CA 1
ATOM 2730 C C . LYS A 1 339 ? 6.075 -1.395 -34.162 1.00 87.94 339 LYS A C 1
ATOM 2732 O O . LYS A 1 339 ? 5.657 -0.414 -33.547 1.00 87.94 339 LYS A O 1
ATOM 2737 N N . MET A 1 340 ? 7.350 -1.758 -34.129 1.00 90.94 340 MET A N 1
ATOM 2738 C CA . MET A 1 340 ? 8.345 -1.074 -33.305 1.00 90.94 340 MET A CA 1
ATOM 2739 C C . MET A 1 340 ? 8.973 0.116 -34.034 1.00 90.94 340 MET A C 1
ATOM 2741 O O . MET A 1 340 ? 9.460 -0.002 -35.156 1.00 90.94 340 MET A O 1
ATOM 2745 N N . VAL A 1 341 ? 9.041 1.250 -33.344 1.00 92.44 341 VAL A N 1
ATOM 2746 C CA . VAL A 1 341 ? 9.791 2.441 -33.748 1.00 92.44 341 VAL A CA 1
ATOM 2747 C C . VAL A 1 341 ? 10.959 2.611 -32.790 1.00 92.44 341 VAL A C 1
ATOM 2749 O O . VAL A 1 341 ? 10.758 2.843 -31.595 1.00 92.44 341 VAL A O 1
ATOM 2752 N N . PHE A 1 342 ? 12.175 2.487 -33.312 1.00 91.62 342 PHE A N 1
ATOM 2753 C CA . PHE A 1 342 ? 13.414 2.572 -32.550 1.00 91.62 342 PHE A CA 1
ATOM 275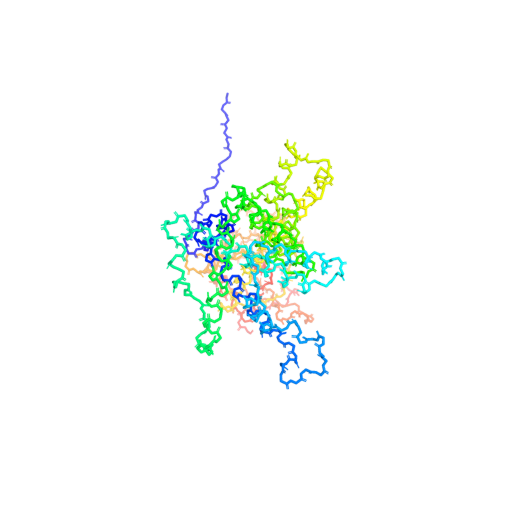4 C C . PHE A 1 342 ? 14.011 3.976 -32.635 1.00 91.62 342 PHE A C 1
ATOM 2756 O O . PHE A 1 342 ? 14.009 4.612 -33.684 1.00 91.62 342 PHE A O 1
ATOM 2763 N N . GLN A 1 343 ? 14.600 4.440 -31.541 1.00 90.38 343 GLN A N 1
ATOM 2764 C CA . GLN A 1 343 ? 15.672 5.430 -31.607 1.00 90.38 343 GLN A CA 1
ATOM 2765 C C . GLN A 1 343 ? 16.931 4.725 -32.095 1.00 90.38 343 GLN A C 1
ATOM 2767 O O . GLN A 1 343 ? 17.214 3.639 -31.606 1.00 90.38 343 GLN A O 1
ATOM 2772 N N . VAL A 1 344 ? 17.685 5.317 -33.018 1.00 90.62 344 VAL A N 1
ATOM 2773 C CA . VAL A 1 344 ? 18.878 4.702 -33.627 1.00 90.62 344 VAL A CA 1
ATOM 2774 C C . VAL A 1 344 ? 20.053 5.670 -33.552 1.00 90.62 344 VAL A C 1
ATOM 2776 O O . VAL A 1 344 ? 19.880 6.878 -33.707 1.00 90.62 344 VAL A O 1
ATOM 2779 N N . LEU A 1 345 ? 21.252 5.146 -33.304 1.00 89.75 345 LEU A N 1
ATOM 2780 C CA . LEU A 1 345 ? 22.484 5.926 -33.294 1.00 89.75 345 LEU A CA 1
ATOM 2781 C C . LEU A 1 345 ? 23.361 5.553 -34.491 1.00 89.75 345 LEU A C 1
ATOM 2783 O O . LEU A 1 345 ? 23.740 4.391 -34.646 1.00 89.75 345 LEU A O 1
ATOM 2787 N N . PHE A 1 346 ? 23.719 6.548 -35.296 1.00 91.44 346 PHE A N 1
ATOM 2788 C CA . PHE A 1 346 ? 24.755 6.427 -36.316 1.00 91.44 346 PHE A CA 1
ATOM 2789 C C . PHE A 1 346 ? 26.052 7.027 -35.789 1.00 91.44 346 PHE A C 1
ATOM 2791 O O . PHE A 1 346 ? 26.076 8.166 -35.332 1.00 91.44 346 PHE A O 1
ATOM 2798 N N . VAL A 1 347 ? 27.124 6.244 -35.820 1.00 89.44 347 VAL A N 1
ATOM 2799 C CA . VAL A 1 347 ? 28.447 6.618 -35.321 1.00 89.44 347 VAL A CA 1
ATOM 2800 C C . VAL A 1 347 ? 29.386 6.807 -36.503 1.00 89.44 347 VAL A C 1
ATOM 2802 O O . VAL A 1 347 ? 29.455 5.970 -37.399 1.00 89.44 347 VAL A O 1
ATOM 2805 N N . TYR A 1 348 ? 30.117 7.915 -36.486 1.00 89.56 348 TYR A N 1
ATOM 2806 C CA . TYR A 1 348 ? 31.138 8.267 -37.463 1.00 89.56 348 TYR A CA 1
ATOM 2807 C C . TYR A 1 348 ? 32.508 8.148 -36.795 1.00 89.56 348 TYR A C 1
ATOM 2809 O O . TYR A 1 348 ? 33.070 9.138 -36.315 1.00 89.56 348 TYR A O 1
ATOM 2817 N N . ASP A 1 349 ? 33.041 6.927 -36.730 1.00 85.69 349 ASP A N 1
ATOM 2818 C CA . ASP A 1 349 ? 34.264 6.624 -35.972 1.00 85.69 349 ASP A CA 1
ATOM 2819 C C . ASP A 1 349 ? 35.486 7.422 -36.445 1.00 85.69 349 ASP A C 1
ATOM 2821 O O . ASP A 1 349 ? 36.313 7.815 -35.625 1.00 85.69 349 ASP A O 1
ATOM 2825 N N . GLU A 1 350 ? 35.577 7.742 -37.743 1.00 84.31 350 GLU A N 1
ATOM 2826 C CA . GLU A 1 350 ? 36.674 8.558 -38.295 1.00 84.31 350 GLU A CA 1
ATOM 2827 C C . GLU A 1 350 ? 36.727 9.973 -37.694 1.00 84.31 350 GLU A C 1
ATOM 2829 O O . GLU A 1 350 ? 37.799 10.573 -37.613 1.00 84.31 350 GLU A O 1
ATOM 2834 N N . PHE A 1 351 ? 35.584 10.492 -37.238 1.00 84.94 351 PHE A N 1
ATOM 2835 C CA . PHE A 1 351 ? 35.441 11.862 -36.734 1.00 84.94 351 PHE A CA 1
ATOM 2836 C C . PHE A 1 351 ? 35.114 11.917 -35.242 1.00 84.94 351 PHE A C 1
ATOM 2838 O O . PHE A 1 351 ? 35.057 13.007 -34.671 1.00 84.94 351 PHE A O 1
ATOM 2845 N N . ASN A 1 352 ? 34.907 10.759 -34.603 1.00 82.75 352 ASN A N 1
ATOM 2846 C CA . ASN A 1 352 ? 34.425 10.654 -33.228 1.00 82.75 352 ASN A CA 1
ATOM 2847 C C . ASN A 1 352 ? 33.145 11.489 -33.005 1.00 82.75 352 ASN A C 1
ATOM 2849 O O . ASN A 1 352 ? 33.023 12.238 -32.033 1.00 82.75 352 ASN A O 1
ATOM 2853 N N . GLN A 1 353 ? 32.225 11.406 -33.969 1.00 85.69 353 GLN A N 1
ATOM 2854 C CA . GLN A 1 353 ? 30.925 12.079 -33.966 1.00 85.69 353 GLN A CA 1
ATOM 2855 C C . GLN A 1 353 ? 29.805 11.051 -34.104 1.00 85.69 353 GLN A C 1
ATOM 2857 O O . GLN A 1 353 ? 30.036 9.920 -34.528 1.00 85.69 353 GLN A O 1
ATOM 2862 N N . SER A 1 354 ? 28.582 11.442 -33.759 1.00 87.12 354 SER A N 1
ATOM 2863 C CA . SER A 1 354 ? 27.414 10.574 -33.886 1.00 87.12 354 SER A CA 1
ATOM 2864 C C . SER A 1 354 ? 26.151 11.379 -34.144 1.00 87.12 354 SER A C 1
ATOM 2866 O O . SER A 1 354 ? 25.959 12.415 -33.505 1.00 87.12 354 SER A O 1
ATOM 2868 N N . ASP A 1 355 ? 25.260 10.845 -34.970 1.00 88.06 355 ASP A N 1
ATOM 2869 C CA . ASP A 1 355 ? 23.903 11.353 -35.142 1.00 88.06 355 ASP A CA 1
ATOM 2870 C C . ASP A 1 355 ? 22.880 10.456 -34.452 1.00 88.06 355 ASP A C 1
ATOM 2872 O O . ASP A 1 355 ? 22.984 9.227 -34.443 1.00 88.06 355 ASP A O 1
ATOM 2876 N N . PHE A 1 356 ? 21.865 11.096 -33.873 1.00 86.75 356 PHE A N 1
ATOM 2877 C CA . PHE A 1 356 ? 20.799 10.431 -33.137 1.00 86.75 356 PHE A CA 1
ATOM 2878 C C . PHE A 1 356 ? 19.464 10.576 -33.866 1.00 86.75 356 PHE A C 1
ATOM 2880 O O . PHE A 1 356 ? 18.878 11.661 -33.910 1.00 86.75 356 PHE A O 1
ATOM 2887 N N . ILE A 1 357 ? 18.963 9.464 -34.393 1.00 88.81 357 ILE A N 1
ATOM 2888 C CA . ILE A 1 357 ? 17.671 9.382 -35.068 1.00 88.81 357 ILE A CA 1
ATOM 2889 C C . ILE A 1 357 ? 16.606 9.077 -34.014 1.00 88.81 357 ILE A C 1
ATOM 2891 O O . ILE A 1 357 ? 16.651 8.047 -33.342 1.00 88.81 357 ILE A O 1
ATOM 2895 N N . GLN A 1 358 ? 15.643 9.987 -33.850 1.00 86.94 358 GLN A N 1
ATOM 2896 C CA . GLN A 1 358 ? 14.629 9.883 -32.792 1.00 86.94 358 GLN A CA 1
ATOM 2897 C C . GLN A 1 358 ? 13.553 8.826 -33.069 1.00 86.94 358 GLN A C 1
ATOM 2899 O O . GLN A 1 358 ? 12.965 8.297 -32.127 1.00 86.94 358 GLN A O 1
ATOM 2904 N N . ALA A 1 359 ? 13.272 8.557 -34.342 1.00 89.75 359 ALA A N 1
ATOM 2905 C CA . ALA A 1 359 ? 12.240 7.626 -34.767 1.00 89.75 359 ALA A CA 1
ATOM 2906 C C . ALA A 1 359 ? 12.664 6.947 -36.072 1.00 89.75 359 ALA A C 1
ATOM 2908 O O . ALA A 1 359 ? 12.794 7.600 -37.104 1.00 89.75 359 ALA A O 1
ATOM 2909 N N . PHE A 1 360 ? 12.880 5.640 -35.995 1.00 93.62 360 PHE A N 1
ATOM 2910 C CA . PHE A 1 360 ? 13.213 4.764 -37.106 1.00 93.62 360 PHE A CA 1
ATOM 2911 C C . PHE A 1 360 ? 12.242 3.583 -37.047 1.00 93.62 360 PHE A C 1
ATOM 2913 O O . PHE A 1 360 ? 12.311 2.760 -36.127 1.00 93.62 360 PHE A O 1
ATOM 2920 N N . HIS A 1 361 ? 11.292 3.530 -37.978 1.00 94.06 361 HIS A N 1
ATOM 2921 C CA . HIS A 1 361 ? 10.290 2.470 -37.990 1.00 94.06 361 HIS A CA 1
ATOM 2922 C C . HIS A 1 361 ? 10.931 1.147 -38.434 1.00 94.06 361 HIS A C 1
ATOM 2924 O O . HIS A 1 361 ? 11.791 1.133 -39.310 1.00 94.06 361 HIS A O 1
ATOM 2930 N N . GLU A 1 362 ? 10.547 0.014 -37.839 1.00 92.94 362 GLU A N 1
ATOM 2931 C CA . GLU A 1 362 ? 11.207 -1.269 -38.128 1.00 92.94 362 GLU A CA 1
ATOM 2932 C C . GLU A 1 362 ? 11.105 -1.708 -39.599 1.00 92.94 362 GLU A C 1
ATOM 2934 O O . GLU A 1 362 ? 11.919 -2.505 -40.051 1.00 92.94 362 GLU A O 1
ATOM 2939 N N . GLU A 1 363 ? 10.130 -1.194 -40.347 1.00 93.25 363 GLU A N 1
ATOM 2940 C CA . GLU A 1 363 ? 9.941 -1.491 -41.775 1.00 93.25 363 GLU A CA 1
ATOM 2941 C C . GLU A 1 363 ? 10.636 -0.479 -42.704 1.00 93.25 363 GLU A C 1
ATOM 2943 O O . GLU A 1 363 ? 10.741 -0.741 -43.904 1.00 93.25 363 GLU A O 1
ATOM 2948 N N . ASP A 1 364 ? 11.152 0.634 -42.164 1.00 94.25 364 ASP A N 1
ATOM 2949 C CA . ASP A 1 364 ? 11.913 1.618 -42.939 1.00 94.25 364 ASP A CA 1
ATOM 2950 C C . ASP A 1 364 ? 13.239 1.008 -43.392 1.00 94.25 364 ASP A C 1
ATOM 2952 O O . ASP A 1 364 ? 13.892 0.245 -42.663 1.00 94.25 364 ASP A O 1
ATOM 2956 N N . ARG A 1 365 ? 13.681 1.383 -44.593 1.00 94.12 365 ARG A N 1
ATOM 2957 C CA . ARG A 1 365 ? 14.974 0.936 -45.123 1.00 94.12 365 ARG A CA 1
ATOM 2958 C C . ARG A 1 365 ? 16.078 1.890 -44.702 1.00 94.12 365 ARG A C 1
ATOM 2960 O O . ARG A 1 365 ? 15.900 3.108 -44.697 1.00 94.12 365 ARG A O 1
ATOM 2967 N N . LEU A 1 366 ? 17.270 1.354 -44.438 1.00 92.06 366 LEU A N 1
ATOM 2968 C CA . LEU A 1 366 ? 18.424 2.188 -44.077 1.00 92.06 366 LEU A CA 1
ATOM 2969 C C . LEU A 1 366 ? 18.758 3.213 -45.166 1.00 92.06 366 LEU A C 1
ATOM 2971 O O . LEU A 1 366 ? 19.114 4.344 -44.847 1.00 92.06 366 LEU A O 1
ATOM 2975 N N . VAL A 1 367 ? 18.597 2.847 -46.439 1.00 93.06 367 VAL A N 1
ATOM 2976 C CA . VAL A 1 367 ? 18.840 3.733 -47.586 1.00 93.06 367 VAL A CA 1
ATOM 2977 C C . VAL A 1 367 ? 17.959 4.987 -47.578 1.00 93.06 367 VAL A C 1
ATOM 2979 O O . VAL A 1 367 ? 18.403 6.029 -48.047 1.00 93.06 367 VAL A O 1
ATOM 2982 N N . GLU A 1 368 ? 16.743 4.924 -47.031 1.00 92.25 368 GLU A N 1
ATOM 2983 C CA . GLU A 1 368 ? 15.810 6.059 -47.012 1.00 92.25 368 GLU A CA 1
ATOM 2984 C C . GLU A 1 368 ? 16.276 7.120 -46.009 1.00 92.25 368 GLU A C 1
ATOM 2986 O O . GLU A 1 368 ? 16.419 8.293 -46.361 1.00 92.25 368 GLU A O 1
ATOM 2991 N N . HIS A 1 369 ? 16.612 6.689 -44.788 1.00 91.25 369 HIS A N 1
ATOM 2992 C CA . HIS A 1 369 ? 17.169 7.562 -43.749 1.00 91.25 369 HIS A CA 1
ATOM 2993 C C . HIS A 1 369 ? 18.549 8.098 -44.147 1.00 91.25 369 HIS A C 1
ATOM 2995 O O . HIS A 1 369 ? 18.793 9.302 -44.077 1.00 91.25 369 HIS A O 1
ATOM 3001 N N . LEU A 1 370 ? 19.439 7.234 -44.646 1.00 90.56 370 LEU A N 1
ATOM 3002 C CA . LEU A 1 370 ? 20.773 7.644 -45.099 1.00 90.56 370 LEU A CA 1
ATOM 3003 C C . LEU A 1 370 ? 20.718 8.555 -46.326 1.00 90.56 370 LEU A C 1
ATOM 3005 O O . LEU A 1 370 ? 21.542 9.453 -46.436 1.00 90.56 370 LEU A O 1
ATOM 3009 N N . GLY A 1 371 ? 19.764 8.363 -47.238 1.00 90.06 371 GLY A N 1
ATOM 3010 C CA . GLY A 1 371 ? 19.593 9.225 -48.407 1.00 90.06 371 GLY A CA 1
ATOM 3011 C C . GLY A 1 371 ? 19.117 10.629 -48.042 1.00 90.06 371 GLY A C 1
ATOM 3012 O O . GLY A 1 371 ? 19.532 11.598 -48.677 1.00 90.06 371 GLY A O 1
ATOM 3013 N N . ALA A 1 372 ? 18.304 10.754 -46.988 1.00 88.69 372 ALA A N 1
ATOM 3014 C CA . ALA A 1 372 ? 17.922 12.048 -46.431 1.00 88.69 372 ALA A CA 1
ATOM 3015 C C . ALA A 1 372 ? 19.090 12.740 -45.704 1.00 88.69 372 ALA A C 1
ATOM 3017 O O . ALA A 1 372 ? 19.216 13.962 -45.780 1.00 88.69 372 ALA A O 1
ATOM 3018 N N . MET A 1 373 ? 19.951 11.971 -45.025 1.00 88.12 373 MET A N 1
ATOM 3019 C CA . MET A 1 373 ? 21.121 12.492 -44.304 1.00 88.12 373 MET A CA 1
ATOM 3020 C C . MET A 1 373 ? 22.302 12.837 -45.227 1.00 88.12 373 MET A C 1
ATOM 3022 O O . MET A 1 373 ? 22.964 13.850 -45.015 1.00 88.12 373 MET A O 1
ATOM 3026 N N . PHE A 1 374 ? 22.546 12.026 -46.261 1.00 88.75 374 PHE A N 1
ATOM 3027 C CA . PHE A 1 374 ? 23.700 12.109 -47.168 1.00 88.75 374 PHE A CA 1
ATOM 3028 C C . PHE A 1 374 ? 23.289 12.187 -48.652 1.00 88.75 374 PHE A C 1
ATOM 3030 O O . PHE A 1 374 ? 23.647 11.303 -49.444 1.00 88.75 374 PHE A O 1
ATOM 3037 N N . PRO A 1 375 ? 22.531 13.217 -49.071 1.00 86.31 375 PRO A N 1
ATOM 3038 C CA . PRO A 1 375 ? 22.077 13.319 -50.451 1.00 86.31 375 PRO A CA 1
ATOM 3039 C C . PRO A 1 375 ? 23.250 13.564 -51.430 1.00 86.31 375 PRO A C 1
ATOM 3041 O O . PRO A 1 375 ? 24.200 14.264 -51.076 1.00 86.31 375 PRO A O 1
ATOM 3044 N N . PRO A 1 376 ? 23.187 13.074 -52.689 1.00 80.06 376 PRO A N 1
ATOM 3045 C CA . PRO A 1 376 ? 24.291 13.167 -53.665 1.00 80.06 376 PRO A CA 1
ATOM 3046 C C . PRO A 1 376 ? 24.766 14.592 -54.002 1.00 80.06 376 PRO A C 1
ATOM 3048 O O . PRO A 1 376 ? 25.901 14.789 -54.425 1.00 80.06 376 PRO A O 1
ATOM 3051 N N . HIS A 1 377 ? 23.894 15.588 -53.829 1.00 80.19 377 HIS A N 1
ATOM 3052 C CA . HIS A 1 377 ? 24.185 17.016 -54.019 1.00 80.19 377 HIS A CA 1
ATOM 3053 C C . HIS A 1 377 ? 23.865 17.818 -52.748 1.00 80.19 377 HIS A C 1
ATOM 3055 O O . HIS A 1 377 ? 23.324 18.923 -52.807 1.00 80.19 377 HIS A O 1
ATOM 3061 N N . GLY A 1 378 ? 24.111 17.200 -51.593 1.00 74.12 378 GLY A N 1
ATOM 3062 C CA . GLY A 1 378 ? 23.844 17.765 -50.280 1.00 74.12 378 GLY A CA 1
ATOM 3063 C C . GLY A 1 378 ? 24.818 18.852 -49.836 1.00 74.12 378 GLY A C 1
ATOM 3064 O O . GLY A 1 378 ? 25.826 19.107 -50.496 1.00 74.12 378 GLY A O 1
ATOM 3065 N N . PRO A 1 379 ? 24.532 19.492 -48.688 1.00 77.81 379 PRO A N 1
ATOM 3066 C CA . PRO A 1 379 ? 25.526 20.301 -48.000 1.00 77.81 379 PRO A CA 1
ATOM 3067 C C . PRO A 1 379 ? 26.748 19.444 -47.622 1.00 77.81 379 PRO A C 1
ATOM 3069 O O . PRO A 1 379 ? 26.607 18.236 -47.417 1.00 77.81 379 PRO A O 1
ATOM 3072 N N . PRO A 1 380 ? 27.937 20.058 -47.500 1.00 78.81 380 PRO A N 1
ATOM 3073 C CA . PRO A 1 380 ? 29.143 19.339 -47.121 1.00 78.81 380 PRO A CA 1
ATOM 3074 C C . PRO A 1 380 ? 28.981 18.674 -45.751 1.00 78.81 380 PRO A C 1
ATOM 3076 O O . PRO A 1 380 ? 28.372 19.245 -44.841 1.00 78.81 380 PRO A O 1
ATOM 3079 N N . PHE A 1 381 ? 29.560 17.483 -45.595 1.00 82.62 381 PHE A N 1
ATOM 3080 C CA . PHE A 1 381 ? 29.528 16.742 -44.341 1.00 82.62 381 PHE A CA 1
ATOM 3081 C C . PHE A 1 381 ? 30.131 17.587 -43.206 1.00 82.62 381 PHE A C 1
ATOM 3083 O O . PHE A 1 381 ? 31.306 17.962 -43.279 1.00 82.62 381 PHE A O 1
ATOM 3090 N N . PRO A 1 382 ? 29.356 17.896 -42.151 1.00 80.19 382 PRO A N 1
ATOM 3091 C CA . PRO A 1 382 ? 29.690 18.963 -41.208 1.00 80.19 382 PRO A CA 1
ATOM 3092 C C . PRO A 1 382 ? 30.912 18.666 -40.334 1.00 80.19 382 PRO A C 1
ATOM 3094 O O . PRO A 1 382 ? 31.490 19.587 -39.761 1.00 80.19 382 PRO A O 1
ATOM 3097 N N . PHE A 1 383 ? 31.304 17.397 -40.219 1.00 81.50 383 PHE A N 1
ATOM 3098 C CA . PHE A 1 383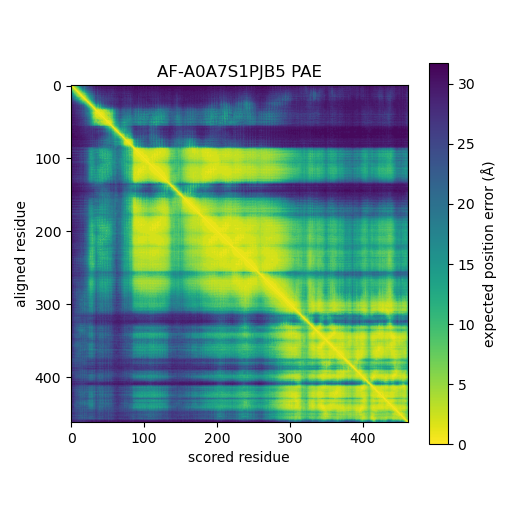 ? 32.414 16.961 -39.369 1.00 81.50 383 PHE A CA 1
ATOM 3099 C C . PHE A 1 383 ? 33.709 16.698 -40.153 1.00 81.50 383 PHE A C 1
ATOM 3101 O O . PHE A 1 383 ? 34.757 16.477 -39.547 1.00 81.50 383 PHE A O 1
ATOM 3108 N N . GLY A 1 384 ? 33.644 16.720 -41.489 1.00 74.94 384 GLY A N 1
ATOM 3109 C CA . GLY A 1 384 ? 34.771 16.445 -42.374 1.00 74.94 384 GLY A CA 1
ATOM 3110 C C . GLY A 1 384 ? 35.682 17.653 -42.605 1.00 74.94 384 GLY A C 1
ATOM 3111 O O . GLY A 1 384 ? 35.249 18.808 -42.584 1.00 74.94 384 GLY A O 1
ATOM 3112 N N . ASN A 1 385 ? 36.955 17.384 -42.899 1.00 75.44 385 ASN A N 1
ATOM 3113 C CA . ASN A 1 385 ? 37.877 18.391 -43.437 1.00 75.44 385 ASN A CA 1
ATOM 3114 C C . ASN A 1 385 ? 37.511 18.721 -44.900 1.00 75.44 385 ASN A C 1
ATOM 3116 O O . ASN A 1 385 ? 36.742 17.988 -45.510 1.00 75.44 385 ASN A O 1
ATOM 3120 N N . GLU A 1 386 ? 38.106 19.752 -45.515 1.00 68.62 386 GLU A N 1
ATOM 3121 C CA . GLU A 1 386 ? 37.820 20.162 -46.915 1.00 68.62 386 GLU A CA 1
ATOM 3122 C C . GLU A 1 386 ? 37.853 19.007 -47.939 1.00 68.62 386 GLU A C 1
ATOM 3124 O O . GLU A 1 386 ? 37.152 19.042 -48.942 1.00 68.62 386 GLU A O 1
ATOM 3129 N N . LYS A 1 387 ? 38.641 17.953 -47.681 1.00 68.12 387 LYS A N 1
ATOM 3130 C CA . LYS A 1 387 ? 38.709 16.750 -48.528 1.00 68.12 387 LYS A CA 1
ATOM 3131 C C . LYS A 1 387 ? 37.597 15.734 -48.269 1.00 68.12 387 LYS A C 1
ATOM 3133 O O . LYS A 1 387 ? 37.299 14.954 -49.161 1.00 68.12 387 LYS A O 1
ATOM 3138 N N . ASP A 1 388 ? 37.028 15.713 -47.067 1.00 69.06 388 ASP A N 1
ATOM 3139 C CA . ASP A 1 388 ? 36.027 14.740 -46.612 1.00 69.06 388 ASP A CA 1
ATOM 3140 C C . ASP A 1 388 ? 34.597 15.298 -46.652 1.00 69.06 388 ASP A C 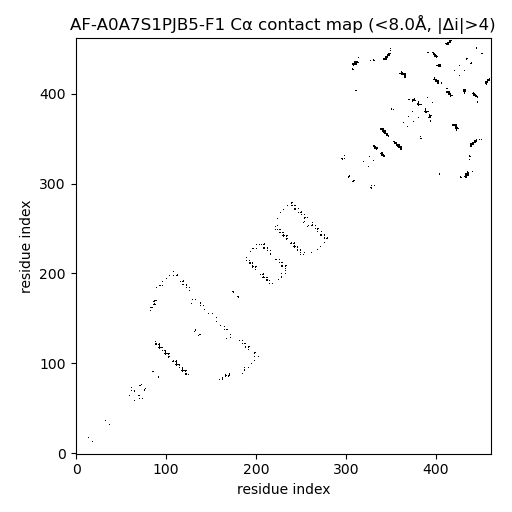1
ATOM 3142 O O . ASP A 1 388 ? 33.631 14.537 -46.626 1.00 69.06 388 ASP A O 1
ATOM 3146 N N . GLN A 1 389 ? 34.470 16.620 -46.791 1.00 69.00 389 GLN A N 1
ATOM 3147 C CA . GLN A 1 389 ? 33.210 17.355 -46.895 1.00 69.00 389 GLN A CA 1
ATOM 3148 C C . GLN A 1 389 ? 32.316 16.879 -48.050 1.00 69.00 389 GLN A C 1
ATOM 3150 O O . GLN A 1 389 ? 31.103 16.842 -47.886 1.00 69.00 389 GLN A O 1
ATOM 3155 N N . GLU A 1 390 ? 32.892 16.452 -49.176 1.00 71.19 390 GLU A N 1
ATOM 3156 C CA . GLU A 1 390 ? 32.142 15.917 -50.329 1.00 71.19 390 GLU A CA 1
ATOM 3157 C C . GLU A 1 390 ? 32.164 14.378 -50.406 1.00 71.19 390 GLU A C 1
ATOM 3159 O O . GLU A 1 390 ? 31.568 13.783 -51.303 1.00 71.19 390 GLU A O 1
ATOM 3164 N N . ARG A 1 391 ? 32.863 13.704 -49.481 1.00 78.12 391 ARG A N 1
ATOM 3165 C CA . ARG A 1 391 ? 33.062 12.243 -49.538 1.00 78.12 391 ARG A CA 1
ATOM 3166 C C . ARG A 1 391 ? 31.880 11.466 -48.973 1.00 78.12 391 ARG A C 1
ATOM 3168 O O . ARG A 1 391 ? 31.553 10.400 -49.486 1.00 78.12 391 ARG A O 1
ATOM 3175 N N . TYR A 1 392 ? 31.237 11.988 -47.934 1.00 82.12 392 TYR A N 1
ATOM 3176 C CA . TYR A 1 392 ? 30.099 11.344 -47.277 1.00 82.12 392 TYR A CA 1
ATOM 3177 C C . TYR A 1 392 ? 28.795 11.601 -48.044 1.00 82.12 392 TYR A C 1
ATOM 3179 O O . TYR A 1 392 ? 27.969 12.423 -47.662 1.00 82.12 392 TYR A O 1
ATOM 3187 N N . VAL A 1 393 ? 28.627 10.868 -49.143 1.00 86.56 393 VAL A N 1
ATOM 3188 C CA . VAL A 1 393 ? 27.385 10.763 -49.922 1.00 86.56 393 VAL A CA 1
ATOM 3189 C C . VAL A 1 393 ? 26.894 9.320 -49.902 1.00 86.56 393 VAL A C 1
ATOM 3191 O O . VAL A 1 393 ? 27.708 8.404 -49.781 1.00 86.56 393 VAL A O 1
ATOM 3194 N N . LEU A 1 394 ? 25.584 9.104 -50.052 1.00 86.75 394 LEU A N 1
ATOM 3195 C CA . LEU A 1 394 ? 24.957 7.776 -49.990 1.00 86.75 394 LEU A CA 1
ATOM 3196 C C . LEU A 1 394 ? 25.691 6.703 -50.821 1.00 86.75 394 LEU A C 1
ATOM 3198 O O . LEU A 1 394 ? 25.874 5.578 -50.360 1.00 86.75 394 LEU A O 1
ATOM 3202 N N . ASP A 1 395 ? 26.168 7.061 -52.015 1.00 86.94 395 ASP A N 1
ATOM 3203 C CA . ASP A 1 395 ? 26.862 6.137 -52.919 1.00 86.94 395 ASP A CA 1
ATOM 3204 C C . ASP A 1 395 ? 28.266 5.737 -52.438 1.00 86.94 395 ASP A C 1
ATOM 3206 O O . ASP A 1 395 ? 28.797 4.712 -52.873 1.00 86.94 395 ASP A O 1
ATOM 3210 N N . ASN A 1 396 ? 28.868 6.507 -51.532 1.00 88.69 396 ASN A N 1
ATOM 3211 C CA . ASN A 1 396 ? 30.256 6.360 -51.088 1.00 88.69 396 ASN A CA 1
ATOM 3212 C C . ASN A 1 396 ? 30.397 5.916 -49.627 1.00 88.69 396 ASN A C 1
ATOM 3214 O O . ASN A 1 396 ? 31.521 5.738 -49.152 1.00 88.69 396 ASN A O 1
ATOM 3218 N N . ILE A 1 397 ? 29.286 5.696 -48.924 1.00 90.12 397 ILE A N 1
ATOM 3219 C CA . ILE A 1 397 ? 29.280 5.211 -47.542 1.00 90.12 397 ILE A CA 1
ATOM 3220 C C . ILE A 1 397 ? 28.979 3.709 -47.464 1.00 90.12 397 ILE A C 1
ATOM 3222 O O . ILE A 1 397 ? 28.283 3.135 -48.304 1.00 90.12 397 ILE A O 1
ATOM 3226 N N . GLU A 1 398 ? 29.515 3.070 -46.432 1.00 90.81 398 GLU A N 1
ATOM 3227 C CA . GLU A 1 398 ? 29.153 1.734 -45.970 1.00 90.81 398 GLU A CA 1
ATOM 3228 C C . GLU A 1 398 ? 28.623 1.833 -44.540 1.00 90.81 398 GLU A C 1
ATOM 3230 O O . GLU A 1 398 ? 29.125 2.612 -43.726 1.00 90.81 398 GLU A O 1
ATOM 3235 N N . VAL A 1 399 ? 27.614 1.017 -44.234 1.00 92.88 399 VAL A N 1
ATOM 3236 C CA . VAL A 1 399 ? 27.059 0.904 -42.885 1.00 92.88 399 VAL A CA 1
ATOM 3237 C C . VAL A 1 399 ? 27.369 -0.471 -42.328 1.00 92.88 399 VAL A C 1
ATOM 3239 O O . VAL A 1 399 ? 27.138 -1.490 -42.984 1.00 92.88 399 VAL A O 1
ATOM 3242 N N . LEU A 1 400 ? 27.907 -0.494 -41.114 1.00 92.19 400 LEU A N 1
ATOM 3243 C CA . LEU A 1 400 ? 28.288 -1.704 -40.406 1.00 92.19 400 LEU A CA 1
ATOM 3244 C C . LEU A 1 400 ? 27.651 -1.741 -39.019 1.00 92.19 400 LEU A C 1
ATOM 3246 O O . LEU A 1 400 ? 27.339 -0.707 -38.436 1.00 92.19 400 LEU A O 1
ATOM 3250 N N . TYR A 1 401 ? 27.504 -2.934 -38.460 1.00 90.88 401 TYR A N 1
ATOM 3251 C CA . TYR A 1 401 ? 27.319 -3.104 -37.021 1.00 90.88 401 TYR A CA 1
ATOM 3252 C C . TYR A 1 401 ? 28.380 -4.041 -36.466 1.00 90.88 401 TYR A C 1
ATOM 3254 O O . TYR A 1 401 ? 28.960 -4.861 -37.185 1.00 90.88 401 TYR A O 1
ATOM 3262 N N . PHE A 1 402 ? 28.608 -3.937 -35.168 1.00 87.12 402 PHE A N 1
ATOM 3263 C CA . PHE A 1 402 ? 29.545 -4.779 -34.459 1.00 87.12 402 PHE A CA 1
ATOM 3264 C C . PHE A 1 402 ? 28.904 -6.118 -34.033 1.00 87.12 402 PHE A C 1
ATOM 3266 O O . PHE A 1 402 ? 27.843 -6.168 -33.403 1.00 87.12 402 PHE A O 1
ATOM 3273 N N . ASP A 1 403 ? 29.546 -7.236 -34.384 1.00 86.44 403 ASP A N 1
ATOM 3274 C CA . ASP A 1 403 ? 29.094 -8.587 -34.035 1.00 86.44 403 ASP A CA 1
ATOM 3275 C C . ASP A 1 403 ? 29.395 -8.893 -32.563 1.00 86.44 403 ASP A C 1
ATOM 3277 O O . ASP A 1 403 ? 30.431 -9.462 -32.193 1.00 86.44 403 ASP A O 1
ATOM 3281 N N . GLN A 1 404 ? 28.432 -8.563 -31.704 1.00 75.81 404 GLN A N 1
ATOM 3282 C CA . GLN A 1 404 ? 28.573 -8.751 -30.264 1.00 75.81 404 GLN A CA 1
ATOM 3283 C C . GLN A 1 404 ? 28.714 -10.219 -29.836 1.00 75.81 404 GLN A C 1
ATOM 3285 O O . GLN A 1 404 ? 29.111 -10.482 -28.700 1.00 75.81 404 GLN A O 1
ATOM 3290 N N . THR A 1 405 ? 28.401 -11.200 -30.692 1.00 75.31 405 THR A N 1
ATOM 3291 C CA . THR A 1 405 ? 28.591 -12.620 -30.343 1.00 75.31 405 THR A CA 1
ATOM 3292 C C . THR A 1 405 ? 30.066 -13.001 -30.248 1.00 75.31 405 THR A C 1
ATOM 3294 O O . THR A 1 405 ? 30.408 -13.967 -29.565 1.00 75.31 405 THR A O 1
ATOM 3297 N N . ARG A 1 406 ? 30.943 -12.211 -30.878 1.00 71.69 406 ARG A N 1
ATOM 3298 C CA . ARG A 1 406 ? 32.399 -12.396 -30.873 1.00 71.69 406 ARG A CA 1
ATOM 3299 C C . ARG A 1 406 ? 33.136 -11.455 -29.918 1.00 71.69 406 ARG A C 1
ATOM 3301 O O . ARG A 1 406 ? 34.366 -11.458 -29.888 1.00 71.69 406 ARG A O 1
ATOM 3308 N N . MET A 1 407 ? 32.392 -10.733 -29.077 1.00 64.19 407 MET A N 1
ATOM 3309 C CA . MET A 1 407 ? 32.922 -9.908 -27.990 1.00 64.19 407 MET A CA 1
ATOM 3310 C C . MET A 1 407 ? 33.874 -10.687 -27.077 1.00 64.19 407 MET A C 1
ATOM 3312 O O . MET A 1 407 ? 33.459 -11.629 -26.399 1.00 64.19 407 MET A O 1
ATOM 3316 N N . GLY A 1 408 ? 35.136 -10.254 -27.008 1.00 57.56 408 GLY A N 1
ATOM 3317 C CA . GLY A 1 408 ? 36.175 -10.856 -26.159 1.00 57.56 408 GLY A CA 1
ATOM 3318 C C . GLY A 1 408 ? 37.079 -11.879 -26.859 1.00 57.56 408 GLY A C 1
ATOM 3319 O O . GLY A 1 408 ? 38.000 -12.398 -26.231 1.00 57.56 408 GLY A O 1
ATOM 3320 N N . SER A 1 409 ? 36.858 -12.154 -28.146 1.00 57.12 409 SER A N 1
ATOM 3321 C CA . SER A 1 409 ? 37.865 -12.773 -29.013 1.00 57.12 409 SER A CA 1
ATOM 3322 C C . SER A 1 409 ? 38.856 -11.696 -29.474 1.00 57.12 409 SER A C 1
ATOM 3324 O O . SER A 1 409 ? 38.466 -10.549 -29.643 1.00 57.12 409 SER A O 1
ATOM 3326 N N . TYR A 1 410 ? 40.125 -12.042 -29.710 1.00 54.34 410 TYR A N 1
ATOM 3327 C CA . TYR A 1 410 ? 41.227 -11.112 -30.040 1.00 54.34 410 TYR A CA 1
ATOM 3328 C C . TYR A 1 410 ? 41.043 -10.242 -31.311 1.00 54.34 410 TYR A C 1
ATOM 3330 O O . TYR A 1 410 ? 41.982 -9.554 -31.691 1.00 54.34 410 TYR A O 1
ATOM 3338 N N . ASN A 1 411 ? 39.879 -10.258 -31.971 1.00 64.69 411 ASN A N 1
ATOM 3339 C CA . ASN A 1 411 ? 39.554 -9.414 -33.121 1.00 64.69 411 ASN A CA 1
ATOM 3340 C C . ASN A 1 411 ? 38.069 -9.023 -33.098 1.00 64.69 411 ASN A C 1
ATOM 3342 O O . ASN A 1 411 ? 37.211 -9.902 -33.224 1.00 64.69 411 ASN A O 1
ATOM 3346 N N . ASP A 1 412 ? 37.795 -7.722 -33.017 1.00 74.94 412 ASP A N 1
ATOM 3347 C CA . ASP A 1 412 ? 36.467 -7.142 -33.221 1.00 74.94 412 ASP A CA 1
ATOM 3348 C C . ASP A 1 412 ? 36.006 -7.386 -34.663 1.00 74.94 412 ASP A C 1
ATOM 3350 O O . ASP A 1 412 ? 36.761 -7.155 -35.615 1.00 74.94 412 ASP A O 1
ATOM 3354 N N . VAL A 1 413 ? 34.785 -7.904 -34.832 1.00 86.12 413 VAL A N 1
ATOM 3355 C CA . VAL A 1 413 ? 34.227 -8.231 -36.149 1.00 86.12 413 VAL A CA 1
ATOM 3356 C C . VAL A 1 413 ? 33.059 -7.314 -36.459 1.00 86.12 413 VAL A C 1
ATOM 3358 O O . VAL A 1 413 ? 32.111 -7.228 -35.684 1.00 86.12 413 VAL A O 1
ATOM 3361 N N . TYR A 1 414 ? 33.116 -6.683 -37.626 1.00 88.69 414 TYR A N 1
ATOM 3362 C CA . TYR A 1 414 ? 32.080 -5.790 -38.126 1.00 88.69 414 TYR A CA 1
ATOM 3363 C C . TYR A 1 414 ? 31.384 -6.427 -39.323 1.00 88.69 414 TYR A C 1
ATOM 3365 O O . TYR A 1 414 ? 32.025 -7.025 -40.188 1.00 88.69 414 TYR A O 1
ATOM 3373 N N . VAL A 1 415 ? 30.064 -6.314 -39.375 1.00 90.38 415 VAL A N 1
ATOM 3374 C CA . VAL A 1 415 ? 29.235 -6.925 -40.414 1.00 90.38 415 VAL A CA 1
ATOM 3375 C C . VAL A 1 415 ? 28.654 -5.825 -41.282 1.00 90.38 415 VAL A C 1
ATOM 3377 O O . VAL A 1 415 ? 28.032 -4.897 -40.766 1.00 90.38 415 VAL A O 1
ATOM 3380 N N . ARG A 1 416 ? 28.833 -5.932 -42.602 1.00 92.12 416 ARG A N 1
ATOM 3381 C CA . ARG A 1 416 ? 28.224 -4.993 -43.554 1.00 92.12 416 ARG A CA 1
ATOM 3382 C C . ARG A 1 416 ? 26.715 -5.171 -43.622 1.00 92.12 416 ARG A C 1
ATOM 3384 O O . ARG A 1 416 ? 26.227 -6.280 -43.855 1.00 92.12 416 ARG A O 1
ATOM 3391 N N . VAL A 1 417 ? 26.005 -4.055 -43.517 1.00 91.94 417 VAL A N 1
ATOM 3392 C CA . VAL A 1 417 ? 24.553 -3.974 -43.661 1.00 91.94 417 VAL A CA 1
ATOM 3393 C C . VAL A 1 417 ? 24.197 -3.661 -45.109 1.00 91.94 417 VAL A C 1
ATOM 3395 O O . VAL A 1 417 ? 24.775 -2.768 -45.728 1.00 91.94 417 VAL A O 1
ATOM 3398 N N . LYS A 1 418 ? 23.223 -4.382 -45.669 1.00 91.12 418 LYS A N 1
ATOM 3399 C CA . LYS A 1 418 ? 22.665 -4.030 -46.977 1.00 91.12 418 LYS A CA 1
ATOM 3400 C C . LYS A 1 418 ? 21.706 -2.862 -46.783 1.00 91.12 418 LYS A C 1
ATOM 3402 O O . LYS A 1 418 ? 20.731 -2.979 -46.054 1.00 91.12 418 LYS A O 1
ATOM 3407 N N . LEU A 1 419 ? 21.953 -1.750 -47.470 1.00 90.25 419 LEU A N 1
ATOM 3408 C CA . LEU A 1 419 ? 21.174 -0.519 -47.273 1.00 90.25 419 LEU A CA 1
ATOM 3409 C C . LEU A 1 419 ? 19.688 -0.661 -47.661 1.00 90.25 419 LEU A C 1
ATOM 3411 O O . LEU A 1 419 ? 18.855 0.099 -47.179 1.00 90.25 419 LEU A O 1
ATOM 3415 N N . ASN A 1 420 ? 19.354 -1.636 -48.513 1.00 91.94 420 ASN A N 1
ATOM 3416 C CA . ASN A 1 420 ? 17.976 -1.929 -48.917 1.00 91.94 420 ASN A CA 1
ATOM 3417 C C . ASN A 1 420 ? 17.198 -2.789 -47.908 1.00 91.94 420 ASN A C 1
ATOM 3419 O O . ASN A 1 420 ? 15.985 -2.926 -48.074 1.00 91.94 420 ASN A O 1
ATOM 3423 N N . ASP A 1 421 ? 17.869 -3.377 -46.915 1.00 91.56 421 ASP A N 1
ATOM 3424 C CA . ASP A 1 421 ? 17.202 -4.151 -45.868 1.00 91.56 421 ASP A CA 1
ATOM 3425 C C . ASP A 1 421 ? 16.470 -3.191 -44.912 1.00 91.56 421 ASP A C 1
ATOM 3427 O O . ASP A 1 421 ? 16.905 -2.051 -44.692 1.00 91.56 421 ASP A O 1
ATOM 3431 N N . SER A 1 422 ? 15.344 -3.645 -44.352 1.00 93.88 422 SER A N 1
ATOM 3432 C CA . SER A 1 422 ? 14.642 -2.886 -43.314 1.00 93.88 422 SER A CA 1
ATOM 3433 C C . SER A 1 422 ? 15.405 -2.944 -41.992 1.00 93.88 422 SER A C 1
ATOM 3435 O O . SER A 1 422 ? 16.157 -3.893 -41.741 1.00 93.88 422 SER A O 1
ATOM 3437 N N . LEU A 1 423 ? 15.198 -1.968 -41.103 1.00 93.75 423 LEU A N 1
ATOM 3438 C CA . LEU A 1 423 ? 15.807 -2.016 -39.770 1.00 93.75 423 LEU A CA 1
ATOM 3439 C C . LEU A 1 423 ? 15.455 -3.321 -39.041 1.00 93.75 423 LEU A C 1
ATOM 3441 O O . LEU A 1 423 ? 16.332 -3.968 -38.472 1.00 93.75 423 LEU A O 1
ATOM 3445 N N . GLY A 1 424 ? 14.195 -3.745 -39.095 1.00 91.44 424 GLY A N 1
ATOM 3446 C CA . GLY A 1 424 ? 13.721 -4.977 -38.476 1.00 91.44 424 GLY A CA 1
ATOM 3447 C C . GLY A 1 424 ? 14.417 -6.226 -39.018 1.00 91.44 424 GLY A C 1
ATOM 3448 O O . GLY A 1 424 ? 14.732 -7.124 -38.236 1.00 91.44 424 GLY A O 1
ATOM 3449 N N . ASP A 1 425 ? 14.706 -6.287 -40.321 1.00 92.31 425 ASP A N 1
ATOM 3450 C CA . ASP A 1 425 ? 15.461 -7.399 -40.916 1.00 92.31 425 ASP A CA 1
ATOM 3451 C C . ASP A 1 425 ? 16.891 -7.450 -40.374 1.00 92.31 425 ASP A C 1
ATOM 3453 O O . ASP A 1 425 ? 17.372 -8.521 -40.001 1.00 92.31 425 ASP A O 1
ATOM 3457 N N . VAL A 1 426 ? 17.548 -6.290 -40.262 1.00 92.06 426 VAL A N 1
ATOM 3458 C CA . VAL A 1 426 ? 18.916 -6.172 -39.735 1.00 92.06 426 VAL A CA 1
ATOM 3459 C C . VAL A 1 426 ? 18.976 -6.569 -38.258 1.00 92.06 426 VAL A C 1
ATOM 3461 O O . VAL A 1 426 ? 19.834 -7.361 -37.867 1.00 92.06 426 VAL A O 1
ATOM 3464 N N . LEU A 1 427 ? 18.036 -6.091 -37.436 1.00 92.19 427 LEU A N 1
ATOM 3465 C CA . LEU A 1 427 ? 17.989 -6.394 -35.999 1.00 92.19 427 LEU A CA 1
ATOM 3466 C C . LEU A 1 427 ? 17.687 -7.874 -35.698 1.00 92.19 427 LEU A C 1
ATOM 3468 O O . LEU A 1 427 ? 18.066 -8.375 -34.635 1.00 92.19 427 LEU A O 1
ATOM 3472 N N . ARG A 1 428 ? 17.015 -8.581 -36.617 1.00 92.25 428 ARG A N 1
ATOM 3473 C CA . ARG A 1 428 ? 16.696 -10.018 -36.504 1.00 92.25 428 ARG A CA 1
ATOM 3474 C C . ARG A 1 428 ? 17.809 -10.936 -37.021 1.00 92.25 428 ARG A C 1
ATOM 3476 O O . ARG A 1 428 ? 17.693 -12.157 -36.887 1.00 92.25 428 ARG A O 1
ATOM 3483 N N . GLN A 1 429 ? 18.893 -10.395 -37.584 1.00 88.56 429 GLN A N 1
ATOM 3484 C CA . GLN A 1 429 ? 20.020 -11.209 -38.043 1.00 88.56 429 GLN A CA 1
ATOM 3485 C C . GLN A 1 429 ? 20.657 -11.992 -36.881 1.00 88.56 429 GLN A C 1
ATOM 3487 O O . GLN A 1 429 ? 20.771 -11.519 -35.750 1.00 88.56 429 GLN A O 1
ATOM 3492 N N . GLY A 1 430 ? 21.097 -13.226 -37.149 1.00 81.38 430 GLY A N 1
ATOM 3493 C CA . GLY A 1 430 ? 21.549 -14.160 -36.108 1.00 81.38 430 GLY A CA 1
ATOM 3494 C C . GLY A 1 430 ? 22.785 -13.709 -35.315 1.00 81.38 430 GLY A C 1
ATOM 3495 O O . GLY A 1 430 ? 22.972 -14.147 -34.173 1.00 81.38 430 GLY A O 1
ATOM 3496 N N . ASN A 1 431 ? 23.588 -12.828 -35.900 1.00 86.56 431 ASN A N 1
ATOM 3497 C CA . ASN A 1 431 ? 24.814 -12.206 -35.393 1.00 86.56 431 ASN A CA 1
ATOM 3498 C C . ASN A 1 431 ? 24.584 -10.805 -34.795 1.00 86.56 431 ASN A C 1
ATOM 3500 O O . ASN A 1 431 ? 25.402 -10.360 -33.993 1.00 86.56 431 ASN A O 1
ATOM 3504 N N . TYR A 1 432 ? 23.459 -10.145 -35.082 1.00 89.00 432 TYR A N 1
ATOM 3505 C CA . TYR A 1 432 ? 23.121 -8.883 -34.427 1.00 89.00 432 TYR A CA 1
ATOM 3506 C C . TYR A 1 432 ? 22.659 -9.125 -32.985 1.00 89.00 432 TYR A C 1
ATOM 3508 O O . TYR A 1 432 ? 21.918 -10.070 -32.686 1.00 89.00 432 TYR A O 1
ATOM 3516 N N . ARG A 1 433 ? 23.096 -8.275 -32.057 1.00 89.44 433 ARG A N 1
ATOM 3517 C CA . ARG A 1 433 ? 22.544 -8.227 -30.702 1.00 89.44 433 ARG A CA 1
ATOM 3518 C C . ARG A 1 433 ? 22.210 -6.787 -30.369 1.00 89.44 433 ARG A C 1
ATOM 3520 O O . ARG A 1 433 ? 23.099 -5.946 -30.323 1.00 89.44 433 ARG A O 1
ATOM 3527 N N . LEU A 1 434 ? 20.936 -6.523 -30.109 1.00 89.62 434 LEU A N 1
ATOM 3528 C CA . LEU A 1 434 ? 20.480 -5.210 -29.685 1.00 89.62 434 LEU A CA 1
ATOM 3529 C C . LEU A 1 434 ? 21.062 -4.903 -28.298 1.00 89.62 434 LEU A C 1
ATOM 3531 O O . LEU A 1 434 ? 20.852 -5.700 -27.380 1.00 89.62 434 LEU A O 1
ATOM 3535 N N . PRO A 1 435 ? 21.764 -3.774 -28.109 1.00 87.38 435 PRO A N 1
ATOM 3536 C CA . PRO A 1 435 ? 22.251 -3.367 -26.797 1.00 87.38 435 PRO A CA 1
ATOM 3537 C C . PRO A 1 435 ? 21.167 -3.424 -25.708 1.00 87.38 435 PRO A C 1
ATOM 3539 O O . PRO A 1 435 ? 19.997 -3.130 -25.952 1.00 87.38 435 PRO A O 1
ATOM 3542 N N . ASN A 1 436 ? 21.547 -3.777 -24.477 1.00 82.75 436 ASN A N 1
ATOM 3543 C CA . ASN A 1 436 ? 20.642 -3.861 -23.319 1.00 82.75 436 ASN A CA 1
ATOM 3544 C C . ASN A 1 436 ? 19.929 -2.541 -22.999 1.00 82.75 436 ASN A C 1
ATOM 3546 O O . ASN A 1 436 ? 18.916 -2.523 -22.288 1.00 82.75 436 ASN A O 1
ATOM 3550 N N . ASN A 1 437 ? 20.487 -1.431 -23.458 1.00 81.50 437 ASN A N 1
ATOM 3551 C CA . ASN A 1 437 ? 19.907 -0.106 -23.386 1.00 81.50 437 ASN A CA 1
ATOM 3552 C C . ASN A 1 437 ? 18.873 0.164 -24.504 1.00 81.50 437 ASN A C 1
ATOM 3554 O O . ASN A 1 437 ? 18.353 1.270 -24.545 1.00 81.50 437 ASN A O 1
ATOM 3558 N N . LEU A 1 438 ? 18.558 -0.811 -25.365 1.00 87.00 438 LEU A N 1
ATOM 3559 C CA . LEU A 1 438 ? 17.580 -0.760 -26.465 1.00 87.00 438 LEU A CA 1
ATOM 3560 C C . LEU A 1 438 ? 17.860 0.295 -27.548 1.00 87.00 438 LEU A C 1
ATOM 3562 O O . LEU A 1 438 ? 16.932 0.773 -28.191 1.00 87.00 438 LEU A O 1
ATOM 3566 N N . LEU A 1 439 ? 19.124 0.676 -27.739 1.00 87.81 439 LEU A N 1
ATOM 3567 C CA . LEU A 1 439 ? 19.548 1.613 -28.780 1.00 87.81 439 LEU A CA 1
ATOM 3568 C C . LEU A 1 439 ? 20.384 0.865 -29.827 1.00 87.81 439 LEU A C 1
ATOM 3570 O O . LEU A 1 439 ? 21.536 0.544 -29.531 1.00 87.81 439 LEU A O 1
ATOM 3574 N N . PRO A 1 440 ? 19.843 0.574 -31.023 1.00 90.94 440 PRO A N 1
ATOM 3575 C CA . PRO A 1 440 ? 20.638 0.128 -32.153 1.00 90.94 440 PRO A CA 1
ATOM 3576 C C . PRO A 1 440 ? 21.751 1.125 -32.474 1.00 90.94 440 PRO A C 1
ATOM 3578 O O . PRO A 1 440 ? 21.505 2.329 -32.580 1.00 90.94 440 PRO A O 1
ATOM 3581 N N . VAL A 1 441 ? 22.963 0.605 -32.642 1.00 89.69 441 VAL A N 1
ATOM 3582 C CA . VAL A 1 441 ? 24.147 1.367 -33.042 1.00 89.69 441 VAL A CA 1
ATOM 3583 C C . VAL A 1 441 ? 24.611 0.853 -34.400 1.00 89.69 441 VAL A C 1
ATOM 3585 O O . VAL A 1 441 ? 24.708 -0.361 -34.602 1.00 89.69 441 VAL A O 1
ATOM 3588 N N . PHE A 1 442 ? 24.877 1.775 -35.320 1.00 92.75 442 PHE A N 1
ATOM 3589 C CA . PHE A 1 442 ? 25.472 1.480 -36.618 1.00 92.75 442 PHE A CA 1
ATOM 3590 C C . PHE A 1 442 ? 26.651 2.412 -36.887 1.00 92.75 442 PHE A C 1
ATOM 3592 O O . PHE A 1 442 ? 26.583 3.608 -36.614 1.00 92.75 442 PHE A O 1
ATOM 3599 N N . HIS A 1 443 ? 27.715 1.863 -37.456 1.00 91.50 443 HIS A N 1
ATOM 3600 C CA . HIS A 1 443 ? 28.935 2.569 -37.825 1.00 91.50 443 HIS A CA 1
ATOM 3601 C C . HIS A 1 443 ? 28.860 2.947 -39.298 1.00 91.50 443 HIS A C 1
ATOM 3603 O O . HIS A 1 443 ? 28.707 2.074 -40.156 1.00 91.50 443 HIS A O 1
ATOM 3609 N N . VAL A 1 444 ? 28.951 4.240 -39.592 1.00 91.62 444 VAL A N 1
ATOM 3610 C CA . VAL A 1 444 ? 28.879 4.785 -40.948 1.00 91.62 444 VAL A CA 1
ATOM 3611 C C . VAL A 1 444 ? 30.266 5.273 -41.347 1.00 91.62 444 VAL A C 1
ATOM 3613 O O . VAL A 1 444 ? 30.802 6.231 -40.784 1.00 91.62 444 VAL A O 1
ATOM 3616 N N . VAL A 1 445 ? 30.852 4.614 -42.341 1.00 90.06 445 VAL A N 1
ATOM 3617 C CA . VAL A 1 445 ? 32.221 4.877 -42.800 1.00 90.06 445 VAL A CA 1
ATOM 3618 C C . VAL A 1 445 ? 32.259 5.053 -44.309 1.00 90.06 445 VAL A C 1
ATOM 3620 O O . VAL A 1 445 ? 31.442 4.493 -45.035 1.00 90.06 445 VAL A O 1
ATOM 3623 N N . HIS A 1 446 ? 33.221 5.819 -44.807 1.00 88.94 446 HIS A N 1
ATOM 3624 C CA . HIS A 1 446 ? 33.459 5.918 -46.244 1.00 88.94 446 HIS A CA 1
ATOM 3625 C C . HIS A 1 446 ? 34.024 4.596 -46.811 1.00 88.94 446 HIS A C 1
ATOM 3627 O O . HIS A 1 446 ? 34.801 3.917 -46.144 1.00 88.94 446 HIS A O 1
ATOM 3633 N N . LYS A 1 447 ? 33.718 4.239 -48.066 1.00 87.44 447 LYS A N 1
ATOM 3634 C CA . LYS A 1 447 ? 34.216 3.004 -48.727 1.00 87.44 447 LYS A CA 1
ATOM 3635 C C . LYS A 1 447 ? 35.743 2.877 -48.758 1.00 87.44 447 LYS A C 1
ATOM 3637 O O . LYS A 1 447 ? 36.290 1.786 -48.636 1.00 87.44 447 LYS A O 1
ATOM 3642 N N . ASP A 1 448 ? 36.430 4.008 -48.883 1.00 84.50 448 ASP A N 1
ATOM 3643 C CA . ASP A 1 448 ? 37.899 4.094 -48.852 1.00 84.50 448 ASP A CA 1
ATOM 3644 C C . ASP A 1 448 ? 38.472 4.429 -47.462 1.00 84.50 448 ASP A C 1
ATOM 3646 O O . ASP A 1 448 ? 39.642 4.812 -47.352 1.00 84.50 448 ASP A O 1
ATOM 3650 N N . ALA A 1 449 ? 37.655 4.350 -46.407 1.00 83.81 449 ALA A N 1
ATOM 3651 C CA . ALA A 1 449 ? 38.078 4.628 -45.040 1.00 83.81 449 ALA A CA 1
ATOM 3652 C C . ALA A 1 449 ? 39.257 3.737 -44.639 1.00 83.81 449 ALA A C 1
ATOM 3654 O O . ALA A 1 449 ? 39.311 2.538 -44.938 1.00 83.81 449 ALA A O 1
ATOM 3655 N N . ARG A 1 450 ? 40.209 4.312 -43.899 1.00 82.94 450 ARG A N 1
ATOM 3656 C CA . ARG A 1 450 ? 41.347 3.543 -43.374 1.00 82.94 450 ARG A CA 1
ATOM 3657 C C . ARG A 1 450 ? 40.878 2.490 -42.366 1.00 82.94 450 ARG A C 1
ATOM 3659 O O . ARG A 1 450 ? 41.441 1.397 -42.341 1.00 82.94 450 ARG A O 1
ATOM 3666 N N . LEU A 1 451 ? 39.826 2.798 -41.608 1.00 82.69 451 LEU A N 1
ATOM 3667 C CA . LEU A 1 451 ? 39.232 1.908 -40.608 1.00 82.69 451 LEU A CA 1
ATOM 3668 C C . LEU A 1 451 ? 38.797 0.562 -41.198 1.00 82.69 451 LEU A C 1
ATOM 3670 O O . LEU A 1 451 ? 39.031 -0.469 -40.580 1.00 82.69 451 LEU A O 1
ATOM 3674 N N . LEU A 1 452 ? 38.282 0.532 -42.433 1.00 82.69 452 LEU A N 1
ATOM 3675 C CA . LEU A 1 452 ? 37.883 -0.716 -43.099 1.00 82.69 452 LEU A CA 1
ATOM 3676 C C . LEU A 1 452 ? 39.057 -1.681 -43.350 1.00 82.69 452 LEU A C 1
ATOM 3678 O O . LEU A 1 452 ? 38.832 -2.874 -43.540 1.00 82.69 452 LEU A O 1
ATOM 3682 N N . LYS A 1 453 ? 40.305 -1.188 -43.351 1.00 82.69 453 LYS A N 1
ATOM 3683 C CA . LYS A 1 453 ? 41.519 -2.023 -43.439 1.00 82.69 453 LYS A CA 1
ATOM 3684 C C . LYS A 1 453 ? 41.996 -2.514 -42.073 1.00 82.69 453 LYS A C 1
ATOM 3686 O O . LYS A 1 453 ? 42.718 -3.504 -42.007 1.00 82.69 453 LYS A O 1
ATOM 3691 N N . GLU A 1 454 ? 41.648 -1.793 -41.011 1.00 83.94 454 GLU A N 1
ATOM 3692 C CA . GLU A 1 454 ? 42.024 -2.110 -39.630 1.00 83.94 454 GLU A CA 1
ATOM 3693 C C . GLU A 1 454 ? 40.998 -3.052 -38.979 1.00 83.94 454 GLU A C 1
ATOM 3695 O O . GLU A 1 454 ? 41.359 -3.897 -38.161 1.00 83.94 454 GLU A O 1
ATOM 3700 N N . TRP A 1 455 ? 39.729 -2.957 -39.380 1.00 85.44 455 TRP A N 1
ATOM 3701 C CA . TRP A 1 455 ? 38.642 -3.798 -38.895 1.00 85.44 455 TRP A CA 1
ATOM 3702 C C . TRP A 1 455 ? 38.539 -5.123 -39.642 1.00 85.44 455 TRP A C 1
ATOM 3704 O O . TRP A 1 455 ? 38.700 -5.206 -40.862 1.00 85.44 455 TRP A O 1
ATOM 3714 N N . LYS A 1 456 ? 38.162 -6.178 -38.914 1.00 85.00 456 LYS A N 1
ATOM 3715 C CA . LYS A 1 456 ? 37.769 -7.440 -39.537 1.00 85.00 456 LYS A CA 1
ATOM 3716 C C . LYS A 1 456 ? 36.324 -7.330 -40.021 1.00 85.00 456 LYS A C 1
ATOM 3718 O O . LYS A 1 456 ? 35.390 -7.580 -39.263 1.00 85.00 456 LYS A O 1
ATOM 3723 N N . VAL A 1 457 ? 36.153 -6.958 -41.285 1.00 85.19 457 VAL A N 1
ATOM 3724 C CA . VAL A 1 457 ? 34.837 -6.776 -41.910 1.00 85.19 457 VAL A CA 1
ATOM 3725 C C . VAL A 1 457 ? 34.381 -8.055 -42.616 1.00 85.19 457 VAL A C 1
ATOM 3727 O O . VAL A 1 457 ? 35.140 -8.652 -43.379 1.00 85.19 457 VAL A O 1
ATOM 3730 N N . VAL A 1 458 ? 33.134 -8.469 -42.385 1.00 85.44 458 VAL A N 1
ATOM 3731 C CA . VAL A 1 458 ? 32.481 -9.596 -43.072 1.00 85.44 458 VAL A CA 1
ATOM 3732 C C . VAL A 1 458 ? 31.208 -9.135 -43.783 1.00 85.44 458 VAL A C 1
ATOM 3734 O O . VAL A 1 458 ? 30.538 -8.194 -43.352 1.00 85.44 458 VAL A O 1
ATOM 3737 N N . ASN A 1 459 ? 30.854 -9.799 -44.883 1.00 79.31 459 ASN A N 1
ATOM 3738 C CA . ASN A 1 459 ? 29.579 -9.556 -45.555 1.00 79.31 459 ASN A CA 1
ATOM 3739 C C . ASN A 1 459 ? 28.466 -10.294 -44.795 1.00 79.31 459 ASN A C 1
ATOM 3741 O O . ASN A 1 459 ? 28.667 -11.428 -44.368 1.00 79.31 459 ASN A O 1
ATOM 3745 N N . GLY A 1 460 ? 27.299 -9.668 -44.620 1.00 61.00 460 GLY A N 1
ATOM 3746 C CA . GLY A 1 460 ? 26.214 -10.170 -43.765 1.00 61.00 460 GLY A CA 1
ATOM 3747 C C . GLY A 1 460 ? 25.453 -11.403 -44.265 1.00 61.00 460 GLY A C 1
ATOM 3748 O O . GLY A 1 460 ? 24.236 -11.393 -44.180 1.00 61.00 460 GLY A O 1
ATOM 3749 N N . ASN A 1 461 ? 26.125 -12.424 -44.811 1.00 50.00 461 ASN A N 1
ATOM 3750 C CA . ASN A 1 461 ? 25.518 -13.682 -45.274 1.00 50.00 461 ASN A CA 1
ATOM 3751 C C . ASN A 1 461 ? 26.495 -14.892 -45.333 1.00 50.00 461 ASN A C 1
ATOM 3753 O O . ASN A 1 461 ? 26.171 -15.875 -45.999 1.00 50.00 461 ASN A O 1
ATOM 3757 N N . GLU A 1 462 ? 27.659 -14.848 -44.671 1.00 35.94 462 GLU A N 1
ATOM 3758 C CA . GLU A 1 462 ? 28.578 -16.005 -44.535 1.00 35.94 462 GLU A CA 1
ATOM 3759 C C . GLU A 1 462 ? 28.643 -16.560 -43.109 1.00 35.94 462 GLU A C 1
ATOM 3761 O O . GLU A 1 462 ? 28.773 -15.750 -42.158 1.00 35.94 462 GLU A O 1
#

Sequence (462 aa):
MSSTNPETVPTVPLPPSMQPPAQSDSDTDEDSLSEIQLYQRRKRMQKNIKEYIQKYDVEDSPLFASNQDEVMDSTVVQAIQAMTYEDPPNEVAEGFKEQGSEALKEKNYRNALISYTQAIDACLEAKQHMALLNEKAGPDNIDMMHDLDPNLSGDDLQKALTQRRNAFNLLWEQMQKDPNMKQKIDSVEMQCFNNRAQVQLTLKNFRKCIEDCREVLAYDARNVKAMWRTVKSAYELRRYKLCKRYCTKATTIINKQGTTQDRKTLPLFEKHIKLSDQQIQKQIIKKREQVMKDRDNRVVEIIQESGIKLGKDEIQTNQLPPGAKPKKSDRVVLDENGKMVFQVLFVYDEFNQSDFIQAFHEEDRLVEHLGAMFPPHGPPFPFGNEKDQERYVLDNIEVLYFDQTRMGSYNDVYVRVKLNDSLGDVLRQGNYRLPNNLLPVFHVVHKDARLLKEWKVVNGNE